Protein AF-A0A846ZTW2-F1 (afdb_monomer)

Nearest PDB structures (foldseek):
  5xd0-assembly2_B  TM=6.427E-01  e=5.963E-10  Paenibacillus sp. X4
  1v5d-assembly2_B  TM=6.962E-01  e=5.654E-09  Bacillus sp. (in: firmicutes)
  8h1l-assembly1_A  TM=4.765E-01  e=1.237E-02  Runella slithyformis
  8h1m-assembly1_A  TM=4.515E-01  e=5.627E-02  Runella slithyformis
  3vxd-assembly5_C  TM=4.114E-01  e=1.112E+00  Streptococcus agalactiae NEM316

Solvent-accessible surface area (backbone atoms only — not comparable to full-atom values): 20580 Å² total; per-residue (Å²): 136,81,83,81,76,52,76,68,56,55,53,50,50,50,50,51,52,52,52,52,50,49,53,51,50,51,50,52,50,51,52,48,53,51,50,52,58,60,70,61,56,66,82,75,74,83,52,52,71,70,59,85,71,81,54,96,75,44,67,51,52,67,44,70,58,40,91,61,55,76,64,55,32,53,54,37,44,53,51,42,52,56,50,48,57,50,45,47,70,77,31,53,40,72,30,84,83,63,67,26,26,43,46,40,41,28,70,45,78,58,90,94,44,78,40,50,27,30,36,38,49,44,36,16,52,48,27,38,52,24,55,64,36,47,90,78,38,67,56,20,54,51,48,29,55,15,28,50,43,40,43,68,74,39,32,12,46,100,34,74,69,43,34,14,34,47,40,31,60,81,43,102,70,46,69,58,33,58,58,39,69,61,28,48,48,41,34,52,52,24,49,50,52,40,47,69,42,23,75,72,70,64,94,58,65,59,88,53,52,50,61,51,29,53,53,46,51,47,55,50,33,69,67,52,49,72,76,57,37,72,62,39,32,41,32,65,34,54,50,58,56,52,35,72,78,42,72,88,57,76,60,75,54,48,28,52,47,66,70,58,49,48,56,51,58,60,40,90,59,39,88,77,65,55,86,50,56,55,36,52,25,50,22,38,32,20,45,9,39,25,22,49,67,66,60,32,66,67,46,41,48,42,50,61,74,33,41,69,59,52,51,54,49,51,53,36,47,76,71,67,75,57,76,56,98,89,38,44,56,52,24,39,59,22,20,40,38,40,39,39,43,58,69,63,42,57,74,60,49,52,54,50,48,52,54,59,70,77,52,79,64,56,90,48,36,30,50,26,46,49,35,36,50,52,26,45,33,44,70,32,41,50,46,117

Sequence (384 aa):
MFPQLDVTETTYLARLIVSILGVVVFFSLAVWLIRRRQAAQPIEAEPVPTKLEMMPGAETLLANLNPLTSHERSERHLALVKTYETWKTERVLHSEDGRSRFVRTGVEKSGLRYQLVATTQTQALAILVSVLMAEHDPQASVQAEALFAAALAHPAYQQPDLSSWKFLPDLPRSPRLDPDAHAEAWLVHSMTMATERWSGINRFNYSEIIPERLRALQTYAKTLAPEMLAQVSFSGYLTSRLRVLDASLDWADLGESREQFFANFAEPGYFKGEPVFSKLGLSLLQLGFLALLNHDPLALNAIRGSEQEVVEFVEGLLINQLTGPEFSRLAMLSSIVPALLALELRELSERVWDALIDSQPDKDDGLGATLRLLGIALLSGTAI

Structure (mmCIF, N/CA/C/O backbone):
data_AF-A0A846ZTW2-F1
#
_entry.id   AF-A0A846ZTW2-F1
#
loop_
_atom_site.group_PDB
_atom_site.id
_atom_site.type_symbol
_atom_site.label_atom_id
_atom_site.label_alt_id
_atom_site.label_comp_id
_atom_site.label_asym_id
_atom_site.label_entity_id
_atom_site.label_seq_id
_atom_site.pdbx_PDB_ins_code
_atom_site.Cartn_x
_atom_site.Cartn_y
_atom_site.Cartn_z
_atom_site.occupancy
_atom_site.B_iso_or_equiv
_atom_site.auth_seq_id
_atom_site.auth_comp_id
_atom_site.auth_asym_id
_atom_site.auth_atom_id
_atom_site.pdbx_PDB_model_num
ATOM 1 N N . MET A 1 1 ? -18.156 -42.446 -66.120 1.00 37.16 1 MET A N 1
ATOM 2 C CA . MET A 1 1 ? -18.280 -41.119 -66.757 1.00 37.16 1 MET A CA 1
ATOM 3 C C . MET A 1 1 ? -17.956 -40.105 -65.672 1.00 37.16 1 MET A C 1
ATOM 5 O O . MET A 1 1 ? -18.748 -39.961 -64.753 1.00 37.16 1 MET A O 1
ATOM 9 N N . PHE A 1 2 ? -16.742 -39.550 -65.665 1.00 42.19 2 PHE A N 1
ATOM 10 C CA . PHE A 1 2 ? -16.366 -38.526 -64.686 1.00 42.19 2 PHE A CA 1
ATOM 11 C C . PHE A 1 2 ? -17.013 -37.200 -65.105 1.00 42.19 2 PHE A C 1
ATOM 13 O O . PHE A 1 2 ? -16.916 -36.861 -66.287 1.00 42.19 2 PHE A O 1
ATOM 20 N N . PRO A 1 3 ? -17.700 -36.481 -64.202 1.00 52.56 3 PRO A N 1
ATOM 21 C CA . PRO A 1 3 ? -18.305 -35.203 -64.544 1.00 52.56 3 PRO A CA 1
ATOM 22 C C . PRO A 1 3 ? -17.194 -34.197 -64.867 1.00 52.56 3 PRO A C 1
ATOM 24 O O . PRO A 1 3 ? -16.269 -34.000 -64.078 1.00 52.56 3 PRO A O 1
ATOM 27 N N . GLN A 1 4 ? -17.261 -33.608 -66.062 1.00 55.91 4 GLN A N 1
ATOM 28 C CA . GLN A 1 4 ? -16.417 -32.485 -66.461 1.00 55.91 4 GLN A CA 1
ATOM 29 C C . GLN A 1 4 ? -16.841 -31.272 -65.628 1.00 55.91 4 GLN A C 1
ATOM 31 O O . GLN A 1 4 ? -17.917 -30.725 -65.845 1.00 55.91 4 GLN A O 1
ATOM 36 N N . LEU A 1 5 ? -16.023 -30.908 -64.639 1.00 54.06 5 LEU A N 1
ATOM 37 C CA . LEU A 1 5 ? -16.195 -29.681 -63.862 1.00 54.06 5 LEU A CA 1
ATOM 38 C C . LEU A 1 5 ? -15.991 -28.469 -64.777 1.00 54.06 5 LEU A C 1
ATOM 40 O O . LEU A 1 5 ? -15.007 -28.408 -65.519 1.00 54.06 5 LEU A O 1
ATOM 44 N N . ASP A 1 6 ? -16.921 -27.520 -64.708 1.00 61.81 6 ASP A N 1
ATOM 45 C CA . ASP A 1 6 ? -16.893 -26.279 -65.476 1.00 61.81 6 ASP A CA 1
ATOM 46 C C . ASP A 1 6 ? -15.660 -25.436 -65.079 1.00 61.81 6 ASP A C 1
ATOM 48 O O . ASP A 1 6 ? -15.224 -25.400 -63.920 1.00 61.81 6 ASP A O 1
ATOM 52 N N . VAL A 1 7 ? -15.039 -24.766 -66.050 1.00 63.09 7 VAL A N 1
ATOM 53 C CA . VAL A 1 7 ? -13.764 -24.037 -65.868 1.00 63.09 7 VAL A CA 1
ATOM 54 C C . VAL A 1 7 ? -13.919 -22.884 -64.859 1.00 63.09 7 VAL A C 1
ATOM 56 O O . VAL A 1 7 ? -12.967 -22.480 -64.186 1.00 63.09 7 VAL A O 1
ATOM 59 N N . THR A 1 8 ? -15.144 -22.391 -64.696 1.00 64.44 8 THR A N 1
ATOM 60 C CA . THR A 1 8 ? -15.562 -21.380 -63.715 1.00 64.44 8 THR A CA 1
ATOM 61 C C . THR A 1 8 ? -15.658 -21.935 -62.285 1.00 64.44 8 THR A C 1
ATOM 63 O O . THR A 1 8 ? -15.230 -21.273 -61.336 1.00 64.44 8 THR A O 1
ATOM 66 N N . GLU A 1 9 ? -16.136 -23.169 -62.106 1.00 64.12 9 GLU A N 1
ATOM 67 C CA . GLU A 1 9 ? -16.219 -23.838 -60.799 1.00 64.12 9 GLU A CA 1
ATOM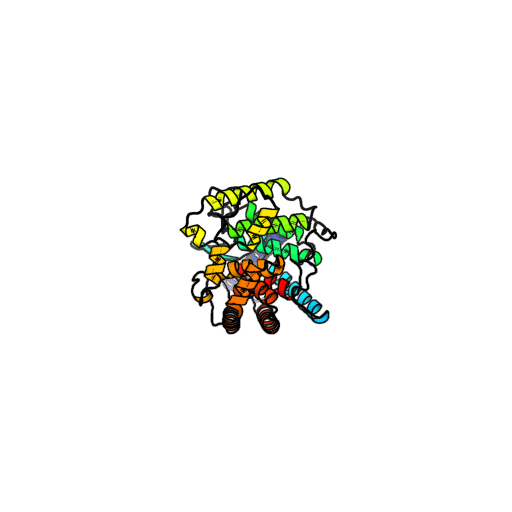 68 C C . GLU A 1 9 ? -14.832 -24.223 -60.276 1.00 64.12 9 GLU A C 1
ATOM 70 O O . GLU A 1 9 ? -14.529 -24.042 -59.096 1.00 64.12 9 GLU A O 1
ATOM 75 N N . THR A 1 10 ? -13.947 -24.682 -61.162 1.00 68.81 10 THR A N 1
ATOM 76 C CA . THR A 1 10 ? -12.558 -25.027 -60.807 1.00 68.81 10 THR A CA 1
ATOM 77 C C . THR A 1 10 ? -11.735 -23.810 -60.376 1.00 68.81 10 THR A C 1
ATOM 79 O O . THR A 1 10 ? -10.952 -23.903 -59.428 1.00 68.81 10 THR A O 1
ATOM 82 N N . THR A 1 11 ? -11.944 -22.642 -60.993 1.00 72.44 11 THR A N 1
ATOM 83 C CA . THR A 1 11 ? -11.303 -21.389 -60.555 1.00 72.44 11 THR A CA 1
ATOM 84 C C . THR A 1 11 ? -11.869 -20.871 -59.233 1.00 72.44 11 THR A C 1
ATOM 86 O O . THR A 1 11 ? -11.110 -20.353 -58.409 1.00 72.44 11 THR A O 1
ATOM 89 N N . TYR A 1 12 ? -13.173 -21.031 -58.991 1.00 74.69 12 TYR A N 1
ATOM 90 C CA . TYR A 1 12 ? -13.787 -20.689 -57.707 1.00 74.69 12 TYR A CA 1
ATOM 91 C C . TYR A 1 12 ? -13.278 -21.596 -56.575 1.00 74.69 12 TYR A C 1
ATOM 93 O O . TYR A 1 12 ? -12.851 -21.100 -55.530 1.00 74.69 12 TYR A O 1
ATOM 101 N N . LEU A 1 13 ? -13.220 -22.910 -56.814 1.00 75.75 13 LEU A N 1
ATOM 102 C CA . LEU A 1 13 ? -12.684 -23.896 -55.874 1.00 75.75 13 LEU A CA 1
ATOM 103 C C . LEU A 1 13 ? -11.208 -23.615 -55.545 1.00 75.75 13 LEU A C 1
ATOM 105 O O . LEU A 1 13 ? -10.821 -23.633 -54.379 1.00 75.75 13 LEU A O 1
ATOM 109 N N . ALA A 1 14 ? -10.392 -23.278 -56.550 1.00 77.19 14 ALA A N 1
ATOM 110 C CA . ALA A 1 14 ? -8.988 -22.922 -56.351 1.00 77.19 14 ALA A CA 1
ATOM 111 C C . ALA A 1 14 ? -8.820 -21.660 -55.485 1.00 77.19 14 ALA A C 1
ATOM 113 O O . ALA A 1 14 ? -7.986 -21.643 -54.579 1.00 77.19 14 ALA A O 1
ATOM 114 N N . ARG A 1 15 ? -9.639 -20.619 -55.701 1.00 78.50 15 ARG A N 1
ATOM 115 C CA . ARG A 1 15 ? -9.636 -19.411 -54.854 1.00 78.50 15 ARG A CA 1
ATOM 116 C C . ARG A 1 15 ? -10.055 -19.717 -53.418 1.00 78.50 15 ARG A C 1
ATOM 118 O O . ARG A 1 15 ? -9.430 -19.204 -52.492 1.00 78.50 15 ARG A O 1
ATOM 125 N N . LEU A 1 16 ? -11.066 -20.566 -53.231 1.00 80.12 16 LEU A N 1
ATOM 126 C CA . LEU A 1 16 ? -11.524 -20.984 -51.907 1.00 80.12 16 LEU A CA 1
ATOM 127 C C . LEU A 1 16 ? -10.418 -21.738 -51.152 1.00 80.12 16 LEU A C 1
ATOM 129 O O . LEU A 1 16 ? -10.117 -21.404 -50.008 1.00 80.12 16 LEU A O 1
ATOM 133 N N . ILE A 1 17 ? -9.762 -22.696 -51.815 1.00 84.56 17 ILE A N 1
ATOM 134 C CA . ILE A 1 17 ? -8.653 -23.473 -51.245 1.00 84.56 17 ILE A CA 1
ATOM 135 C C . ILE A 1 17 ? -7.491 -22.554 -50.859 1.00 84.56 17 ILE A C 1
ATOM 137 O O . ILE A 1 17 ? -7.005 -22.642 -49.736 1.00 84.56 17 ILE A O 1
ATOM 141 N N . VAL A 1 18 ? -7.077 -21.638 -51.742 1.00 85.44 18 VAL A N 1
ATOM 142 C CA . VAL A 1 18 ? -5.988 -20.685 -51.458 1.00 85.44 18 VAL A CA 1
ATOM 143 C C . VAL A 1 18 ? -6.343 -19.760 -50.292 1.00 85.44 18 VAL A C 1
ATOM 145 O O . VAL A 1 18 ? -5.492 -19.497 -49.445 1.00 85.44 18 VAL A O 1
ATOM 148 N N . SER A 1 19 ? -7.596 -19.308 -50.198 1.00 82.12 19 SER A N 1
ATOM 149 C CA . SER A 1 19 ? -8.044 -18.458 -49.093 1.00 82.12 19 SER A CA 1
ATOM 150 C C . SER A 1 19 ? -8.044 -19.207 -47.756 1.00 82.12 19 SER A C 1
ATOM 152 O O . SER A 1 19 ? -7.581 -18.664 -46.755 1.00 82.12 19 SER A O 1
ATOM 154 N N . ILE A 1 20 ? -8.507 -20.462 -47.733 1.00 86.75 20 ILE A N 1
ATOM 155 C CA . ILE A 1 20 ? -8.466 -21.316 -46.535 1.00 86.75 20 ILE A CA 1
ATOM 156 C C . ILE A 1 20 ? -7.014 -21.583 -46.128 1.00 86.75 20 ILE A C 1
ATOM 158 O O . ILE A 1 20 ? -6.668 -21.431 -44.957 1.00 86.75 20 ILE A O 1
ATOM 162 N N . LEU A 1 21 ? -6.146 -21.913 -47.089 1.00 87.69 21 LEU A N 1
ATOM 163 C CA . LEU A 1 21 ? -4.727 -22.149 -46.828 1.00 87.69 21 LEU A CA 1
ATOM 164 C C . LEU A 1 21 ? -4.053 -20.894 -46.258 1.00 87.69 21 LEU A C 1
ATOM 166 O O . LEU A 1 21 ? -3.293 -20.987 -45.299 1.00 87.69 21 LEU A O 1
ATOM 170 N N . GLY A 1 22 ? -4.380 -19.717 -46.801 1.00 85.31 22 GLY A N 1
ATOM 171 C CA . GLY A 1 22 ? -3.909 -18.429 -46.300 1.00 85.31 22 GLY A CA 1
ATOM 172 C C . GLY A 1 22 ? -4.305 -18.194 -44.842 1.00 85.31 22 GLY A C 1
ATOM 173 O O . GLY A 1 22 ? -3.446 -17.877 -44.023 1.00 85.31 22 GLY A O 1
ATOM 174 N N . VAL A 1 23 ? -5.575 -18.422 -44.488 1.00 87.94 23 VAL A N 1
ATOM 175 C CA . VAL A 1 23 ? -6.060 -18.287 -43.102 1.00 87.94 23 VAL A CA 1
ATOM 176 C C . VAL A 1 23 ? -5.354 -19.267 -42.165 1.00 87.94 23 VAL A C 1
ATOM 178 O O . VAL A 1 23 ? -4.924 -18.867 -41.085 1.00 87.94 23 VAL A O 1
ATOM 181 N N . VAL A 1 24 ? -5.171 -20.525 -42.580 1.00 90.38 24 VAL A N 1
ATOM 182 C CA . VAL A 1 24 ? -4.466 -21.539 -41.780 1.00 90.38 24 VAL A CA 1
ATOM 183 C C . VAL A 1 24 ? -3.003 -21.153 -41.569 1.00 90.38 24 VAL A C 1
ATOM 185 O O . VAL A 1 24 ? -2.512 -21.252 -40.446 1.00 90.38 24 VAL A O 1
ATOM 188 N N . VAL A 1 25 ? -2.307 -20.665 -42.600 1.00 90.44 25 VAL A N 1
ATOM 189 C CA . VAL A 1 25 ? -0.918 -20.191 -42.480 1.00 90.44 25 VAL A CA 1
ATOM 190 C C . VAL A 1 25 ? -0.833 -18.993 -41.536 1.00 90.44 25 VAL A C 1
ATOM 192 O O . VAL A 1 25 ? 0.015 -18.997 -40.648 1.00 90.44 25 VAL A O 1
ATOM 195 N N . PHE A 1 26 ? -1.736 -18.014 -41.651 1.00 89.00 26 PHE A N 1
ATOM 196 C CA . PHE A 1 26 ? -1.785 -16.871 -40.733 1.00 89.00 26 PHE A CA 1
ATOM 197 C C . PHE A 1 26 ? -2.049 -17.296 -39.284 1.00 89.00 26 PHE A C 1
ATOM 199 O O . PHE A 1 26 ? -1.345 -16.839 -38.384 1.00 89.00 26 PHE A O 1
ATOM 206 N N . PHE A 1 27 ? -2.998 -18.207 -39.047 1.00 89.12 27 PHE A N 1
ATOM 207 C CA . PHE A 1 27 ? -3.259 -18.760 -37.714 1.00 89.12 27 PHE A CA 1
ATOM 208 C C . PHE A 1 27 ? -2.050 -19.513 -37.162 1.00 89.12 27 PHE A C 1
ATOM 210 O O . PHE A 1 27 ? -1.677 -19.325 -36.007 1.00 89.12 27 PHE A O 1
ATOM 217 N N . SER A 1 28 ? -1.398 -20.321 -37.995 1.00 87.31 28 SER A N 1
ATOM 218 C CA . SER A 1 28 ? -0.196 -21.069 -37.621 1.00 87.31 28 SER A CA 1
ATOM 219 C C . SER A 1 28 ? 0.946 -20.125 -37.243 1.00 87.31 28 SER A C 1
ATOM 221 O O . SER A 1 28 ? 1.618 -20.342 -36.236 1.00 87.31 28 SER A O 1
ATOM 223 N N . LEU A 1 29 ? 1.134 -19.044 -38.009 1.00 87.50 29 LEU A N 1
ATOM 224 C CA . LEU A 1 29 ? 2.147 -18.023 -37.749 1.00 87.50 29 LEU A CA 1
ATOM 225 C C . LEU A 1 29 ? 1.843 -17.245 -36.461 1.00 87.50 29 LEU A C 1
ATOM 227 O O . LEU A 1 29 ? 2.747 -17.004 -35.665 1.00 87.50 29 LEU A O 1
ATOM 231 N N . ALA A 1 30 ? 0.576 -16.896 -36.226 1.00 84.38 30 ALA A N 1
ATOM 232 C CA . ALA A 1 30 ? 0.133 -16.225 -35.008 1.00 84.38 30 ALA A CA 1
ATOM 233 C C . ALA A 1 30 ? 0.348 -17.108 -33.769 1.00 84.38 30 ALA A C 1
ATOM 235 O O . ALA A 1 30 ? 0.945 -16.663 -32.790 1.00 84.38 30 ALA A O 1
ATOM 236 N N . VAL A 1 31 ? -0.052 -18.383 -33.830 1.00 84.69 31 VAL A N 1
ATOM 237 C CA . VAL A 1 31 ? 0.181 -19.362 -32.755 1.00 84.69 31 VAL A CA 1
ATOM 238 C C . VAL A 1 31 ? 1.676 -19.575 -32.523 1.00 84.69 31 VAL A C 1
ATOM 240 O O . VAL A 1 31 ? 2.112 -19.641 -31.374 1.00 84.69 31 VAL A O 1
ATOM 243 N N . TRP A 1 32 ? 2.482 -19.640 -33.585 1.00 87.75 32 TRP A N 1
ATOM 244 C CA . TRP A 1 32 ? 3.934 -19.756 -33.470 1.00 87.75 32 TRP A CA 1
ATOM 245 C C . TRP A 1 32 ? 4.567 -18.521 -32.821 1.00 87.75 32 TRP A C 1
ATOM 247 O O . TRP A 1 32 ? 5.407 -18.674 -31.940 1.00 87.75 32 TRP A O 1
ATOM 257 N N . LEU A 1 33 ? 4.141 -17.307 -33.183 1.00 77.06 33 LEU A N 1
ATOM 258 C CA . LEU A 1 33 ? 4.609 -16.067 -32.554 1.00 77.06 33 LEU A CA 1
ATOM 259 C C . LEU A 1 33 ? 4.233 -16.001 -31.068 1.00 77.06 33 LEU A C 1
ATOM 261 O O . LEU A 1 33 ? 5.073 -15.629 -30.250 1.00 77.06 33 LEU A O 1
ATOM 265 N N . ILE A 1 34 ? 3.015 -16.418 -30.704 1.00 73.38 34 ILE A N 1
ATOM 266 C CA . ILE A 1 34 ? 2.570 -16.511 -29.304 1.00 73.38 34 ILE A CA 1
ATOM 267 C C . ILE A 1 34 ? 3.436 -17.517 -28.539 1.00 73.38 34 ILE A C 1
ATOM 269 O O . ILE A 1 34 ? 4.000 -17.172 -27.502 1.00 73.38 34 ILE A O 1
ATOM 273 N N . ARG A 1 35 ? 3.617 -18.731 -29.076 1.00 69.56 35 ARG A N 1
ATOM 274 C CA . ARG A 1 35 ? 4.446 -19.774 -28.450 1.00 69.56 35 ARG A CA 1
ATOM 275 C C . ARG A 1 35 ? 5.909 -19.370 -28.341 1.00 69.56 35 ARG A C 1
ATOM 277 O O . ARG A 1 35 ? 6.532 -19.638 -27.325 1.00 69.56 35 ARG A O 1
ATOM 284 N N . ARG A 1 36 ? 6.463 -18.701 -29.353 1.00 69.69 36 ARG A N 1
ATOM 285 C CA . ARG A 1 36 ? 7.838 -18.188 -29.328 1.00 69.69 36 ARG A CA 1
ATOM 286 C C . ARG A 1 36 ? 8.014 -17.122 -28.249 1.00 69.69 36 ARG A C 1
ATOM 288 O O . ARG A 1 36 ? 9.043 -17.105 -27.586 1.00 69.69 36 ARG A O 1
ATOM 295 N N . ARG A 1 37 ? 7.013 -16.259 -28.052 1.00 59.53 37 ARG A N 1
ATOM 296 C CA . ARG A 1 37 ? 7.017 -15.244 -26.991 1.00 59.53 37 ARG A CA 1
ATOM 297 C C . ARG A 1 37 ? 6.864 -15.868 -25.599 1.00 59.53 37 ARG A C 1
ATOM 299 O O . ARG A 1 37 ? 7.496 -15.394 -24.668 1.00 59.53 37 ARG A O 1
ATOM 306 N N . GLN A 1 38 ? 6.098 -16.953 -25.476 1.00 54.81 38 GLN A N 1
ATOM 307 C CA . GLN A 1 38 ? 5.980 -17.744 -24.243 1.00 54.81 38 GLN A CA 1
ATOM 308 C C . GLN A 1 38 ? 7.256 -18.545 -23.931 1.00 54.81 38 GLN A C 1
ATOM 310 O O . GLN A 1 38 ? 7.672 -18.602 -22.784 1.00 54.81 38 GLN A O 1
ATOM 315 N N . ALA A 1 39 ? 7.919 -19.118 -24.939 1.00 49.53 39 ALA A N 1
ATOM 316 C CA . ALA A 1 39 ? 9.169 -19.866 -24.771 1.00 49.53 39 ALA A CA 1
ATOM 317 C C . ALA A 1 39 ? 10.380 -18.971 -24.450 1.00 49.53 39 ALA A C 1
ATOM 319 O O . ALA A 1 39 ? 11.386 -19.457 -23.948 1.00 49.53 39 ALA A O 1
ATOM 320 N N . ALA A 1 40 ? 10.286 -17.670 -24.737 1.00 49.94 40 ALA A N 1
ATOM 321 C CA . ALA A 1 40 ? 11.268 -16.662 -24.348 1.00 49.94 40 ALA A CA 1
ATOM 322 C C . ALA A 1 40 ? 11.001 -16.077 -22.949 1.00 49.94 40 ALA A C 1
ATOM 324 O O . ALA A 1 40 ? 11.519 -15.003 -22.641 1.00 49.94 40 ALA A O 1
ATOM 325 N N . GLN A 1 41 ? 10.180 -16.740 -22.120 1.00 49.97 41 GLN A N 1
ATOM 326 C CA . GLN A 1 41 ? 10.023 -16.347 -20.725 1.00 49.97 41 GLN A CA 1
ATOM 327 C C . GLN A 1 41 ? 11.408 -16.312 -20.061 1.00 49.97 41 GLN A C 1
ATOM 329 O O . GLN A 1 41 ? 12.168 -17.279 -20.178 1.00 49.97 41 GLN A O 1
ATOM 334 N N . PRO A 1 42 ? 11.778 -15.184 -19.432 1.00 53.38 42 PRO A N 1
ATOM 335 C CA . PRO A 1 42 ? 13.041 -15.091 -18.728 1.00 53.38 42 PRO A CA 1
ATOM 336 C C . PRO A 1 42 ? 13.090 -16.188 -17.669 1.00 53.38 42 PRO A C 1
ATOM 338 O O . PRO A 1 42 ? 12.079 -16.473 -17.031 1.00 53.38 42 PRO A O 1
ATOM 341 N N . ILE A 1 43 ? 14.263 -16.802 -17.517 1.00 56.56 43 ILE A N 1
ATOM 342 C CA . ILE A 1 43 ? 14.555 -17.732 -16.424 1.00 56.56 43 ILE A CA 1
ATOM 343 C C . ILE A 1 43 ? 14.133 -17.023 -15.133 1.00 56.56 43 ILE A C 1
ATOM 345 O O . ILE A 1 43 ? 14.695 -15.971 -14.813 1.00 56.56 43 ILE A O 1
ATOM 349 N N . GLU A 1 44 ? 13.092 -17.528 -14.467 1.00 61.12 44 GLU A N 1
ATOM 350 C CA . GLU A 1 44 ? 12.624 -16.940 -13.213 1.00 61.12 44 GLU A CA 1
ATOM 351 C C . GLU A 1 44 ? 13.761 -17.016 -12.193 1.00 61.12 44 GLU A C 1
ATOM 353 O O . GLU A 1 44 ? 14.450 -18.034 -12.091 1.00 61.12 44 GLU A O 1
ATOM 358 N N . ALA A 1 45 ? 14.004 -15.903 -11.499 1.00 74.06 45 ALA A N 1
ATOM 359 C CA . ALA A 1 45 ? 15.039 -15.844 -10.481 1.00 74.06 45 ALA A CA 1
ATOM 360 C C . ALA A 1 45 ? 14.738 -16.865 -9.375 1.00 74.06 45 ALA A C 1
ATOM 362 O O . ALA A 1 45 ? 13.577 -17.151 -9.074 1.00 74.06 45 ALA A O 1
ATOM 363 N N . GLU A 1 46 ? 15.788 -17.420 -8.772 1.00 78.19 46 GLU A N 1
ATOM 364 C CA . GLU A 1 46 ? 15.601 -18.327 -7.647 1.00 78.19 46 GLU A CA 1
ATOM 365 C C . GLU A 1 46 ? 15.062 -17.553 -6.437 1.00 78.19 46 GLU A C 1
ATOM 367 O O . GLU A 1 46 ? 15.579 -16.480 -6.109 1.00 78.19 46 GLU A O 1
ATOM 372 N N . PRO A 1 47 ? 14.019 -18.070 -5.770 1.00 82.56 47 PRO A N 1
ATOM 373 C CA . PRO A 1 47 ? 13.441 -17.400 -4.624 1.00 82.56 47 PRO A CA 1
ATOM 374 C C . PRO A 1 47 ? 14.391 -17.432 -3.429 1.00 82.56 47 PRO A C 1
ATOM 376 O O . PRO A 1 47 ? 14.992 -18.459 -3.107 1.00 82.56 47 PRO A O 1
ATOM 379 N N . VAL A 1 48 ? 14.485 -16.304 -2.732 1.00 79.50 48 VAL A N 1
ATOM 380 C CA . VAL A 1 48 ? 15.254 -16.208 -1.489 1.00 79.50 48 VAL A CA 1
ATOM 381 C C . VAL A 1 48 ? 14.410 -16.764 -0.338 1.00 79.50 48 VAL A C 1
ATOM 383 O O . VAL A 1 48 ? 13.266 -16.327 -0.175 1.00 79.50 48 VAL A O 1
ATOM 386 N N . PRO A 1 49 ? 14.938 -17.698 0.476 1.00 77.25 49 PRO A N 1
ATOM 387 C CA . PRO A 1 49 ? 14.207 -18.228 1.615 1.00 77.25 49 PRO A CA 1
ATOM 388 C C . PRO A 1 49 ? 13.974 -17.138 2.661 1.00 77.25 49 PRO A C 1
ATOM 390 O O . PRO A 1 49 ? 14.819 -16.276 2.908 1.00 77.25 49 PRO A O 1
ATOM 393 N N . THR A 1 50 ? 12.816 -17.204 3.299 1.00 73.75 50 THR A N 1
ATOM 394 C CA . THR A 1 50 ? 12.422 -16.296 4.373 1.00 73.75 50 THR A CA 1
ATOM 395 C C . THR A 1 50 ? 13.315 -16.475 5.599 1.00 73.75 50 THR A C 1
ATOM 397 O O . THR A 1 50 ? 13.602 -17.604 6.008 1.00 73.75 50 THR A O 1
ATOM 400 N N . LYS A 1 51 ? 13.726 -15.372 6.236 1.00 66.00 51 LYS A N 1
ATOM 401 C CA . LYS A 1 51 ? 14.382 -15.453 7.543 1.00 66.00 51 LYS A CA 1
ATOM 402 C C . LYS A 1 51 ? 13.336 -15.850 8.598 1.00 66.00 51 LYS A C 1
ATOM 404 O O . LYS A 1 51 ? 12.368 -15.132 8.820 1.00 66.00 51 LYS A O 1
ATOM 409 N N . LEU A 1 52 ? 13.527 -17.013 9.227 1.00 49.69 52 LEU A N 1
ATOM 410 C CA . LEU A 1 52 ? 12.640 -17.571 10.267 1.00 49.69 52 LEU A CA 1
ATOM 411 C C . LEU A 1 52 ? 12.838 -16.936 11.657 1.00 49.69 52 LEU A C 1
ATOM 413 O O . LEU A 1 52 ? 12.084 -17.236 12.580 1.00 49.69 52 LEU A O 1
ATOM 417 N N . GLU A 1 53 ? 13.847 -16.080 11.830 1.00 44.34 53 GLU A N 1
ATOM 418 C CA . GLU A 1 53 ? 14.085 -15.390 13.100 1.00 44.34 53 GLU A CA 1
ATOM 419 C C . GLU A 1 53 ? 13.099 -14.231 13.265 1.00 44.34 53 GLU A C 1
ATOM 421 O O . GLU A 1 53 ? 13.085 -13.298 12.463 1.00 44.34 53 GLU A O 1
ATOM 426 N N . MET A 1 54 ? 12.284 -14.310 14.322 1.00 42.50 54 MET A N 1
ATOM 427 C CA . MET A 1 54 ? 11.372 -13.252 14.756 1.00 42.50 54 MET A CA 1
ATOM 428 C C . MET A 1 54 ? 12.096 -11.907 14.810 1.00 42.50 54 MET A C 1
ATOM 430 O O . MET A 1 54 ? 13.083 -11.743 15.528 1.00 42.50 54 MET A O 1
ATOM 434 N N . MET A 1 55 ? 11.592 -10.948 14.038 1.00 42.88 55 MET A N 1
ATOM 435 C CA . MET A 1 55 ? 12.145 -9.600 13.981 1.00 42.88 55 MET A CA 1
ATOM 436 C C . MET A 1 55 ? 12.001 -8.898 15.343 1.00 42.88 55 MET A C 1
ATOM 438 O O . MET A 1 55 ? 10.983 -9.074 16.016 1.00 42.88 55 MET A O 1
ATOM 442 N N . PRO A 1 56 ? 12.957 -8.059 15.771 1.00 33.78 56 PRO A N 1
ATOM 443 C CA . PRO A 1 56 ? 12.731 -7.133 16.878 1.00 33.78 56 PRO A CA 1
ATOM 444 C C . PRO A 1 56 ? 11.578 -6.185 16.500 1.00 33.78 56 PRO A C 1
ATOM 446 O O . PRO A 1 56 ? 11.662 -5.493 15.491 1.00 33.78 56 PRO A O 1
ATOM 449 N N . GLY A 1 57 ? 10.482 -6.198 17.267 1.00 38.66 57 GLY A N 1
ATOM 450 C CA . GLY A 1 57 ? 9.202 -5.573 16.889 1.00 38.66 57 GLY A CA 1
ATOM 451 C C . GLY A 1 57 ? 8.097 -6.570 16.509 1.00 38.66 57 GLY A C 1
ATOM 452 O O . GLY A 1 57 ? 6.966 -6.161 16.294 1.00 38.66 57 GLY A O 1
ATOM 453 N N . ALA A 1 58 ? 8.380 -7.879 16.508 1.00 36.84 58 ALA A N 1
ATOM 454 C CA . ALA A 1 58 ? 7.412 -8.956 16.271 1.00 36.84 58 ALA A CA 1
ATOM 455 C C . ALA A 1 58 ? 6.327 -9.139 17.348 1.00 36.84 58 ALA A C 1
ATOM 457 O O . ALA A 1 58 ? 5.537 -10.079 17.277 1.00 36.84 58 ALA A O 1
ATOM 458 N N . GLU A 1 59 ? 6.238 -8.242 18.325 1.00 40.88 59 GLU A N 1
ATOM 459 C CA . GLU A 1 59 ? 5.119 -8.219 19.268 1.00 40.88 59 GLU A CA 1
ATOM 460 C C . GLU A 1 59 ? 3.802 -7.871 18.546 1.00 40.88 59 GLU A C 1
ATOM 462 O O . GLU A 1 59 ? 2.771 -8.469 18.845 1.00 40.88 59 GLU A O 1
ATOM 467 N N . THR A 1 60 ? 3.847 -7.041 17.492 1.00 45.16 60 THR A N 1
ATOM 468 C CA . THR A 1 60 ? 2.717 -6.820 16.568 1.00 45.16 60 THR A CA 1
ATOM 469 C C . THR A 1 60 ? 2.466 -8.001 15.631 1.00 45.16 60 THR A C 1
ATOM 471 O O . THR A 1 60 ? 1.340 -8.177 15.173 1.00 45.16 60 THR A O 1
ATOM 474 N N . LEU A 1 61 ? 3.485 -8.839 15.379 1.00 41.09 61 LEU A N 1
ATOM 475 C CA . LEU A 1 61 ? 3.380 -10.036 14.533 1.00 41.09 61 LEU A CA 1
ATOM 476 C C . LEU A 1 61 ? 2.658 -11.210 15.233 1.00 41.09 61 LEU A C 1
ATOM 478 O O . LEU A 1 61 ? 2.231 -12.162 14.582 1.00 41.09 61 LEU A O 1
ATOM 482 N N . LEU A 1 62 ? 2.518 -11.150 16.560 1.00 38.25 62 LEU A N 1
ATOM 483 C CA . LEU A 1 62 ? 1.806 -12.129 17.393 1.00 38.25 62 LEU A CA 1
ATOM 484 C C . LEU A 1 62 ? 0.577 -11.544 18.095 1.00 38.25 62 LEU A C 1
ATOM 486 O O . LEU A 1 62 ? -0.163 -12.285 18.752 1.00 38.25 62 LEU A O 1
ATOM 490 N N . ALA A 1 63 ? 0.353 -10.234 17.976 1.00 48.19 63 ALA A N 1
ATOM 491 C CA . ALA A 1 63 ? -0.865 -9.614 18.454 1.00 48.19 63 ALA A CA 1
ATOM 492 C C . ALA A 1 63 ? -2.041 -10.280 17.738 1.00 48.19 63 ALA A C 1
ATOM 494 O O . ALA A 1 63 ? -2.062 -10.408 16.514 1.00 48.19 63 ALA A O 1
ATOM 495 N N . ASN A 1 64 ? -3.030 -10.731 18.503 1.00 56.06 64 ASN A N 1
ATOM 496 C CA . ASN A 1 64 ? -4.295 -11.178 17.947 1.00 56.06 64 ASN A CA 1
ATOM 497 C C . ASN A 1 64 ? -5.019 -9.919 17.435 1.00 56.06 64 ASN A C 1
ATOM 499 O O . ASN A 1 64 ? -5.908 -9.414 18.110 1.00 56.06 64 ASN A O 1
ATOM 503 N N . LEU A 1 65 ? -4.573 -9.379 16.286 1.00 68.00 65 LEU A N 1
ATOM 504 C CA . LEU A 1 65 ? -5.079 -8.140 15.671 1.00 68.00 65 LEU A CA 1
ATOM 505 C C . LEU A 1 65 ? -6.597 -8.199 15.499 1.00 68.00 65 LEU A C 1
ATOM 507 O O . LEU A 1 65 ? -7.278 -7.182 15.533 1.00 68.00 65 LEU A O 1
ATOM 511 N N . ASN A 1 66 ? -7.105 -9.419 15.341 1.00 74.19 66 ASN A N 1
ATOM 512 C CA . ASN A 1 66 ? -8.505 -9.756 15.391 1.00 74.19 66 ASN A CA 1
ATOM 513 C C . ASN A 1 66 ? -8.676 -11.061 16.192 1.00 74.19 66 ASN A C 1
ATOM 515 O O . ASN A 1 66 ? -8.112 -12.080 15.778 1.00 74.19 66 ASN A O 1
ATOM 519 N N . PRO A 1 67 ? -9.410 -11.076 17.323 1.00 77.75 67 PRO A N 1
ATOM 520 C CA . PRO A 1 67 ? -9.571 -12.258 18.163 1.00 77.75 67 PRO A CA 1
ATOM 521 C C . PRO A 1 67 ? -10.434 -13.341 17.500 1.00 77.75 67 PRO A C 1
ATOM 523 O O . PRO A 1 67 ? -11.625 -13.481 17.774 1.00 77.75 67 PRO A O 1
ATOM 526 N N . LEU A 1 68 ? -9.791 -14.141 16.649 1.00 81.50 68 LEU A N 1
ATOM 527 C CA . LEU A 1 68 ? -10.389 -15.251 15.909 1.00 81.50 68 LEU A CA 1
ATOM 528 C C . LEU A 1 68 ? -10.169 -16.595 16.609 1.00 81.50 68 LEU A C 1
ATOM 530 O O . LEU A 1 68 ? -9.112 -16.860 17.191 1.00 81.50 68 LEU A O 1
ATOM 534 N N . THR A 1 69 ? -11.144 -17.489 16.480 1.00 85.44 69 THR A N 1
ATOM 535 C CA . THR A 1 69 ? -10.974 -18.917 16.760 1.00 85.44 69 THR A CA 1
ATOM 536 C C . THR A 1 69 ? -10.010 -19.550 15.753 1.00 85.44 69 THR A C 1
ATOM 538 O O . THR A 1 69 ? -9.799 -19.045 14.649 1.00 85.44 69 THR A O 1
ATOM 541 N N . SER A 1 70 ? -9.426 -20.702 16.095 1.00 82.38 70 SER A N 1
ATOM 542 C CA . SER A 1 70 ? -8.534 -21.428 15.177 1.00 82.38 70 SER A CA 1
ATOM 543 C C . SER A 1 70 ? -9.220 -21.816 13.862 1.00 82.38 70 SER A C 1
ATOM 545 O O . SER A 1 70 ? -8.570 -21.823 12.820 1.00 82.38 70 SER A O 1
ATOM 547 N N . HIS A 1 71 ? -10.524 -22.111 13.910 1.00 84.94 71 HIS A N 1
ATOM 548 C CA . HIS A 1 71 ? -11.325 -22.418 12.727 1.00 84.94 71 HIS A CA 1
ATOM 549 C C . HIS A 1 71 ? -11.470 -21.190 11.825 1.00 84.94 71 HIS A C 1
ATOM 551 O O . HIS A 1 71 ? -11.053 -21.239 10.670 1.00 84.94 71 HIS A O 1
ATOM 557 N N . GLU A 1 72 ? -11.960 -20.072 12.374 1.00 87.56 72 GLU A N 1
ATOM 558 C CA . GLU A 1 72 ? -12.110 -18.815 11.630 1.00 87.56 72 GLU A CA 1
ATOM 559 C C . GLU A 1 72 ? -10.770 -18.377 11.029 1.00 87.56 72 GLU A C 1
ATOM 561 O O . GLU A 1 72 ? -10.701 -18.036 9.854 1.00 87.56 72 GLU A O 1
ATOM 566 N N . ARG A 1 73 ? -9.670 -18.461 11.789 1.00 85.75 73 ARG A N 1
ATOM 567 C CA . ARG A 1 73 ? -8.335 -18.111 11.285 1.00 85.75 73 ARG A CA 1
ATOM 568 C C . ARG A 1 73 ? -7.933 -18.958 10.078 1.00 85.75 73 ARG A C 1
ATOM 570 O O . ARG A 1 73 ? -7.423 -18.418 9.101 1.00 85.75 73 ARG A O 1
ATOM 577 N N . SER A 1 74 ? -8.175 -20.268 10.126 1.00 86.62 74 SER A N 1
ATOM 578 C CA . SER A 1 74 ? -7.871 -21.165 9.008 1.00 86.62 74 SER A CA 1
ATOM 579 C C . SER A 1 74 ? -8.727 -20.860 7.776 1.00 86.62 74 SER A C 1
ATOM 581 O O . SER A 1 74 ? -8.200 -20.830 6.664 1.00 86.62 74 SER A O 1
ATOM 583 N N . GLU A 1 75 ? -10.029 -20.625 7.951 1.00 92.38 75 GLU A N 1
ATOM 584 C CA . GLU A 1 75 ? -10.936 -20.288 6.846 1.00 92.38 75 GLU A CA 1
ATOM 585 C C . GLU A 1 75 ? -10.576 -18.947 6.205 1.00 92.38 75 GLU A C 1
ATOM 587 O O . GLU A 1 75 ? -10.464 -18.843 4.981 1.00 92.38 75 GLU A O 1
ATOM 592 N N . ARG A 1 76 ? -10.321 -17.928 7.031 1.00 92.56 76 ARG A N 1
ATOM 593 C CA . ARG A 1 76 ? -9.924 -16.602 6.559 1.00 92.56 76 ARG A CA 1
ATOM 594 C C . ARG A 1 76 ? -8.574 -16.619 5.861 1.00 92.56 76 ARG A C 1
ATOM 596 O O . ARG A 1 76 ? -8.421 -15.978 4.825 1.00 92.56 76 ARG A O 1
ATOM 603 N N . HIS A 1 77 ? -7.616 -17.392 6.367 1.00 90.38 77 HIS A N 1
ATOM 604 C CA . HIS A 1 77 ? -6.329 -17.564 5.701 1.00 90.38 77 HIS A CA 1
ATOM 605 C C . HIS A 1 77 ? -6.482 -18.216 4.318 1.00 90.38 77 HIS A C 1
ATOM 607 O O . HIS A 1 77 ? -5.893 -17.745 3.346 1.00 90.38 77 HIS A O 1
ATOM 613 N N . LEU A 1 78 ? -7.324 -19.248 4.189 1.00 92.75 78 LEU A N 1
ATOM 614 C CA . LEU A 1 78 ? -7.599 -19.876 2.893 1.00 92.75 78 LEU A CA 1
ATOM 615 C C . LEU A 1 78 ? -8.249 -18.889 1.906 1.00 92.75 78 LEU A C 1
ATOM 617 O O . LEU A 1 78 ? -7.894 -18.862 0.724 1.00 92.75 78 LEU A O 1
ATOM 621 N N . ALA A 1 79 ? -9.178 -18.060 2.387 1.00 95.38 79 ALA A N 1
ATOM 622 C CA . ALA A 1 79 ? -9.810 -17.017 1.584 1.00 95.38 79 ALA A CA 1
ATOM 623 C C . ALA A 1 79 ? -8.809 -15.934 1.141 1.00 95.38 79 ALA A C 1
ATOM 625 O O . ALA A 1 79 ? -8.822 -15.537 -0.029 1.00 95.38 79 ALA A O 1
ATOM 626 N N . LEU A 1 80 ? -7.904 -15.508 2.032 1.00 95.00 80 LEU A N 1
ATOM 627 C CA . LEU A 1 80 ? -6.807 -14.591 1.711 1.00 95.00 80 LEU A CA 1
ATOM 628 C C . LEU A 1 80 ? -5.926 -15.161 0.598 1.00 95.00 80 LEU A C 1
ATOM 630 O O . LEU A 1 80 ? -5.735 -14.503 -0.421 1.00 95.00 80 LEU A O 1
ATOM 634 N N . VAL A 1 81 ? -5.452 -16.398 0.760 1.00 95.06 81 VAL A N 1
ATOM 635 C CA . VAL A 1 81 ? -4.614 -17.099 -0.223 1.00 95.06 81 VAL A CA 1
ATOM 636 C C . VAL A 1 81 ? -5.287 -17.149 -1.594 1.00 95.06 81 VAL A C 1
ATOM 638 O O . VAL A 1 81 ? -4.703 -16.750 -2.600 1.00 95.06 81 VAL A O 1
ATOM 641 N N . LYS A 1 82 ? -6.554 -17.572 -1.647 1.00 96.00 82 LYS A N 1
ATOM 642 C CA . LYS A 1 82 ? -7.309 -17.637 -2.906 1.00 96.00 82 LYS A CA 1
ATOM 643 C C . LYS A 1 82 ? -7.445 -16.261 -3.565 1.00 96.00 82 LYS A C 1
ATOM 645 O O . LYS A 1 82 ? -7.340 -16.139 -4.790 1.00 96.00 82 LYS A O 1
ATOM 650 N N . THR A 1 83 ? -7.693 -15.229 -2.762 1.00 96.50 83 THR A N 1
ATOM 651 C CA . THR A 1 83 ? -7.832 -13.852 -3.251 1.00 96.50 83 THR A CA 1
ATOM 652 C C . THR A 1 83 ? -6.495 -13.318 -3.761 1.00 96.50 83 THR A C 1
ATOM 654 O O . THR A 1 83 ? -6.463 -12.686 -4.817 1.00 96.50 83 THR A O 1
ATOM 657 N N . TYR A 1 84 ? -5.394 -13.625 -3.070 1.00 97.06 84 TYR A N 1
ATOM 658 C CA . TYR A 1 84 ? -4.037 -13.259 -3.469 1.00 97.06 84 TYR A CA 1
ATOM 659 C C . TYR A 1 84 ? -3.657 -13.863 -4.821 1.00 97.06 84 TYR A C 1
ATOM 661 O O . TYR A 1 84 ? -3.256 -13.128 -5.719 1.00 97.06 84 TYR A O 1
ATOM 669 N N . GLU A 1 85 ? -3.860 -15.167 -5.013 1.00 96.81 85 GLU A N 1
ATOM 670 C CA . GLU A 1 85 ? -3.535 -15.839 -6.280 1.00 96.81 85 GLU A CA 1
ATOM 671 C C . GLU A 1 85 ? -4.353 -15.288 -7.459 1.00 96.81 85 GLU A C 1
ATOM 673 O O . GLU A 1 85 ? -3.836 -15.098 -8.566 1.00 96.81 85 GLU A O 1
ATOM 678 N N . THR A 1 86 ? -5.624 -14.954 -7.210 1.00 95.88 86 THR A N 1
ATOM 679 C CA . THR A 1 86 ? -6.491 -14.308 -8.209 1.00 95.88 86 THR A CA 1
ATOM 680 C C . THR A 1 86 ? -5.959 -12.919 -8.568 1.00 95.88 86 THR A C 1
ATOM 682 O O . THR A 1 86 ? -5.743 -12.619 -9.742 1.00 95.88 86 THR A O 1
ATOM 685 N N . TRP A 1 87 ? -5.677 -12.084 -7.563 1.00 97.06 87 TRP A N 1
ATOM 686 C CA . TRP A 1 87 ? -5.111 -10.747 -7.762 1.00 97.06 87 TRP A CA 1
ATOM 687 C C . TRP A 1 87 ? -3.767 -10.795 -8.492 1.00 97.06 87 TRP A C 1
ATOM 689 O O . TRP A 1 87 ? -3.571 -10.050 -9.451 1.00 97.06 87 TRP A O 1
ATOM 699 N N . LYS A 1 88 ? -2.864 -11.694 -8.092 1.00 96.50 88 LYS A N 1
ATOM 700 C CA . LYS A 1 88 ? -1.541 -11.861 -8.698 1.00 96.50 88 LYS A CA 1
ATOM 701 C C . LYS A 1 88 ? -1.674 -12.184 -10.183 1.00 96.50 88 LYS A C 1
ATOM 703 O O . LYS A 1 88 ? -1.050 -11.525 -11.009 1.00 96.50 88 LYS A O 1
ATOM 708 N N . THR A 1 89 ? -2.553 -13.124 -10.523 1.00 94.44 89 THR A N 1
ATOM 709 C CA . THR A 1 89 ? -2.809 -13.537 -11.910 1.00 94.44 89 THR A CA 1
ATOM 710 C C . THR A 1 89 ? -3.415 -12.416 -12.759 1.00 94.44 89 THR A C 1
ATOM 712 O O . THR A 1 89 ? -3.051 -12.248 -13.922 1.00 94.44 89 THR A O 1
ATOM 715 N N . GLU A 1 90 ? -4.353 -11.647 -12.207 1.00 93.56 90 GLU A N 1
ATOM 716 C CA . GLU A 1 90 ? -5.098 -10.640 -12.971 1.00 93.56 90 GLU A CA 1
ATOM 717 C C . GLU A 1 90 ? -4.406 -9.276 -13.050 1.00 93.56 90 GLU A C 1
ATOM 719 O O . GLU A 1 90 ? -4.622 -8.525 -14.008 1.00 93.56 90 GLU A O 1
ATOM 724 N N . ARG A 1 91 ? -3.627 -8.918 -12.024 1.00 94.81 91 ARG A N 1
ATOM 725 C CA . ARG A 1 91 ? -3.158 -7.543 -11.805 1.00 94.81 91 ARG A CA 1
ATOM 726 C C . ARG A 1 91 ? -1.654 -7.387 -11.923 1.00 94.81 91 ARG A C 1
ATOM 728 O O . ARG A 1 91 ? -1.229 -6.317 -12.358 1.00 94.81 91 ARG A O 1
ATOM 735 N N . VAL A 1 92 ? -0.862 -8.400 -11.571 1.00 96.38 92 VAL A N 1
ATOM 736 C CA . VAL A 1 92 ? 0.603 -8.332 -11.650 1.00 96.38 92 VAL A CA 1
ATOM 737 C C . VAL A 1 92 ? 1.044 -8.761 -13.045 1.00 96.38 92 VAL A C 1
ATOM 739 O O . VAL A 1 92 ? 0.965 -9.927 -13.422 1.00 96.38 92 VAL A O 1
ATOM 742 N N . LEU A 1 93 ? 1.514 -7.797 -13.830 1.00 94.94 93 LEU A N 1
ATOM 743 C CA . LEU A 1 93 ? 1.910 -7.997 -15.219 1.00 94.94 93 LEU A CA 1
ATOM 744 C C . LEU A 1 93 ? 3.416 -7.811 -15.383 1.00 94.94 93 LEU A C 1
ATOM 746 O O . LEU A 1 93 ? 4.058 -7.093 -14.621 1.00 94.94 93 LEU A O 1
ATOM 750 N N . HIS A 1 94 ? 3.983 -8.446 -16.404 1.00 92.06 94 HIS A N 1
ATOM 751 C CA . HIS A 1 94 ? 5.368 -8.209 -16.800 1.00 92.06 94 HIS A CA 1
ATOM 752 C C . HIS A 1 94 ? 5.482 -6.905 -17.596 1.00 92.06 94 HIS A C 1
ATOM 754 O O . HIS A 1 94 ? 4.698 -6.669 -18.517 1.00 92.06 94 HIS A O 1
ATOM 760 N N . SER A 1 95 ? 6.490 -6.098 -17.270 1.00 87.25 95 SER A N 1
ATOM 761 C CA . SER A 1 95 ? 6.914 -4.957 -18.085 1.00 87.25 95 SER A CA 1
ATOM 762 C C . SER A 1 95 ? 7.518 -5.423 -19.417 1.00 87.25 95 SER A C 1
ATOM 764 O O . SER A 1 95 ? 7.900 -6.587 -19.573 1.00 87.25 95 SER A O 1
ATOM 766 N N . GLU A 1 96 ? 7.654 -4.510 -20.386 1.00 82.69 96 GLU A N 1
ATOM 767 C CA . GLU A 1 96 ? 8.248 -4.830 -21.697 1.00 82.69 96 GLU A CA 1
ATOM 768 C C . GLU A 1 96 ? 9.694 -5.348 -21.613 1.00 82.69 96 GLU A C 1
ATOM 770 O O . GLU A 1 96 ? 10.123 -6.119 -22.471 1.00 82.69 96 GLU A O 1
ATOM 775 N N . ASP A 1 97 ? 10.432 -4.971 -20.565 1.00 81.00 97 ASP A N 1
ATOM 776 C CA . ASP A 1 97 ? 11.803 -5.429 -20.308 1.00 81.00 97 ASP A CA 1
ATOM 777 C C . ASP A 1 97 ? 11.898 -6.920 -19.916 1.00 81.00 97 ASP A C 1
ATOM 779 O O . ASP A 1 97 ? 12.997 -7.474 -19.839 1.00 81.00 97 ASP A O 1
ATOM 783 N N . GLY A 1 98 ? 10.760 -7.570 -19.639 1.00 80.31 98 GLY A N 1
ATOM 784 C CA . GLY A 1 98 ? 10.646 -8.955 -19.182 1.00 80.31 98 GLY A CA 1
ATOM 785 C C . GLY A 1 98 ? 11.164 -9.214 -17.763 1.00 80.31 98 GLY A C 1
ATOM 786 O O . GLY A 1 98 ? 10.967 -10.306 -17.238 1.00 80.31 98 GLY A O 1
ATOM 787 N N . ARG A 1 99 ? 11.808 -8.240 -17.120 1.00 83.81 99 ARG A N 1
ATOM 788 C CA . ARG A 1 99 ? 12.489 -8.394 -15.824 1.00 83.81 99 ARG A CA 1
ATOM 789 C C . ARG A 1 99 ? 11.767 -7.675 -14.697 1.00 83.81 99 ARG A C 1
ATOM 791 O O . ARG A 1 99 ? 11.941 -8.033 -13.533 1.00 83.81 99 ARG A O 1
ATOM 798 N N . SER A 1 100 ? 11.012 -6.639 -15.015 1.00 92.62 100 SER A N 1
ATOM 799 C CA . SER A 1 100 ? 10.230 -5.870 -14.058 1.00 92.62 100 SER A CA 1
ATOM 800 C C . SER A 1 100 ? 8.773 -6.322 -14.112 1.00 92.62 100 SER A C 1
ATOM 802 O O . SER A 1 100 ? 8.293 -6.835 -15.129 1.00 92.62 100 SER A O 1
ATOM 804 N N . ARG A 1 101 ? 8.072 -6.170 -12.994 1.00 96.19 101 ARG A N 1
ATOM 805 C CA . ARG A 1 101 ? 6.636 -6.426 -12.886 1.00 96.19 101 ARG A CA 1
ATOM 806 C C . ARG A 1 101 ? 5.951 -5.147 -12.438 1.00 96.19 101 ARG A C 1
ATOM 808 O O . ARG A 1 101 ? 6.551 -4.343 -11.739 1.00 96.19 101 ARG A O 1
ATOM 815 N N . PHE A 1 102 ? 4.703 -4.959 -12.833 1.00 96.94 102 PHE A N 1
ATOM 816 C CA . PHE A 1 102 ? 3.893 -3.839 -12.381 1.00 96.94 102 PHE A CA 1
ATOM 817 C C . PHE A 1 102 ? 2.472 -4.301 -12.090 1.00 96.94 102 PHE A C 1
ATOM 819 O O . PHE A 1 102 ? 1.920 -5.150 -12.790 1.00 96.94 102 PHE A O 1
ATOM 826 N N . VAL A 1 103 ? 1.851 -3.701 -11.080 1.00 97.31 103 VAL A N 1
ATOM 827 C CA . VAL A 1 103 ? 0.400 -3.795 -10.896 1.00 97.31 103 VAL A CA 1
ATOM 828 C C . VAL A 1 103 ? -0.338 -2.865 -11.857 1.00 97.31 103 VAL A C 1
ATOM 830 O O . VAL A 1 103 ? -0.105 -1.656 -11.854 1.00 97.31 103 VAL A O 1
ATOM 833 N N . ARG A 1 104 ? -1.248 -3.420 -12.663 1.00 95.25 104 ARG A N 1
ATOM 834 C CA . ARG A 1 104 ? -2.162 -2.650 -13.518 1.00 95.25 104 ARG A CA 1
ATOM 835 C C . ARG A 1 104 ? -3.195 -1.912 -12.666 1.00 95.25 104 ARG A C 1
ATOM 837 O O . ARG A 1 104 ? -4.002 -2.546 -11.989 1.00 95.25 104 ARG A O 1
ATOM 844 N N . THR A 1 105 ? -3.244 -0.591 -12.802 1.00 93.06 105 THR A N 1
ATOM 845 C CA . THR A 1 105 ? -4.189 0.303 -12.110 1.00 93.06 105 THR A CA 1
ATOM 846 C C . THR A 1 105 ? -5.174 0.993 -13.043 1.00 93.06 105 THR A C 1
ATOM 848 O O . THR A 1 105 ? -5.857 1.911 -12.617 1.00 93.06 105 THR A O 1
ATOM 851 N N . GLY A 1 106 ? -5.211 0.615 -14.319 1.00 91.94 106 GLY A N 1
ATOM 852 C CA . GLY A 1 106 ? -6.169 1.153 -15.275 1.00 91.94 106 GLY A CA 1
ATOM 853 C C . GLY A 1 106 ? -5.619 1.234 -16.686 1.00 91.94 106 GLY A C 1
ATOM 854 O O . GLY A 1 106 ? -4.589 0.629 -17.011 1.00 91.94 106 GLY A O 1
ATOM 855 N N . VAL A 1 107 ? -6.333 1.986 -17.521 1.00 91.69 107 VAL A N 1
ATOM 856 C CA . VAL A 1 107 ? -5.932 2.300 -18.889 1.00 91.69 107 VAL A CA 1
ATOM 857 C C . VAL A 1 107 ? -6.109 3.779 -19.185 1.00 91.69 107 VAL A C 1
ATOM 859 O O . VAL A 1 107 ? -7.107 4.385 -18.806 1.00 91.69 107 VAL A O 1
ATOM 862 N N . GLU A 1 108 ? -5.164 4.351 -19.919 1.00 90.25 108 GLU A N 1
ATOM 863 C CA . GLU A 1 108 ? -5.244 5.722 -20.409 1.00 90.25 108 GLU A CA 1
ATOM 864 C C . GLU A 1 108 ? -5.330 5.726 -21.932 1.00 90.25 108 GLU A C 1
ATOM 866 O O . GLU A 1 108 ? -4.651 4.964 -22.625 1.00 90.25 108 GLU A O 1
ATOM 871 N N . LYS A 1 109 ? -6.201 6.577 -22.476 1.00 86.69 109 LYS A N 1
ATOM 872 C CA . LYS A 1 109 ? -6.347 6.723 -23.922 1.00 86.69 109 LYS A CA 1
ATOM 873 C C . LYS A 1 109 ? -5.407 7.813 -24.420 1.00 86.69 109 LYS A C 1
ATOM 875 O O . LYS A 1 109 ? -5.628 8.992 -24.166 1.00 86.69 109 LYS A O 1
ATOM 880 N N . SER A 1 110 ? -4.420 7.420 -25.217 1.00 77.12 110 SER A N 1
ATOM 881 C CA . SER A 1 110 ? -3.521 8.334 -25.919 1.00 77.12 110 SER A CA 1
ATOM 882 C C . SER A 1 110 ? -3.793 8.259 -27.422 1.00 77.12 110 SER A C 1
ATOM 884 O O . SER A 1 110 ? -3.403 7.316 -28.121 1.00 77.12 110 SER A O 1
ATOM 886 N N . GLY A 1 111 ? -4.557 9.231 -27.929 1.00 81.50 111 GLY A N 1
ATOM 887 C CA . GLY A 1 111 ? -5.032 9.240 -29.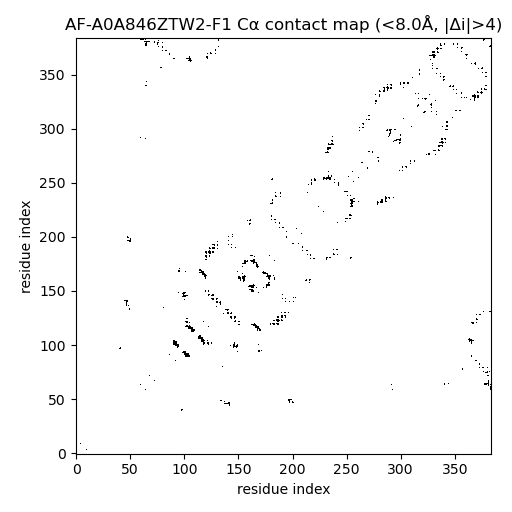314 1.00 81.50 111 GLY A CA 1
ATOM 888 C C . GLY A 1 111 ? -5.914 8.024 -29.634 1.00 81.50 111 GLY A C 1
ATOM 889 O O . GLY A 1 111 ? -7.042 7.922 -29.153 1.00 81.50 111 GLY A O 1
ATOM 890 N N . LEU A 1 112 ? -5.405 7.108 -30.466 1.00 81.06 112 LEU A N 1
ATOM 891 C CA . LEU A 1 112 ? -6.089 5.868 -30.873 1.00 81.06 112 LEU A CA 1
ATOM 892 C C . LEU A 1 112 ? -5.633 4.623 -30.094 1.00 81.06 112 LEU A C 1
ATOM 894 O O . LEU A 1 112 ? -6.125 3.529 -30.365 1.00 81.06 112 LEU A O 1
ATOM 898 N N . ARG A 1 113 ? -4.678 4.757 -29.167 1.00 84.44 113 ARG A N 1
ATOM 899 C CA . ARG A 1 113 ? -4.125 3.633 -28.402 1.00 84.44 113 ARG A CA 1
ATOM 900 C C . ARG A 1 113 ? -4.564 3.708 -26.946 1.00 84.44 113 ARG A C 1
ATOM 902 O O . ARG A 1 113 ? -4.685 4.794 -26.385 1.00 84.44 113 ARG A O 1
ATOM 909 N N . TYR A 1 114 ? -4.781 2.539 -26.360 1.00 88.38 114 TYR A N 1
ATOM 910 C CA . TYR A 1 114 ? -4.972 2.375 -24.925 1.00 88.38 114 TYR A CA 1
ATOM 911 C C . TYR A 1 114 ? -3.652 1.922 -24.328 1.00 88.38 114 TYR A C 1
ATOM 913 O O . TYR A 1 114 ? -3.064 0.968 -24.838 1.00 88.38 114 TYR A O 1
ATOM 921 N N . GLN A 1 115 ? -3.209 2.628 -23.297 1.00 91.75 115 GLN A N 1
ATOM 922 C CA . GLN A 1 115 ? -1.982 2.341 -22.574 1.00 91.75 115 GLN A CA 1
ATOM 923 C C . GLN A 1 115 ? -2.308 1.832 -21.183 1.00 91.75 115 GLN A C 1
ATOM 925 O O . GLN A 1 115 ? -3.251 2.320 -20.559 1.00 91.75 115 GLN A O 1
ATOM 930 N N . LEU A 1 116 ? -1.564 0.839 -20.709 1.00 93.81 116 LEU A N 1
ATOM 931 C CA . LEU A 1 116 ? -1.693 0.369 -19.333 1.00 93.81 116 LEU A CA 1
ATOM 932 C C . LEU A 1 116 ? -1.145 1.431 -18.379 1.00 93.81 116 LEU A C 1
ATOM 934 O O . LEU A 1 116 ? -0.153 2.088 -18.671 1.00 93.81 116 LEU A O 1
ATOM 938 N N . VAL A 1 117 ? -1.792 1.583 -17.228 1.00 94.81 117 VAL A N 1
ATOM 939 C CA . VAL A 1 117 ? -1.372 2.522 -16.184 1.00 94.81 117 VAL A CA 1
ATOM 940 C C . VAL A 1 117 ? -0.915 1.744 -14.959 1.00 94.81 117 VAL A C 1
ATOM 942 O O . VAL A 1 117 ? -1.514 0.725 -14.604 1.00 94.81 117 VAL A O 1
ATOM 945 N N . ALA A 1 118 ? 0.134 2.243 -14.317 1.00 96.31 118 ALA A N 1
ATOM 946 C CA . ALA A 1 118 ? 0.598 1.819 -13.008 1.00 96.31 118 ALA A CA 1
ATOM 947 C C . ALA A 1 118 ? 0.910 3.050 -12.141 1.00 96.31 118 ALA A C 1
ATOM 949 O O . ALA A 1 118 ? 1.278 4.106 -12.659 1.00 96.31 118 ALA A O 1
ATOM 950 N N . THR A 1 119 ? 0.780 2.914 -10.820 1.00 97.19 119 THR A N 1
ATOM 951 C CA . THR A 1 119 ? 1.112 3.979 -9.860 1.00 97.19 119 THR A CA 1
ATOM 952 C C . THR A 1 119 ? 2.099 3.495 -8.812 1.00 97.19 119 THR A C 1
ATOM 954 O O . THR A 1 119 ? 2.052 2.332 -8.400 1.00 97.19 119 THR A O 1
ATOM 957 N N . THR A 1 120 ? 2.961 4.395 -8.338 1.00 98.00 120 THR A N 1
ATOM 958 C CA . THR A 1 120 ? 3.929 4.105 -7.267 1.00 98.00 120 THR A CA 1
ATOM 959 C C . THR A 1 120 ? 3.228 3.660 -5.987 1.00 98.00 120 THR A C 1
ATOM 961 O O . THR A 1 120 ? 3.659 2.691 -5.367 1.00 98.00 120 THR A O 1
ATOM 964 N N . GLN A 1 121 ? 2.089 4.278 -5.648 1.00 97.62 121 GLN A N 1
ATOM 965 C CA . GLN A 1 121 ? 1.278 3.904 -4.484 1.00 97.62 121 GLN A CA 1
ATOM 966 C C . GLN A 1 121 ? 0.860 2.428 -4.540 1.00 97.62 121 GLN A C 1
ATOM 968 O O . GLN A 1 121 ? 0.957 1.715 -3.542 1.00 97.62 121 GLN A O 1
ATOM 973 N N . THR A 1 122 ? 0.429 1.950 -5.711 1.00 97.62 122 THR A N 1
ATOM 974 C CA . THR A 1 122 ? 0.008 0.552 -5.870 1.00 97.62 122 THR A CA 1
ATOM 975 C C . THR A 1 122 ? 1.204 -0.396 -5.892 1.00 97.62 122 THR A C 1
ATOM 977 O O . THR A 1 122 ? 1.120 -1.460 -5.288 1.00 97.62 122 THR A O 1
ATOM 980 N N . GLN A 1 123 ? 2.328 -0.023 -6.524 1.00 98.19 123 GLN A N 1
ATOM 981 C CA . GLN A 1 123 ? 3.547 -0.846 -6.471 1.00 98.19 123 GLN A CA 1
ATOM 982 C C . GLN A 1 123 ? 4.025 -1.036 -5.031 1.00 98.19 123 GLN A C 1
ATOM 984 O O . GLN A 1 123 ? 4.323 -2.158 -4.632 1.00 98.19 123 GLN A O 1
ATOM 989 N N . ALA A 1 124 ? 4.061 0.042 -4.246 1.00 98.56 124 ALA A N 1
ATOM 990 C CA . ALA A 1 124 ? 4.497 -0.003 -2.859 1.00 98.56 124 ALA A CA 1
ATOM 991 C C . ALA A 1 124 ? 3.619 -0.941 -2.018 1.00 98.56 124 ALA A C 1
ATOM 993 O O . ALA A 1 124 ? 4.123 -1.862 -1.381 1.00 98.56 124 ALA A O 1
ATOM 994 N N . LEU A 1 125 ? 2.294 -0.786 -2.096 1.00 98.44 125 LEU A N 1
ATOM 995 C CA . LEU A 1 125 ? 1.359 -1.662 -1.383 1.00 98.44 125 LEU A CA 1
ATOM 996 C C . LEU A 1 125 ? 1.426 -3.117 -1.872 1.00 98.44 125 LEU A C 1
ATOM 998 O O . LEU A 1 125 ? 1.260 -4.039 -1.082 1.00 98.44 125 LEU A O 1
ATOM 1002 N N . ALA A 1 126 ? 1.706 -3.349 -3.153 1.00 98.44 126 ALA A N 1
ATOM 1003 C CA . ALA A 1 126 ? 1.884 -4.691 -3.701 1.00 98.44 126 ALA A CA 1
ATOM 1004 C C . ALA A 1 126 ? 3.178 -5.367 -3.220 1.00 98.44 126 ALA A C 1
ATOM 1006 O O . ALA A 1 126 ? 3.196 -6.581 -3.005 1.00 98.44 126 ALA A O 1
ATOM 1007 N N . ILE A 1 127 ? 4.248 -4.593 -3.012 1.00 98.50 127 ILE A N 1
ATOM 1008 C CA . ILE A 1 127 ? 5.468 -5.071 -2.351 1.00 98.50 127 ILE A CA 1
ATOM 1009 C C . ILE A 1 127 ? 5.135 -5.473 -0.915 1.00 98.50 127 ILE A C 1
ATOM 1011 O O . ILE A 1 127 ? 5.461 -6.590 -0.523 1.00 98.50 127 ILE A O 1
ATOM 1015 N N . LEU A 1 128 ? 4.417 -4.626 -0.169 1.00 97.06 128 LEU A N 1
ATOM 1016 C CA . LEU A 1 128 ? 3.971 -4.953 1.187 1.00 97.06 128 LEU A CA 1
ATOM 1017 C C . LEU A 1 128 ? 3.148 -6.248 1.210 1.00 97.06 128 LEU A C 1
ATOM 1019 O O . LEU A 1 128 ? 3.481 -7.166 1.948 1.00 97.06 128 LEU A O 1
ATOM 1023 N N . VAL A 1 129 ? 2.140 -6.381 0.345 1.00 95.94 129 VAL A N 1
ATOM 1024 C CA . VAL A 1 129 ? 1.345 -7.616 0.211 1.00 95.94 129 VAL A CA 1
ATOM 1025 C C . VAL A 1 129 ? 2.227 -8.830 -0.109 1.00 95.94 129 VAL A C 1
ATOM 1027 O O . VAL A 1 129 ? 1.994 -9.908 0.430 1.00 95.94 129 VAL A O 1
ATOM 1030 N N . SER A 1 130 ? 3.266 -8.673 -0.933 1.00 95.75 130 SER A N 1
ATOM 1031 C CA . SER A 1 130 ? 4.212 -9.763 -1.214 1.00 95.75 130 SER A CA 1
ATOM 1032 C C . SER A 1 130 ? 4.967 -10.185 0.053 1.00 95.75 130 SER A C 1
ATOM 1034 O O . SER A 1 130 ? 5.134 -11.377 0.294 1.00 95.75 130 SER A O 1
ATOM 1036 N N . VAL A 1 131 ? 5.369 -9.232 0.902 1.00 93.56 131 VAL A N 1
ATOM 1037 C CA . VAL A 1 131 ? 5.981 -9.521 2.213 1.00 93.56 131 VAL A CA 1
ATOM 1038 C C . VAL A 1 131 ? 5.009 -10.281 3.122 1.00 93.56 131 VAL A C 1
ATOM 1040 O O . VAL A 1 131 ? 5.403 -11.289 3.713 1.00 93.56 131 VAL A O 1
ATOM 1043 N N . LEU A 1 132 ? 3.737 -9.868 3.180 1.00 90.06 132 LEU A N 1
ATOM 1044 C CA . LEU A 1 132 ? 2.699 -10.544 3.976 1.00 90.06 132 LEU A CA 1
ATOM 1045 C C . LEU A 1 132 ? 2.470 -11.992 3.525 1.00 90.06 132 LEU A C 1
ATOM 1047 O O . LEU A 1 132 ? 2.231 -12.880 4.339 1.00 90.06 132 LEU A O 1
ATOM 1051 N N . MET A 1 133 ? 2.576 -12.242 2.220 1.00 92.00 133 MET A N 1
ATOM 1052 C CA . MET A 1 133 ? 2.339 -13.556 1.622 1.00 92.00 133 MET A CA 1
ATOM 1053 C C . MET A 1 133 ? 3.603 -14.420 1.516 1.00 92.00 133 MET A C 1
ATOM 1055 O O . MET A 1 133 ? 3.546 -15.498 0.931 1.00 92.00 133 MET A O 1
ATOM 1059 N N . ALA A 1 134 ? 4.725 -14.004 2.116 1.00 89.94 134 ALA A N 1
ATOM 1060 C CA . ALA A 1 134 ? 6.026 -14.670 2.004 1.00 89.94 134 ALA A CA 1
ATOM 1061 C C . ALA A 1 134 ? 6.039 -16.153 2.418 1.00 89.94 134 ALA A C 1
ATOM 1063 O O . ALA A 1 134 ? 6.864 -16.920 1.931 1.00 89.94 134 ALA A O 1
ATOM 1064 N N . GLU A 1 135 ? 5.172 -16.559 3.348 1.00 84.81 135 GLU A N 1
ATOM 1065 C CA . GLU A 1 135 ? 5.093 -17.957 3.806 1.00 84.81 135 GLU A CA 1
ATOM 1066 C C . GLU A 1 135 ? 4.279 -18.839 2.861 1.00 84.81 135 GLU A C 1
ATOM 1068 O O . GLU A 1 135 ? 4.444 -20.057 2.853 1.00 84.81 135 GLU A O 1
ATOM 1073 N N . HIS A 1 136 ? 3.404 -18.224 2.066 1.00 88.56 136 HIS A N 1
ATOM 1074 C CA . HIS A 1 136 ? 2.545 -18.925 1.127 1.00 88.56 136 HIS A CA 1
ATOM 1075 C C . HIS A 1 136 ? 3.132 -18.946 -0.283 1.00 88.56 136 HIS A C 1
ATOM 1077 O O . HIS A 1 136 ? 3.122 -19.990 -0.927 1.00 88.56 136 HIS A O 1
ATOM 1083 N N . ASP A 1 137 ? 3.623 -17.801 -0.760 1.00 91.81 137 ASP A N 1
ATOM 1084 C CA . ASP A 1 137 ? 4.113 -17.613 -2.120 1.00 91.81 137 ASP A CA 1
ATOM 1085 C C . ASP A 1 137 ? 5.643 -17.706 -2.159 1.00 91.81 137 ASP A C 1
ATOM 1087 O O . ASP A 1 137 ? 6.329 -16.750 -1.782 1.00 91.81 137 ASP A O 1
ATOM 1091 N N . PRO A 1 138 ? 6.214 -18.811 -2.675 1.00 89.75 138 PRO A N 1
ATOM 1092 C CA . PRO A 1 138 ? 7.659 -18.954 -2.776 1.00 89.75 138 PRO A CA 1
ATOM 1093 C C . PRO A 1 138 ? 8.289 -17.867 -3.653 1.00 89.75 138 PRO A C 1
ATOM 1095 O O . PRO A 1 138 ? 9.442 -17.520 -3.451 1.00 89.75 138 PRO A O 1
ATOM 1098 N N . GLN A 1 139 ? 7.545 -17.308 -4.613 1.00 92.94 139 GLN A N 1
ATOM 1099 C CA . GLN A 1 139 ? 8.017 -16.278 -5.541 1.00 92.94 139 GLN A CA 1
ATOM 1100 C C . GLN A 1 139 ? 7.806 -14.850 -5.013 1.00 92.94 139 GLN A C 1
ATOM 1102 O O . GLN A 1 139 ? 8.050 -13.887 -5.745 1.00 92.94 139 GLN A O 1
ATOM 1107 N N . ALA A 1 140 ? 7.376 -14.685 -3.759 1.00 94.06 140 ALA A N 1
ATOM 1108 C CA . ALA A 1 140 ? 7.101 -13.379 -3.169 1.00 94.06 140 ALA A CA 1
ATOM 1109 C C . ALA A 1 140 ? 8.324 -12.445 -3.164 1.00 94.06 140 ALA A C 1
ATOM 1111 O O . ALA A 1 140 ? 8.189 -11.267 -3.497 1.00 94.06 140 ALA A O 1
ATOM 1112 N N . SER A 1 141 ? 9.520 -12.964 -2.857 1.00 94.88 141 SER A N 1
ATOM 1113 C CA . SER A 1 141 ? 10.765 -12.178 -2.869 1.00 94.88 141 SER A CA 1
ATOM 1114 C C . SER A 1 141 ? 11.095 -11.671 -4.275 1.00 94.88 141 SER A C 1
ATOM 1116 O O . SER A 1 141 ? 11.290 -10.474 -4.483 1.00 94.88 141 SER A O 1
ATOM 1118 N N . VAL A 1 142 ? 11.047 -12.561 -5.268 1.00 94.81 142 VAL A N 1
ATOM 1119 C CA . VAL A 1 142 ? 11.269 -12.231 -6.686 1.00 94.81 142 VAL A CA 1
ATOM 1120 C C . VAL A 1 142 ? 10.237 -11.221 -7.189 1.00 94.81 142 VAL A C 1
ATOM 1122 O O . VAL A 1 142 ? 10.575 -10.288 -7.922 1.00 94.81 142 VAL A O 1
ATOM 1125 N N . GLN A 1 143 ? 8.972 -11.381 -6.793 1.00 95.75 143 GLN A N 1
ATOM 1126 C CA . GLN A 1 143 ? 7.906 -10.443 -7.126 1.00 95.75 143 GLN A CA 1
ATOM 1127 C C . GLN A 1 143 ? 8.162 -9.063 -6.517 1.00 95.75 143 GLN A C 1
ATOM 1129 O O . GLN A 1 143 ? 8.075 -8.079 -7.249 1.00 95.75 143 GLN A O 1
ATOM 1134 N N . ALA A 1 144 ? 8.517 -8.981 -5.233 1.00 97.06 144 ALA A N 1
ATOM 1135 C CA . ALA A 1 144 ? 8.830 -7.722 -4.564 1.00 97.06 144 ALA A CA 1
ATOM 1136 C C . ALA A 1 144 ? 9.967 -6.968 -5.277 1.00 97.06 144 ALA A C 1
ATOM 1138 O O . ALA A 1 144 ? 9.804 -5.800 -5.634 1.00 97.06 144 ALA A O 1
ATOM 1139 N N . GLU A 1 145 ? 11.077 -7.646 -5.591 1.00 97.19 145 GLU A N 1
ATOM 1140 C CA . GLU A 1 145 ? 12.193 -7.031 -6.320 1.00 97.19 145 GLU A CA 1
ATOM 1141 C C . GLU A 1 145 ? 11.800 -6.603 -7.745 1.00 97.19 145 GLU A C 1
ATOM 1143 O O . GLU A 1 145 ? 12.264 -5.576 -8.245 1.00 97.19 145 GLU A O 1
ATOM 1148 N N . ALA A 1 146 ? 10.940 -7.371 -8.422 1.00 96.75 146 ALA A N 1
ATOM 1149 C CA . ALA A 1 146 ? 10.462 -7.043 -9.764 1.00 96.75 146 ALA A CA 1
ATOM 1150 C C . ALA A 1 146 ? 9.486 -5.859 -9.789 1.00 96.75 146 ALA A C 1
ATOM 1152 O O . ALA A 1 146 ? 9.539 -5.068 -10.733 1.00 96.75 146 ALA A O 1
ATOM 1153 N N . LEU A 1 147 ? 8.631 -5.721 -8.772 1.00 98.06 147 LEU A N 1
ATOM 1154 C CA . LEU A 1 147 ? 7.755 -4.561 -8.580 1.00 98.06 147 LEU A CA 1
ATOM 1155 C C . LEU A 1 147 ? 8.581 -3.305 -8.280 1.00 98.06 147 LEU A C 1
ATOM 1157 O O . LEU A 1 147 ? 8.371 -2.255 -8.890 1.00 98.06 147 LEU A O 1
ATOM 1161 N N . PHE A 1 148 ? 9.585 -3.425 -7.409 1.00 97.88 148 PHE A N 1
ATOM 1162 C CA . PHE A 1 148 ? 10.492 -2.321 -7.107 1.00 97.88 148 PHE A CA 1
ATOM 1163 C C . PHE A 1 148 ? 11.306 -1.889 -8.330 1.00 97.88 148 PHE A C 1
ATOM 1165 O O . PHE A 1 148 ? 11.454 -0.697 -8.592 1.00 97.88 148 PHE A O 1
ATOM 1172 N N . ALA A 1 149 ? 11.757 -2.844 -9.147 1.00 96.75 149 ALA A N 1
ATOM 1173 C CA . ALA A 1 149 ? 12.444 -2.552 -10.401 1.00 96.75 149 ALA A CA 1
ATOM 1174 C C . ALA A 1 149 ? 11.608 -1.684 -11.354 1.00 96.75 149 ALA A C 1
ATOM 1176 O O . ALA A 1 149 ? 12.161 -0.802 -12.010 1.00 96.75 149 ALA A O 1
ATOM 1177 N N . ALA A 1 150 ? 10.287 -1.890 -11.410 1.00 95.44 150 ALA A N 1
ATOM 1178 C CA . ALA A 1 150 ? 9.414 -1.042 -12.212 1.00 95.44 150 ALA A CA 1
ATOM 1179 C C . ALA A 1 150 ? 9.357 0.395 -11.676 1.00 95.44 150 ALA A C 1
ATOM 1181 O O . ALA A 1 150 ? 9.364 1.320 -12.482 1.00 95.44 150 ALA A O 1
ATOM 1182 N N . ALA A 1 151 ? 9.360 0.603 -10.356 1.00 95.75 151 ALA A N 1
ATOM 1183 C CA . ALA A 1 151 ? 9.441 1.946 -9.778 1.00 95.75 151 ALA A CA 1
ATOM 1184 C C . ALA A 1 151 ? 10.776 2.632 -10.134 1.00 95.75 151 ALA A C 1
ATOM 1186 O O . ALA A 1 151 ? 10.783 3.760 -10.625 1.00 95.75 151 ALA A O 1
ATOM 1187 N N . LEU A 1 152 ? 11.902 1.915 -10.007 1.00 95.12 152 LEU A N 1
ATOM 1188 C CA . LEU A 1 152 ? 13.231 2.428 -10.373 1.00 95.12 152 LEU A CA 1
ATOM 1189 C C . LEU A 1 152 ? 13.363 2.760 -11.870 1.00 95.12 152 LEU A C 1
ATOM 1191 O O . LEU A 1 152 ? 14.047 3.713 -12.239 1.00 95.12 152 LEU A O 1
ATOM 1195 N N . ALA A 1 153 ? 12.710 1.991 -12.744 1.00 94.12 153 ALA A N 1
ATOM 1196 C CA . ALA A 1 153 ? 12.747 2.210 -14.190 1.00 94.12 153 ALA A CA 1
ATOM 1197 C C . ALA A 1 153 ? 11.996 3.479 -14.641 1.00 94.12 153 ALA A C 1
ATOM 1199 O O . ALA A 1 153 ? 12.208 3.954 -15.760 1.00 94.12 153 ALA A O 1
ATOM 1200 N N . HIS A 1 154 ? 11.143 4.044 -13.781 1.00 95.38 154 HIS A N 1
ATOM 1201 C CA . HIS A 1 154 ? 10.297 5.197 -14.084 1.00 95.38 154 HIS A CA 1
ATOM 1202 C C . HIS A 1 154 ? 10.577 6.360 -13.118 1.00 95.38 154 HIS A C 1
ATOM 1204 O O . HIS A 1 154 ? 9.712 6.719 -12.313 1.00 95.38 154 HIS A O 1
ATOM 1210 N N . PRO A 1 155 ? 11.770 6.983 -13.196 1.00 96.56 155 PRO A N 1
ATOM 1211 C CA . PRO A 1 155 ? 12.157 8.051 -12.284 1.00 96.56 155 PRO A CA 1
ATOM 1212 C C . PRO A 1 155 ? 11.239 9.270 -12.409 1.00 96.56 155 PRO A C 1
ATOM 1214 O O . PRO A 1 155 ? 10.708 9.557 -13.490 1.00 96.56 155 PRO A O 1
ATOM 1217 N N . ALA A 1 156 ? 11.074 9.999 -11.311 1.00 97.44 156 ALA A N 1
ATOM 1218 C CA . ALA A 1 156 ? 10.306 11.234 -11.274 1.00 97.44 156 ALA A CA 1
ATOM 1219 C C . ALA A 1 156 ? 10.985 12.367 -12.061 1.00 97.44 156 ALA A C 1
ATOM 1221 O O . ALA A 1 156 ? 12.185 12.354 -12.366 1.00 97.44 156 ALA A O 1
ATOM 1222 N N . TYR A 1 157 ? 10.195 13.375 -12.422 1.00 95.88 157 TYR A N 1
ATOM 1223 C CA . TYR A 1 157 ? 10.699 14.586 -13.055 1.00 95.88 157 TYR A CA 1
ATOM 1224 C C . TYR A 1 157 ? 11.612 15.350 -12.088 1.00 95.88 157 TYR A C 1
ATOM 1226 O O . TYR A 1 157 ? 11.247 15.600 -10.948 1.00 95.88 157 TYR A O 1
ATOM 1234 N N . GLN A 1 158 ? 12.832 15.671 -12.535 1.00 94.75 158 GLN A N 1
ATOM 1235 C CA . GLN A 1 158 ? 13.878 16.357 -11.750 1.00 94.75 158 GLN A CA 1
ATOM 1236 C C . GLN A 1 158 ? 14.294 15.683 -10.423 1.00 94.75 158 GLN A C 1
ATOM 1238 O O . GLN A 1 158 ? 15.167 16.204 -9.739 1.00 94.75 158 GLN A O 1
ATOM 1243 N N . GLN A 1 159 ? 13.748 14.508 -10.104 1.00 96.56 159 GLN A N 1
ATOM 1244 C CA . GLN A 1 159 ? 14.011 13.741 -8.886 1.00 96.56 159 GLN A CA 1
ATOM 1245 C C . GLN A 1 159 ? 14.363 12.291 -9.273 1.00 96.56 159 GLN A C 1
ATOM 1247 O O . GLN A 1 159 ? 13.517 11.405 -9.165 1.00 96.56 159 GLN A O 1
ATOM 1252 N N . PRO A 1 160 ? 15.575 12.022 -9.802 1.00 95.12 160 PRO A N 1
ATOM 1253 C CA . PRO A 1 160 ? 15.931 10.707 -10.347 1.00 95.12 160 PRO A CA 1
ATOM 1254 C C . PRO A 1 160 ? 15.950 9.585 -9.299 1.00 95.12 160 PRO A C 1
ATOM 1256 O O . PRO A 1 160 ? 15.755 8.425 -9.655 1.00 95.12 160 PRO A O 1
ATOM 1259 N N . ASP A 1 161 ? 16.141 9.940 -8.029 1.00 96.94 161 ASP A N 1
ATOM 1260 C CA . ASP A 1 161 ? 16.164 9.003 -6.903 1.00 96.94 161 ASP A CA 1
ATOM 1261 C C . ASP A 1 161 ? 14.758 8.681 -6.370 1.00 96.94 161 ASP A C 1
ATOM 1263 O O . ASP A 1 161 ? 14.619 7.838 -5.487 1.00 96.94 161 ASP A O 1
ATOM 1267 N N . LEU A 1 162 ? 13.717 9.317 -6.924 1.00 98.19 162 LEU A N 1
ATOM 1268 C CA . LEU A 1 162 ? 12.297 9.060 -6.664 1.00 98.19 162 LEU A CA 1
ATOM 1269 C C . LEU A 1 162 ? 11.607 8.558 -7.941 1.00 98.19 162 LEU A C 1
ATOM 1271 O O . LEU A 1 162 ? 12.160 8.633 -9.038 1.00 98.19 162 LEU A O 1
ATOM 1275 N N . SER A 1 163 ? 10.392 8.030 -7.824 1.00 97.94 163 SER A N 1
ATOM 1276 C CA . SER A 1 163 ? 9.618 7.473 -8.943 1.00 97.94 163 SER A CA 1
ATOM 1277 C C . SER A 1 163 ? 8.477 8.406 -9.334 1.00 97.94 163 SER A C 1
ATOM 1279 O O . SER A 1 163 ? 7.856 9.042 -8.484 1.00 97.94 163 SER A O 1
ATOM 1281 N N . SER A 1 164 ? 8.157 8.459 -10.627 1.00 97.75 164 SER A N 1
ATOM 1282 C CA . SER A 1 164 ? 6.971 9.175 -11.114 1.00 97.75 164 SER A CA 1
ATOM 1283 C C . SER A 1 164 ? 5.715 8.606 -10.453 1.00 97.75 164 SER A C 1
ATOM 1285 O O . SER A 1 164 ? 5.531 7.391 -10.479 1.00 97.75 164 SER A O 1
ATOM 1287 N N . TRP A 1 165 ? 4.823 9.450 -9.915 1.00 96.62 165 TRP A N 1
ATOM 1288 C CA . TRP A 1 165 ? 3.629 8.975 -9.189 1.00 96.62 165 TRP A CA 1
ATOM 1289 C C . TRP A 1 165 ? 2.747 8.021 -10.020 1.00 96.62 165 TRP A C 1
ATOM 1291 O O . TRP A 1 165 ? 2.160 7.072 -9.489 1.00 96.62 165 TRP A O 1
ATOM 1301 N N . LYS A 1 166 ? 2.707 8.249 -11.339 1.00 96.25 166 LYS A N 1
ATOM 1302 C CA . LYS A 1 166 ? 2.055 7.426 -12.363 1.00 96.25 166 LYS A CA 1
ATOM 1303 C C . LYS A 1 166 ? 3.018 7.177 -13.516 1.00 96.25 166 LYS A C 1
ATOM 1305 O O . LYS A 1 166 ? 3.708 8.096 -13.957 1.00 96.25 166 LYS A O 1
ATOM 1310 N N . PHE A 1 167 ? 3.008 5.963 -14.053 1.00 95.00 167 PHE A N 1
ATOM 1311 C CA . PHE A 1 167 ? 3.784 5.602 -15.233 1.00 95.00 167 PHE A CA 1
ATOM 1312 C C . PHE A 1 167 ? 3.033 4.641 -16.163 1.00 95.00 167 PHE A C 1
ATOM 1314 O O . PHE A 1 167 ? 2.062 3.988 -15.776 1.00 95.00 167 PHE A O 1
ATOM 1321 N N . LEU A 1 168 ? 3.489 4.601 -17.416 1.00 93.75 168 LEU A N 1
ATOM 1322 C CA . LEU A 1 168 ? 2.926 3.824 -18.520 1.00 93.75 168 LEU A CA 1
ATOM 1323 C C . LEU A 1 168 ? 3.933 2.733 -18.927 1.00 93.75 168 LEU A C 1
ATOM 1325 O O . LEU A 1 168 ? 4.821 2.999 -19.740 1.00 93.75 168 LEU A O 1
ATOM 1329 N N . PRO A 1 169 ? 3.861 1.532 -18.325 1.00 89.69 169 PRO A N 1
ATOM 1330 C CA . PRO A 1 169 ? 4.883 0.489 -18.459 1.00 89.69 169 PRO A CA 1
ATOM 1331 C C . PRO A 1 169 ? 4.919 -0.190 -19.836 1.00 89.69 169 PRO A C 1
ATOM 1333 O O . PRO A 1 169 ? 5.838 -0.956 -20.118 1.00 89.69 169 PRO A O 1
ATOM 1336 N N . ASP A 1 170 ? 3.920 0.061 -20.679 1.00 84.94 170 ASP A N 1
ATOM 1337 C CA . ASP A 1 170 ? 3.835 -0.398 -22.067 1.00 84.94 170 ASP A CA 1
ATOM 1338 C C . ASP A 1 170 ? 4.377 0.628 -23.075 1.00 84.94 170 ASP A C 1
ATOM 1340 O O . ASP A 1 170 ? 4.314 0.418 -24.288 1.00 84.94 170 ASP A O 1
ATOM 1344 N N . LEU A 1 171 ? 4.903 1.754 -22.587 1.00 83.94 171 LEU A N 1
ATOM 1345 C CA . LEU A 1 171 ? 5.630 2.707 -23.404 1.00 83.94 171 LEU A CA 1
ATOM 1346 C C . LEU A 1 171 ? 7.139 2.552 -23.211 1.00 83.94 171 LEU A C 1
ATOM 1348 O O . LEU A 1 171 ? 7.614 2.501 -22.079 1.00 83.94 171 LEU A O 1
ATOM 1352 N N . PRO A 1 172 ? 7.934 2.654 -24.295 1.00 77.44 172 PRO A N 1
ATOM 1353 C CA . PRO A 1 172 ? 9.392 2.642 -24.188 1.00 77.44 172 PRO A CA 1
ATOM 1354 C C . PRO A 1 172 ? 9.929 3.842 -23.393 1.00 77.44 172 PRO A C 1
ATOM 1356 O O . PRO A 1 172 ? 11.066 3.828 -22.925 1.00 77.44 172 PRO A O 1
ATOM 1359 N N . ARG A 1 173 ? 9.131 4.915 -23.286 1.00 82.69 173 ARG A N 1
ATOM 1360 C CA . ARG A 1 173 ? 9.386 6.083 -22.442 1.00 82.69 173 ARG A CA 1
ATOM 1361 C C . ARG A 1 173 ? 8.065 6.581 -21.866 1.00 82.69 173 ARG A C 1
ATOM 1363 O O . ARG A 1 173 ? 7.330 7.293 -22.548 1.00 82.69 173 ARG A O 1
ATOM 1370 N N . SER A 1 174 ? 7.785 6.219 -20.619 1.00 88.50 174 SER A N 1
ATOM 1371 C CA . SER A 1 174 ? 6.716 6.855 -19.850 1.00 88.50 174 SER A CA 1
ATOM 1372 C C . SER A 1 174 ? 7.025 8.346 -19.640 1.00 88.50 174 SER A C 1
ATOM 1374 O O . SER A 1 174 ? 8.199 8.703 -19.475 1.00 88.50 174 SER A O 1
ATOM 1376 N N . PRO A 1 175 ? 6.007 9.227 -19.602 1.00 90.06 175 PRO A N 1
ATOM 1377 C CA . PRO A 1 175 ? 6.170 10.577 -19.079 1.00 90.06 175 PRO A CA 1
ATOM 1378 C C . PRO A 1 175 ? 6.804 10.538 -17.688 1.00 90.06 175 PRO A C 1
ATOM 1380 O O . PRO A 1 175 ? 6.443 9.690 -16.870 1.00 90.06 175 PRO A O 1
ATOM 1383 N N . ARG A 1 176 ? 7.744 11.454 -17.439 1.00 94.75 176 ARG A N 1
ATOM 1384 C CA . ARG A 1 176 ? 8.266 11.699 -16.095 1.00 94.75 176 ARG A CA 1
ATOM 1385 C C . ARG A 1 176 ? 7.347 12.702 -15.424 1.00 94.75 176 ARG A C 1
ATOM 1387 O O . ARG A 1 176 ? 7.233 13.826 -15.909 1.00 94.75 176 ARG A O 1
ATOM 1394 N N . LEU A 1 177 ? 6.681 12.268 -14.369 1.00 95.94 177 LEU A N 1
ATOM 1395 C CA . LEU A 1 177 ? 5.803 13.096 -13.551 1.00 95.94 177 LEU A CA 1
ATOM 1396 C C . LEU A 1 177 ? 6.485 13.364 -12.213 1.00 95.94 177 LEU A C 1
ATOM 1398 O O . LEU A 1 177 ? 7.467 12.700 -11.873 1.00 95.94 177 LEU A O 1
ATOM 1402 N N . ASP A 1 178 ? 5.975 14.332 -11.463 1.00 96.12 178 ASP A N 1
ATOM 1403 C CA . ASP A 1 178 ? 6.452 14.566 -10.104 1.00 96.12 178 ASP A CA 1
ATOM 1404 C C . ASP A 1 178 ? 6.253 13.310 -9.230 1.00 96.12 178 ASP A C 1
ATOM 1406 O O . ASP A 1 178 ? 5.426 12.443 -9.547 1.00 96.12 178 ASP A O 1
ATOM 1410 N N . PRO A 1 179 ? 7.035 13.144 -8.158 1.00 96.81 179 PRO A N 1
ATOM 1411 C CA . PRO A 1 179 ? 6.792 12.069 -7.215 1.00 96.81 179 PRO A CA 1
ATOM 1412 C C . PRO A 1 179 ? 5.558 12.363 -6.355 1.00 96.81 179 PRO A C 1
ATOM 1414 O O . PRO A 1 179 ? 5.217 13.511 -6.089 1.00 96.81 179 PRO A O 1
ATOM 1417 N N . ASP A 1 180 ? 4.907 11.305 -5.877 1.00 96.25 180 ASP A N 1
ATOM 1418 C CA . ASP A 1 180 ? 3.946 11.398 -4.777 1.00 96.25 180 ASP A CA 1
ATOM 1419 C C . ASP A 1 180 ? 4.695 11.057 -3.486 1.00 96.25 180 ASP A C 1
ATOM 1421 O O . ASP A 1 180 ? 5.216 9.949 -3.332 1.00 96.25 180 ASP A O 1
ATOM 1425 N N . ALA A 1 181 ? 4.784 12.023 -2.571 1.00 96.75 181 ALA A N 1
ATOM 1426 C CA . ALA A 1 181 ? 5.572 11.880 -1.352 1.00 96.75 181 ALA A CA 1
ATOM 1427 C C . ALA A 1 181 ? 5.030 10.780 -0.417 1.00 96.75 181 ALA A C 1
ATOM 1429 O O . ALA A 1 181 ? 5.811 10.058 0.204 1.00 96.75 181 ALA A O 1
ATOM 1430 N N . HIS A 1 182 ? 3.708 10.600 -0.346 1.00 97.06 182 HIS A N 1
ATOM 1431 C CA . HIS A 1 182 ? 3.094 9.542 0.458 1.00 97.06 182 HIS A CA 1
ATOM 1432 C C . HIS A 1 182 ? 3.329 8.163 -0.179 1.00 97.06 182 HIS A C 1
ATOM 1434 O O . HIS A 1 182 ? 3.661 7.199 0.515 1.00 97.06 182 HIS A O 1
ATOM 1440 N N . ALA A 1 183 ? 3.239 8.065 -1.507 1.00 97.81 183 ALA A N 1
ATOM 1441 C CA . ALA A 1 183 ? 3.540 6.835 -2.235 1.00 97.81 183 ALA A CA 1
ATOM 1442 C C . ALA A 1 183 ? 5.016 6.415 -2.109 1.00 97.81 183 ALA A C 1
ATOM 1444 O O . ALA A 1 183 ? 5.309 5.234 -1.924 1.00 97.81 183 ALA A O 1
ATOM 1445 N N . GLU A 1 184 ? 5.949 7.366 -2.184 1.00 98.19 184 GLU A N 1
ATOM 1446 C CA . GLU A 1 184 ? 7.381 7.113 -1.987 1.00 98.19 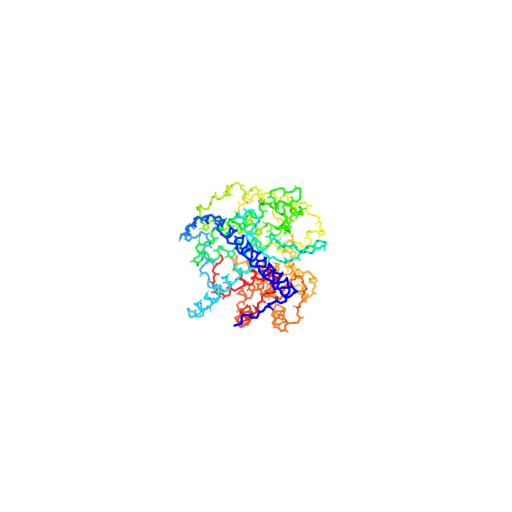184 GLU A CA 1
ATOM 1447 C C . GLU A 1 184 ? 7.696 6.694 -0.545 1.00 98.19 184 GLU A C 1
ATOM 1449 O O . GLU A 1 184 ? 8.483 5.771 -0.333 1.00 98.19 184 GLU A O 1
ATOM 1454 N N . ALA A 1 185 ? 7.035 7.292 0.451 1.00 98.25 185 ALA A N 1
ATOM 1455 C CA . ALA A 1 185 ? 7.153 6.864 1.844 1.00 98.25 185 ALA A CA 1
ATOM 1456 C C . ALA A 1 185 ? 6.707 5.403 2.032 1.00 98.25 185 ALA A C 1
ATOM 1458 O O . ALA A 1 185 ? 7.407 4.618 2.679 1.00 98.25 185 ALA A O 1
ATOM 1459 N N . TRP A 1 186 ? 5.591 5.007 1.409 1.00 98.44 186 TRP A N 1
ATOM 1460 C CA . TRP A 1 186 ? 5.169 3.605 1.352 1.00 98.44 186 TRP A CA 1
ATOM 1461 C C . TRP A 1 186 ? 6.188 2.713 0.647 1.00 98.44 186 TRP A C 1
ATOM 1463 O O . TRP A 1 186 ? 6.425 1.595 1.104 1.00 98.44 186 TRP A O 1
ATOM 1473 N N . LEU A 1 187 ? 6.778 3.173 -0.459 1.00 98.56 187 LEU A N 1
ATOM 1474 C CA . LEU A 1 187 ? 7.745 2.394 -1.230 1.00 98.56 187 LEU A CA 1
ATOM 1475 C C . LEU A 1 187 ? 8.997 2.097 -0.403 1.00 98.56 187 LEU A C 1
ATOM 1477 O O . LEU A 1 187 ? 9.425 0.946 -0.336 1.00 98.56 187 LEU A O 1
ATOM 1481 N N . VAL A 1 188 ? 9.536 3.118 0.271 1.00 98.19 188 VAL A N 1
ATOM 1482 C CA . VAL A 1 188 ? 10.665 2.977 1.197 1.00 98.19 188 VAL A CA 1
ATOM 1483 C C . VAL A 1 188 ? 10.312 1.998 2.312 1.00 98.19 188 VAL A C 1
ATOM 1485 O O . VAL A 1 188 ? 11.028 1.021 2.509 1.00 98.19 188 VAL A O 1
ATOM 1488 N N . HIS A 1 189 ? 9.180 2.204 2.989 1.00 97.19 189 HIS A N 1
ATOM 1489 C CA . HIS A 1 189 ? 8.752 1.342 4.087 1.00 97.19 189 HIS A CA 1
ATOM 1490 C C . HIS A 1 189 ? 8.583 -0.126 3.660 1.00 97.19 189 HIS A C 1
ATOM 1492 O O . HIS A 1 189 ? 9.105 -1.026 4.319 1.00 97.19 189 HIS A O 1
ATOM 1498 N N . SER A 1 190 ? 7.915 -0.369 2.532 1.00 97.44 190 SER A N 1
ATOM 1499 C CA . SER A 1 190 ? 7.649 -1.7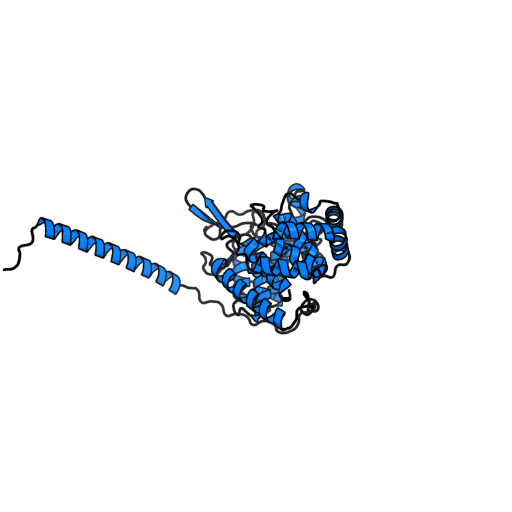22 2.030 1.00 97.44 190 SER A CA 1
ATOM 1500 C C . SER A 1 190 ? 8.936 -2.433 1.608 1.00 97.44 190 SER A C 1
ATOM 1502 O O . SER A 1 190 ? 9.089 -3.630 1.847 1.00 97.44 190 SER A O 1
ATOM 1504 N N . MET A 1 191 ? 9.894 -1.704 1.025 1.00 97.06 191 MET A N 1
ATOM 1505 C CA . MET A 1 191 ? 11.197 -2.266 0.669 1.00 97.06 191 MET A CA 1
ATOM 1506 C C . MET A 1 191 ? 12.084 -2.527 1.879 1.00 97.06 191 MET A C 1
ATOM 1508 O O . MET A 1 191 ? 12.760 -3.552 1.901 1.00 97.06 191 MET A O 1
ATOM 1512 N N . THR A 1 192 ? 12.050 -1.673 2.903 1.00 95.00 192 THR A N 1
ATOM 1513 C CA . THR A 1 192 ? 12.692 -1.977 4.185 1.00 95.00 192 THR A CA 1
ATOM 1514 C C . THR A 1 192 ? 12.165 -3.302 4.730 1.00 95.00 192 THR A C 1
ATOM 1516 O O . THR A 1 192 ? 12.957 -4.214 4.960 1.00 95.00 192 THR A O 1
ATOM 1519 N N . MET A 1 193 ? 10.841 -3.464 4.822 1.00 93.19 193 MET A N 1
ATOM 1520 C CA . MET A 1 193 ? 10.240 -4.716 5.289 1.00 93.19 193 MET A CA 1
ATOM 1521 C C . MET A 1 193 ? 10.650 -5.919 4.431 1.00 93.19 193 MET A C 1
ATOM 1523 O O . MET A 1 193 ? 10.969 -6.979 4.966 1.00 93.19 193 MET A O 1
ATOM 1527 N N . ALA A 1 194 ? 10.708 -5.762 3.105 1.00 94.00 194 ALA A N 1
ATOM 1528 C CA . ALA A 1 194 ? 11.172 -6.817 2.207 1.00 94.00 194 ALA A CA 1
ATOM 1529 C C . ALA A 1 194 ? 12.637 -7.210 2.471 1.00 94.00 194 ALA A C 1
ATOM 1531 O O . ALA A 1 194 ? 12.946 -8.399 2.548 1.00 94.00 194 ALA A O 1
ATOM 1532 N N . THR A 1 195 ? 13.537 -6.238 2.655 1.00 93.31 195 THR A N 1
ATOM 1533 C CA . THR A 1 195 ? 14.962 -6.505 2.938 1.00 93.31 195 THR A CA 1
ATOM 1534 C C . THR A 1 195 ? 15.190 -7.142 4.306 1.00 93.31 195 THR A C 1
ATOM 1536 O O . THR A 1 195 ? 16.101 -7.954 4.464 1.00 93.31 195 THR A O 1
ATOM 1539 N N . GLU A 1 196 ? 14.347 -6.823 5.287 1.00 90.12 196 GLU A N 1
ATOM 1540 C CA . GLU A 1 196 ? 14.385 -7.451 6.605 1.00 90.12 196 GLU A CA 1
ATOM 1541 C C . GLU A 1 196 ? 13.847 -8.893 6.548 1.00 90.12 196 GLU A C 1
ATOM 1543 O O . GLU A 1 196 ? 14.445 -9.806 7.124 1.00 90.12 196 GLU A O 1
ATOM 1548 N N . ARG A 1 197 ? 12.761 -9.123 5.793 1.00 88.81 197 ARG A N 1
ATOM 1549 C CA . ARG A 1 197 ? 12.147 -10.449 5.608 1.00 88.81 197 ARG A CA 1
ATOM 1550 C C . ARG A 1 197 ? 13.039 -11.408 4.819 1.00 88.81 197 ARG A C 1
ATOM 1552 O O . ARG A 1 197 ? 13.100 -12.600 5.139 1.00 88.81 197 ARG A O 1
ATOM 1559 N N . TRP A 1 198 ? 13.739 -10.893 3.809 1.00 91.19 198 TRP A N 1
ATOM 1560 C CA . TRP A 1 198 ? 14.602 -11.662 2.918 1.00 91.19 198 TRP A CA 1
ATOM 1561 C C . TRP A 1 198 ? 16.000 -11.048 2.830 1.00 91.19 198 TRP A C 1
ATOM 1563 O O . TRP A 1 198 ? 16.353 -10.422 1.839 1.00 91.19 198 TRP A O 1
ATOM 1573 N N . SER A 1 199 ? 16.858 -11.302 3.817 1.00 83.25 199 SER A N 1
ATOM 1574 C CA . SER A 1 199 ? 18.222 -10.741 3.850 1.00 83.25 199 SER A CA 1
ATOM 1575 C C . SER A 1 199 ? 19.120 -11.129 2.661 1.00 83.25 199 SER A C 1
ATOM 1577 O O . SER A 1 199 ? 20.206 -10.577 2.510 1.00 83.25 199 SER A O 1
ATOM 1579 N N . GLY A 1 200 ? 18.715 -12.116 1.855 1.00 82.00 200 GLY A N 1
ATOM 1580 C CA . GLY A 1 200 ? 19.438 -12.569 0.664 1.00 82.00 200 GLY A CA 1
ATOM 1581 C C . GLY A 1 200 ? 19.017 -11.900 -0.649 1.00 82.00 200 GLY A C 1
ATOM 1582 O O . GLY A 1 200 ? 19.621 -12.221 -1.671 1.00 82.00 200 GLY A O 1
ATOM 1583 N N . ILE A 1 201 ? 18.009 -11.013 -0.656 1.00 88.50 201 ILE A N 1
ATOM 1584 C CA . ILE A 1 201 ? 17.641 -10.283 -1.879 1.00 88.50 201 ILE A CA 1
ATOM 1585 C C . ILE A 1 201 ? 18.780 -9.352 -2.288 1.00 88.50 201 ILE A C 1
ATOM 1587 O O . ILE A 1 201 ? 19.348 -8.634 -1.465 1.00 88.50 201 ILE A O 1
ATOM 1591 N N . ASN A 1 202 ? 19.157 -9.399 -3.562 1.00 89.12 202 ASN A N 1
ATOM 1592 C CA . ASN A 1 202 ? 20.386 -8.768 -4.039 1.00 89.12 202 ASN A CA 1
ATOM 1593 C C . ASN A 1 202 ? 20.306 -8.292 -5.493 1.00 89.12 202 ASN A C 1
ATOM 1595 O O . ASN A 1 202 ? 21.340 -7.995 -6.095 1.00 89.12 202 ASN A O 1
ATOM 1599 N N . ARG A 1 203 ? 19.099 -8.176 -6.066 1.00 92.31 203 ARG A N 1
ATOM 1600 C CA . ARG A 1 203 ? 18.924 -7.597 -7.405 1.00 92.31 203 ARG A CA 1
ATOM 1601 C C . ARG A 1 203 ? 19.463 -6.168 -7.476 1.00 92.31 203 ARG A C 1
ATOM 1603 O O . ARG A 1 203 ? 19.922 -5.739 -8.535 1.00 92.31 203 ARG A O 1
ATOM 1610 N N . PHE A 1 204 ? 19.405 -5.449 -6.357 1.00 93.50 204 PHE A N 1
ATOM 1611 C CA . PHE A 1 204 ? 19.913 -4.093 -6.201 1.00 93.50 204 PHE A CA 1
ATOM 1612 C C . PHE A 1 204 ? 20.760 -3.954 -4.930 1.00 93.50 204 PHE A C 1
ATOM 1614 O O . PHE A 1 204 ? 20.682 -4.781 -4.022 1.00 93.50 204 PHE A O 1
ATOM 1621 N N . ASN A 1 205 ? 21.542 -2.874 -4.841 1.00 93.62 205 ASN A N 1
ATOM 1622 C CA . ASN A 1 205 ? 22.262 -2.517 -3.620 1.00 93.62 205 ASN A CA 1
ATOM 1623 C C . ASN A 1 205 ? 21.329 -1.769 -2.652 1.00 93.62 205 ASN A C 1
ATOM 1625 O O . ASN A 1 205 ? 21.315 -0.538 -2.595 1.00 93.62 205 ASN A O 1
ATOM 1629 N N . TYR A 1 206 ? 20.502 -2.514 -1.915 1.00 94.69 206 TYR A N 1
ATOM 1630 C CA . TYR A 1 206 ? 19.484 -1.936 -1.030 1.00 94.69 206 TYR A CA 1
ATOM 1631 C C . TYR A 1 206 ? 20.066 -1.094 0.111 1.00 94.69 206 TYR A C 1
ATOM 1633 O O . TYR A 1 206 ? 19.440 -0.114 0.512 1.00 94.69 206 TYR A O 1
ATOM 1641 N N . SER A 1 207 ? 21.275 -1.419 0.584 1.00 92.62 207 SER A N 1
ATOM 1642 C CA . SER A 1 207 ? 21.989 -0.620 1.589 1.00 92.62 207 SER A CA 1
ATOM 1643 C C . SER A 1 207 ? 22.380 0.780 1.110 1.00 92.62 207 SER A C 1
ATOM 1645 O O . SER A 1 207 ? 22.640 1.641 1.944 1.00 92.62 207 SER A O 1
ATOM 1647 N N . GLU A 1 208 ? 22.405 1.024 -0.202 1.00 93.69 208 GLU A N 1
ATOM 1648 C CA . GLU A 1 208 ? 22.652 2.350 -0.787 1.00 93.69 208 GLU A CA 1
ATOM 1649 C C . GLU A 1 208 ? 21.342 3.003 -1.239 1.00 93.69 208 GLU A C 1
ATOM 1651 O O . GLU A 1 208 ? 21.022 4.116 -0.820 1.00 93.69 208 GLU A O 1
ATOM 1656 N N . ILE A 1 209 ? 20.529 2.275 -2.013 1.00 95.62 209 ILE A N 1
ATOM 1657 C CA . ILE A 1 209 ? 19.319 2.826 -2.640 1.00 95.62 209 ILE A CA 1
ATOM 1658 C C . ILE A 1 209 ? 18.275 3.267 -1.612 1.00 95.62 209 ILE A C 1
ATOM 1660 O O . ILE A 1 209 ? 17.638 4.301 -1.811 1.00 95.62 209 ILE A O 1
ATOM 1664 N N . ILE A 1 210 ? 18.060 2.509 -0.529 1.00 95.88 210 ILE A N 1
ATOM 1665 C CA . ILE A 1 210 ? 17.035 2.865 0.465 1.00 95.88 210 ILE A CA 1
ATOM 1666 C C . ILE A 1 210 ? 17.418 4.168 1.195 1.00 95.88 210 ILE A C 1
ATOM 1668 O O . ILE A 1 210 ? 16.596 5.087 1.196 1.00 95.88 210 ILE A O 1
ATOM 1672 N N . PRO A 1 211 ? 18.637 4.322 1.758 1.00 96.12 211 PRO A N 1
ATOM 1673 C CA . PRO A 1 211 ? 19.053 5.590 2.363 1.00 96.12 211 PRO A CA 1
ATOM 1674 C C . PRO A 1 211 ? 19.077 6.782 1.398 1.00 96.12 211 PRO A C 1
ATOM 1676 O O . PRO A 1 211 ? 18.696 7.885 1.789 1.00 96.12 211 PRO A O 1
ATOM 1679 N N . GLU A 1 212 ? 19.516 6.596 0.150 1.00 96.56 212 GLU A N 1
ATOM 1680 C CA . GLU A 1 212 ? 19.512 7.669 -0.857 1.00 96.56 212 GLU A CA 1
ATOM 1681 C C . GLU A 1 212 ? 18.090 8.136 -1.169 1.00 96.56 212 GLU A C 1
ATOM 1683 O O . GLU A 1 212 ? 17.793 9.330 -1.073 1.00 96.56 212 GLU A O 1
ATOM 1688 N N . ARG A 1 213 ? 17.183 7.189 -1.426 1.00 97.50 213 ARG A N 1
ATOM 1689 C CA . ARG A 1 213 ? 15.765 7.467 -1.665 1.00 97.50 213 ARG A CA 1
ATOM 1690 C C . ARG A 1 213 ? 15.096 8.133 -0.465 1.00 97.50 213 ARG A C 1
ATOM 1692 O O . ARG A 1 213 ? 14.330 9.074 -0.645 1.00 97.50 213 ARG A O 1
ATOM 1699 N N . LEU A 1 214 ? 15.418 7.702 0.756 1.00 97.69 214 LEU A N 1
ATOM 1700 C CA . LEU A 1 214 ? 14.919 8.311 1.992 1.00 97.69 214 LEU A CA 1
ATOM 1701 C C . LEU A 1 214 ? 15.313 9.797 2.090 1.00 97.69 214 LEU A C 1
ATOM 1703 O O . LEU A 1 214 ? 14.469 10.646 2.378 1.00 97.69 214 LEU A O 1
ATOM 1707 N N . ARG A 1 215 ? 16.576 10.138 1.801 1.00 98.00 215 ARG A N 1
ATOM 1708 C CA . ARG A 1 215 ? 17.049 11.536 1.802 1.00 98.00 215 ARG A CA 1
ATOM 1709 C C . ARG A 1 215 ? 16.444 12.358 0.666 1.00 98.00 215 ARG A C 1
ATOM 1711 O O . ARG A 1 215 ? 16.097 13.522 0.882 1.00 98.00 215 ARG A O 1
ATOM 1718 N N . ALA A 1 216 ? 16.298 11.768 -0.520 1.00 98.19 216 ALA A N 1
ATOM 1719 C CA . ALA A 1 216 ? 15.650 12.410 -1.658 1.00 98.19 216 ALA A CA 1
ATOM 1720 C C . ALA A 1 216 ? 14.179 12.727 -1.354 1.00 98.19 216 ALA A C 1
ATOM 1722 O O . ALA A 1 216 ? 13.734 13.847 -1.594 1.00 98.19 216 ALA A O 1
ATOM 1723 N N . LEU A 1 217 ? 13.453 11.789 -0.737 1.00 98.06 217 LEU A N 1
ATOM 1724 C CA . LEU A 1 217 ? 12.070 11.980 -0.301 1.00 98.06 217 LEU A CA 1
ATOM 1725 C C . LEU A 1 217 ? 11.958 13.124 0.708 1.00 98.06 217 LEU A C 1
ATOM 1727 O O . LEU A 1 217 ? 11.103 13.993 0.558 1.00 98.06 217 LEU A O 1
ATOM 1731 N N . GLN A 1 218 ? 12.837 13.160 1.710 1.00 97.56 218 GLN A N 1
ATOM 1732 C CA . GLN A 1 218 ? 12.821 14.231 2.703 1.00 97.56 218 GLN A CA 1
ATOM 1733 C C . GLN A 1 218 ? 13.123 15.603 2.090 1.00 97.56 218 GLN A C 1
ATOM 1735 O O . GLN A 1 218 ? 12.470 16.594 2.418 1.00 97.56 218 GLN A O 1
ATOM 1740 N N . THR A 1 219 ? 14.086 15.651 1.168 1.00 97.25 219 THR A N 1
ATOM 1741 C CA . THR A 1 219 ? 14.416 16.873 0.427 1.00 97.25 219 THR A CA 1
ATOM 1742 C C . THR A 1 219 ? 13.224 17.323 -0.411 1.00 97.25 219 THR A C 1
ATOM 1744 O O . THR A 1 219 ? 12.874 18.498 -0.390 1.00 97.25 219 THR A O 1
ATOM 1747 N N . TYR A 1 220 ? 12.567 16.394 -1.107 1.00 96.88 220 TYR A N 1
ATOM 1748 C CA . TYR A 1 220 ? 11.390 16.685 -1.916 1.00 96.88 220 TYR A CA 1
ATOM 1749 C C . TYR A 1 220 ? 10.215 17.196 -1.073 1.00 96.88 220 TYR A C 1
ATOM 1751 O O . TYR A 1 220 ? 9.622 18.212 -1.434 1.00 96.88 220 TYR A O 1
ATOM 1759 N N . ALA A 1 221 ? 9.927 16.571 0.073 1.00 95.06 221 ALA A N 1
ATOM 1760 C CA . ALA A 1 221 ? 8.847 16.984 0.971 1.00 95.06 221 ALA A CA 1
ATOM 1761 C C . ALA A 1 221 ? 8.959 18.468 1.373 1.00 95.06 221 ALA A C 1
ATOM 1763 O O . ALA A 1 221 ? 7.982 19.206 1.301 1.00 95.06 221 ALA A O 1
ATOM 1764 N N . LYS A 1 222 ? 10.180 18.943 1.653 1.00 94.31 222 LYS A N 1
ATOM 1765 C CA . LYS A 1 222 ? 10.477 20.355 1.971 1.00 94.31 222 LYS A CA 1
ATOM 1766 C C . LYS A 1 222 ? 10.248 21.340 0.827 1.00 94.31 222 LYS A C 1
ATOM 1768 O O . LYS A 1 222 ? 10.207 22.546 1.054 1.00 94.31 222 LYS A O 1
ATOM 1773 N N . THR A 1 223 ? 10.178 20.849 -0.407 1.00 93.69 223 THR A N 1
ATOM 1774 C CA . THR A 1 223 ? 9.972 21.678 -1.605 1.00 93.69 223 THR A CA 1
ATOM 1775 C C . THR A 1 223 ? 8.513 21.745 -2.041 1.00 93.69 223 THR A C 1
ATOM 1777 O O . THR A 1 223 ? 8.197 22.505 -2.956 1.00 93.69 223 THR A O 1
ATOM 1780 N N . LEU A 1 224 ? 7.623 20.971 -1.408 1.00 92.62 224 LEU A N 1
ATOM 1781 C CA . LEU A 1 224 ? 6.207 20.958 -1.750 1.00 92.62 224 LEU A CA 1
ATOM 1782 C C . LEU A 1 224 ? 5.568 22.317 -1.463 1.00 92.62 224 LEU A C 1
ATOM 1784 O O . LEU A 1 224 ? 5.669 22.862 -0.364 1.00 92.62 224 LEU A O 1
ATOM 1788 N N . ALA A 1 225 ? 4.866 22.851 -2.461 1.00 90.69 225 ALA A N 1
ATOM 1789 C CA . ALA A 1 225 ? 4.045 24.035 -2.273 1.00 90.69 225 ALA A CA 1
ATOM 1790 C C . ALA A 1 225 ? 2.850 23.721 -1.346 1.00 90.69 225 ALA A C 1
ATOM 1792 O O . ALA A 1 225 ? 2.383 22.575 -1.332 1.00 90.69 225 ALA A O 1
ATOM 1793 N N . PRO A 1 226 ? 2.310 24.705 -0.600 1.00 88.62 226 PRO A N 1
ATOM 1794 C CA . PRO A 1 226 ? 1.207 24.482 0.340 1.00 88.62 226 PRO A CA 1
ATOM 1795 C C . PRO A 1 226 ? -0.012 23.785 -0.280 1.00 88.62 226 PRO A C 1
ATOM 1797 O O . PRO A 1 226 ? -0.626 22.929 0.351 1.00 88.62 226 PRO A O 1
ATOM 1800 N N . GLU A 1 227 ? -0.345 24.105 -1.531 1.00 88.69 227 GLU A N 1
ATOM 1801 C CA . GLU A 1 227 ? -1.440 23.476 -2.267 1.00 88.69 227 GLU A CA 1
ATOM 1802 C C . GLU A 1 227 ? -1.192 21.996 -2.573 1.00 88.69 227 GLU A C 1
ATOM 1804 O O . GLU A 1 227 ? -2.133 21.208 -2.534 1.00 88.69 227 GLU A O 1
ATOM 1809 N N . MET A 1 228 ? 0.057 21.602 -2.840 1.00 87.69 228 MET A N 1
ATOM 1810 C CA . MET A 1 228 ? 0.425 20.200 -3.047 1.00 87.69 228 MET A CA 1
ATOM 1811 C C . MET A 1 228 ? 0.441 19.460 -1.715 1.00 87.69 228 MET A C 1
ATOM 1813 O O . MET A 1 228 ? -0.092 18.359 -1.620 1.00 87.69 228 MET A O 1
ATOM 1817 N N . LEU A 1 229 ? 0.990 20.091 -0.674 1.00 86.44 229 LEU A N 1
ATOM 1818 C CA . LEU A 1 229 ? 1.028 19.548 0.679 1.00 86.44 229 LEU A CA 1
ATOM 1819 C C . LEU A 1 229 ? -0.382 19.249 1.211 1.00 86.44 229 LEU A C 1
ATOM 1821 O O . LEU A 1 229 ? -0.601 18.195 1.798 1.00 86.44 229 LEU A O 1
ATOM 1825 N N . ALA A 1 230 ? -1.358 20.121 0.936 1.00 85.31 230 ALA A N 1
ATOM 1826 C CA . ALA A 1 230 ? -2.755 19.929 1.332 1.00 85.31 230 ALA A CA 1
ATOM 1827 C C . ALA A 1 230 ? -3.433 18.704 0.681 1.00 85.31 230 ALA A C 1
ATOM 1829 O O . ALA A 1 230 ? -4.453 18.228 1.190 1.00 85.31 230 ALA A O 1
ATOM 1830 N N . GLN A 1 231 ? -2.885 18.200 -0.431 1.00 86.81 231 GLN A N 1
ATOM 1831 C CA . GLN A 1 231 ? -3.353 16.990 -1.119 1.00 86.81 231 GLN A CA 1
ATOM 1832 C C . GLN A 1 231 ? -2.663 15.717 -0.612 1.00 86.81 231 GLN A C 1
ATOM 1834 O O . GLN A 1 231 ? -3.155 14.614 -0.848 1.00 86.81 231 GLN A O 1
ATOM 1839 N N . VAL A 1 232 ? -1.534 15.848 0.092 1.00 91.44 232 VAL A N 1
ATOM 1840 C CA . VAL A 1 232 ? -0.820 14.704 0.662 1.00 91.44 232 VAL A CA 1
ATOM 1841 C C . VAL A 1 232 ? -1.666 14.095 1.780 1.00 91.44 232 VAL A C 1
ATOM 1843 O O . VAL A 1 232 ? -2.206 14.791 2.639 1.00 91.44 232 VAL A O 1
ATOM 1846 N N . SER A 1 233 ? -1.790 12.768 1.760 1.00 94.31 233 SER A N 1
ATOM 1847 C CA . SER A 1 233 ? -2.475 12.029 2.824 1.00 94.31 233 SER A CA 1
ATOM 1848 C C . SER A 1 233 ? -1.699 12.128 4.134 1.00 94.31 233 SER A C 1
ATOM 1850 O O . SER A 1 233 ? -0.464 12.150 4.137 1.00 94.31 233 SER A O 1
ATOM 1852 N N . PHE A 1 234 ? -2.413 12.146 5.258 1.00 95.62 234 PHE A N 1
ATOM 1853 C CA . PHE A 1 234 ? -1.787 12.120 6.576 1.00 95.62 234 PHE A CA 1
ATOM 1854 C C . PHE A 1 234 ? -0.828 10.930 6.676 1.00 95.62 234 PHE A C 1
ATOM 1856 O O . PHE A 1 234 ? -1.242 9.800 6.475 1.00 95.62 234 PHE A O 1
ATOM 1863 N N . SER A 1 235 ? 0.447 11.169 6.989 1.00 96.00 235 SER A N 1
ATOM 1864 C CA . SER A 1 235 ? 1.509 10.150 6.923 1.00 96.00 235 SER A CA 1
ATOM 1865 C C . SER A 1 235 ? 2.005 9.715 8.307 1.00 96.00 235 SER A C 1
ATOM 1867 O O . SER A 1 235 ? 3.163 9.335 8.473 1.00 96.00 235 SER A O 1
ATOM 1869 N N . GLY A 1 236 ? 1.170 9.805 9.345 1.00 94.94 236 GLY A N 1
ATOM 1870 C CA . GLY A 1 236 ? 1.612 9.617 10.730 1.00 94.94 236 GLY A CA 1
ATOM 1871 C C . GLY A 1 236 ? 2.251 8.253 11.023 1.00 94.94 236 GLY A C 1
ATOM 1872 O O . GLY A 1 236 ? 3.290 8.193 11.683 1.00 94.94 236 GLY A O 1
ATOM 1873 N N . TYR A 1 237 ? 1.687 7.158 10.502 1.00 95.75 237 TYR A N 1
ATOM 1874 C CA . TYR A 1 237 ? 2.296 5.833 10.657 1.00 95.75 237 TYR A CA 1
ATOM 1875 C C . TYR A 1 237 ? 3.619 5.756 9.892 1.00 95.75 237 TYR A C 1
ATOM 1877 O O . TYR A 1 237 ? 4.646 5.412 10.477 1.00 95.75 237 TYR A O 1
ATOM 1885 N N . LEU A 1 238 ? 3.641 6.160 8.621 1.00 96.25 238 LEU A N 1
ATOM 1886 C CA . LEU A 1 238 ? 4.860 6.132 7.811 1.00 96.25 238 LEU A CA 1
ATOM 1887 C C . LEU A 1 238 ? 5.985 6.979 8.402 1.00 96.25 238 LEU A C 1
ATOM 1889 O O . LEU A 1 238 ? 7.090 6.477 8.560 1.00 96.25 238 LEU A O 1
ATOM 1893 N N . THR A 1 239 ? 5.721 8.222 8.804 1.00 95.50 239 THR A N 1
ATOM 1894 C CA . THR A 1 239 ? 6.732 9.098 9.423 1.00 95.50 239 THR A CA 1
ATOM 1895 C C . THR A 1 239 ? 7.338 8.475 10.683 1.00 95.50 239 THR A C 1
ATOM 1897 O O . THR A 1 239 ? 8.542 8.603 10.907 1.00 95.50 239 THR A O 1
ATOM 1900 N N . SER A 1 240 ? 6.550 7.731 11.473 1.00 93.38 240 SER A N 1
ATOM 1901 C CA . SER A 1 240 ? 7.074 6.975 12.617 1.00 93.38 240 SER A CA 1
ATOM 1902 C C . SER A 1 240 ? 8.062 5.880 12.191 1.00 93.38 240 SER A C 1
ATOM 1904 O O . SER A 1 240 ? 9.100 5.721 12.831 1.00 93.38 240 SER A O 1
ATOM 1906 N N . ARG A 1 241 ? 7.791 5.175 11.082 1.00 93.75 241 ARG A N 1
ATOM 1907 C CA . ARG A 1 241 ? 8.667 4.130 10.528 1.00 93.75 241 ARG A CA 1
ATOM 1908 C C . ARG A 1 241 ? 9.914 4.726 9.878 1.00 93.75 241 ARG A C 1
ATOM 1910 O O . ARG A 1 241 ? 11.012 4.240 10.124 1.00 93.75 241 ARG A O 1
ATOM 1917 N N . LEU A 1 242 ? 9.773 5.805 9.110 1.00 95.25 242 LEU A N 1
ATOM 1918 C CA . LEU A 1 242 ? 10.894 6.479 8.447 1.00 95.25 242 LEU A CA 1
ATOM 1919 C C . LEU A 1 242 ? 11.888 7.075 9.458 1.00 95.25 242 LEU A C 1
ATOM 1921 O O . LEU A 1 242 ? 13.096 7.000 9.243 1.00 95.25 242 LEU A O 1
ATOM 1925 N N . ARG A 1 243 ? 11.409 7.597 10.596 1.00 94.31 243 ARG A N 1
ATOM 1926 C CA . ARG A 1 243 ? 12.272 8.113 11.676 1.00 94.31 243 ARG A CA 1
ATOM 1927 C C . ARG A 1 243 ? 13.142 7.030 12.323 1.00 94.31 243 ARG A C 1
ATOM 1929 O O . ARG A 1 243 ? 14.226 7.340 12.804 1.00 94.31 243 ARG A O 1
ATOM 1936 N N . VAL A 1 244 ? 12.689 5.774 12.339 1.00 92.38 244 VAL A N 1
ATOM 1937 C CA . VAL A 1 244 ? 13.497 4.643 12.833 1.00 92.38 244 VAL A CA 1
ATOM 1938 C C . VAL A 1 244 ? 14.663 4.342 11.884 1.00 92.38 244 VAL A C 1
ATOM 1940 O O . VAL A 1 244 ? 15.726 3.944 12.351 1.00 92.38 244 VAL A O 1
ATOM 1943 N N . LEU A 1 245 ? 14.491 4.569 10.576 1.00 92.56 245 LEU A N 1
ATOM 1944 C CA . LEU A 1 245 ? 15.536 4.326 9.573 1.00 92.56 245 LEU A CA 1
ATOM 1945 C C . LEU A 1 245 ? 16.658 5.361 9.629 1.00 92.56 245 LEU A C 1
ATOM 1947 O O . LEU A 1 245 ? 17.826 5.006 9.492 1.00 92.56 245 LEU A O 1
ATOM 1951 N N . ASP A 1 246 ? 16.314 6.630 9.844 1.00 94.00 246 ASP A N 1
ATOM 1952 C CA . ASP A 1 246 ? 17.287 7.697 10.062 1.00 94.00 246 ASP A CA 1
ATOM 1953 C C . ASP A 1 246 ? 16.694 8.775 10.979 1.00 94.00 246 ASP A C 1
ATOM 1955 O O . ASP A 1 246 ? 15.906 9.627 10.559 1.00 94.00 246 ASP A O 1
ATOM 1959 N N . ALA A 1 247 ? 17.095 8.745 12.252 1.00 93.06 247 ALA A N 1
ATOM 1960 C CA . ALA A 1 247 ? 16.620 9.679 13.270 1.00 93.06 247 ALA A CA 1
ATOM 1961 C C . ALA A 1 247 ? 17.126 11.121 13.065 1.00 93.06 247 ALA A C 1
ATOM 1963 O O . ALA A 1 247 ? 16.643 12.029 13.740 1.00 93.06 247 ALA A O 1
ATOM 1964 N N . SER A 1 248 ? 18.095 11.345 12.166 1.00 94.50 248 SER A N 1
ATOM 1965 C CA . SER A 1 248 ? 18.595 12.688 11.844 1.00 94.50 248 SER A CA 1
ATOM 1966 C C . SER A 1 248 ? 17.701 13.442 10.855 1.00 94.50 248 SER A C 1
ATOM 1968 O O . SER A 1 248 ? 17.822 14.662 10.722 1.00 94.50 248 SER A O 1
ATOM 1970 N N . LEU A 1 249 ? 16.793 12.738 10.171 1.00 94.50 249 LEU A N 1
ATOM 1971 C CA . LEU A 1 249 ? 15.875 13.330 9.208 1.00 94.50 249 LEU A CA 1
ATOM 1972 C C . LEU A 1 249 ? 14.589 13.802 9.891 1.00 94.50 249 LEU A C 1
ATOM 1974 O O . LEU A 1 249 ? 13.894 13.038 10.563 1.00 94.50 249 LEU A O 1
ATOM 1978 N N . ASP A 1 250 ? 14.259 15.073 9.669 1.00 92.94 250 ASP A N 1
ATOM 1979 C CA . ASP A 1 250 ? 12.966 15.642 10.042 1.00 92.94 250 ASP A CA 1
ATOM 1980 C C . ASP A 1 250 ? 11.912 15.360 8.964 1.00 92.94 250 ASP A C 1
ATOM 1982 O O . ASP A 1 250 ? 12.189 15.499 7.770 1.00 92.94 250 ASP A O 1
ATOM 1986 N N . TRP A 1 251 ? 10.719 14.984 9.421 1.00 94.00 251 TRP A N 1
ATOM 1987 C CA . TRP A 1 251 ? 9.566 14.573 8.622 1.00 94.00 251 TRP A CA 1
ATOM 1988 C C . TRP A 1 251 ? 8.344 15.476 8.837 1.00 94.00 251 TRP A C 1
ATOM 1990 O O . TRP A 1 251 ? 7.250 15.114 8.413 1.00 94.00 251 TRP A O 1
ATOM 2000 N N . ALA A 1 252 ? 8.509 16.628 9.496 1.00 89.69 252 ALA A N 1
ATOM 2001 C CA . ALA A 1 252 ? 7.430 17.591 9.717 1.00 89.69 252 ALA A CA 1
ATOM 2002 C C . ALA A 1 252 ? 6.768 18.077 8.412 1.00 89.69 252 ALA A C 1
ATOM 2004 O O . ALA A 1 252 ? 5.575 18.361 8.411 1.00 89.69 252 ALA A O 1
ATOM 2005 N N . ASP A 1 253 ? 7.522 18.116 7.309 1.00 89.31 253 ASP A N 1
ATOM 2006 C CA . ASP A 1 253 ? 7.048 18.564 5.991 1.00 89.31 253 ASP A CA 1
ATOM 2007 C C . ASP A 1 253 ? 6.386 17.447 5.155 1.00 89.31 253 ASP A C 1
ATOM 2009 O O . ASP A 1 253 ? 5.985 17.672 4.013 1.00 89.31 253 ASP A O 1
ATOM 2013 N N . LEU A 1 254 ? 6.283 16.218 5.680 1.00 91.75 254 LEU A N 1
ATOM 2014 C CA . LEU A 1 254 ? 5.639 15.106 4.975 1.00 91.75 254 LEU A CA 1
ATOM 2015 C C . LEU A 1 254 ? 4.134 15.055 5.282 1.00 91.75 254 LEU A C 1
ATOM 2017 O O . LEU A 1 254 ? 3.666 14.233 6.073 1.00 91.75 254 LEU A O 1
ATOM 2021 N N . GLY A 1 255 ? 3.381 15.918 4.602 1.00 86.19 255 GLY A N 1
ATOM 2022 C CA . GLY A 1 255 ? 1.926 16.015 4.724 1.00 86.19 255 GLY A CA 1
ATOM 2023 C C . GLY A 1 255 ? 1.466 16.870 5.906 1.00 86.19 255 GLY A C 1
ATOM 2024 O O . GLY A 1 255 ? 2.184 17.737 6.395 1.00 86.19 255 GLY A O 1
ATOM 2025 N N . GLU A 1 256 ? 0.226 16.652 6.335 1.00 88.31 256 GLU A N 1
ATOM 2026 C CA . GLU A 1 256 ? -0.365 17.353 7.476 1.00 88.31 256 GLU A CA 1
ATOM 2027 C C . GLU A 1 256 ? 0.269 16.910 8.805 1.00 88.31 256 GLU A C 1
ATOM 2029 O O . GLU A 1 256 ? 0.533 15.721 9.016 1.00 88.31 256 GLU A O 1
ATOM 2034 N N . SER A 1 257 ? 0.484 17.858 9.727 1.00 89.81 257 SER A N 1
ATOM 2035 C CA . SER A 1 257 ? 0.984 17.528 11.062 1.00 89.81 257 SER A CA 1
ATOM 2036 C C . SER A 1 257 ? -0.028 16.686 11.835 1.00 89.81 257 SER A C 1
ATOM 2038 O O . SER A 1 257 ? -1.242 16.791 11.659 1.00 89.81 257 SER A O 1
ATOM 2040 N N . ARG A 1 258 ? 0.476 15.857 12.749 1.00 92.62 258 ARG A N 1
ATOM 2041 C CA . ARG A 1 258 ? -0.352 14.996 13.599 1.00 92.62 258 ARG A CA 1
ATOM 2042 C C . ARG A 1 258 ? -1.359 15.795 14.420 1.00 92.62 258 ARG A C 1
ATOM 2044 O O . ARG A 1 258 ? -2.510 15.390 14.532 1.00 92.62 258 ARG A O 1
ATOM 2051 N N . GLU A 1 259 ? -0.924 16.906 15.000 1.00 91.94 259 GLU A N 1
ATOM 2052 C CA . GLU A 1 259 ? -1.762 17.762 15.835 1.00 91.94 259 GLU A CA 1
ATOM 2053 C C . GLU A 1 259 ? -2.911 18.355 15.017 1.00 91.94 259 GLU A C 1
ATOM 2055 O O . GLU A 1 259 ? -4.059 18.314 15.457 1.00 91.94 259 GLU A O 1
ATOM 2060 N N . GLN A 1 260 ? -2.608 18.852 13.814 1.00 91.69 260 GLN A N 1
ATOM 2061 C CA . GLN A 1 260 ? -3.605 19.438 12.926 1.00 91.69 260 GLN A CA 1
ATOM 2062 C C . GLN A 1 260 ? -4.578 18.377 12.403 1.00 91.69 260 GLN A C 1
ATOM 2064 O O . GLN A 1 260 ? -5.789 18.587 12.458 1.00 91.69 260 GLN A O 1
ATOM 2069 N N . PHE A 1 261 ? -4.067 17.220 11.975 1.00 94.50 261 PHE A N 1
ATOM 2070 C CA . PHE A 1 261 ? -4.896 16.121 11.493 1.00 94.50 261 PHE A CA 1
ATOM 2071 C C . PHE A 1 261 ? -5.845 15.609 12.585 1.00 94.50 261 PHE A C 1
ATOM 2073 O O . PHE A 1 261 ? -7.029 15.433 12.324 1.00 94.50 261 PHE A O 1
ATOM 2080 N N . PHE A 1 262 ? -5.374 15.419 13.825 1.00 95.19 262 PHE A N 1
ATOM 2081 C CA . PHE A 1 262 ? -6.236 14.955 14.923 1.00 95.19 262 PHE A CA 1
ATOM 2082 C C . PHE A 1 262 ? -7.279 15.993 15.333 1.00 95.19 262 PHE A C 1
ATOM 2084 O O . PHE A 1 262 ? -8.406 15.612 15.642 1.00 95.19 262 PHE A O 1
ATOM 2091 N N . ALA A 1 263 ? -6.930 17.283 15.318 1.00 92.56 263 ALA A N 1
ATOM 2092 C CA . ALA A 1 263 ? -7.899 18.349 15.548 1.00 92.56 263 ALA A CA 1
ATOM 2093 C C . ALA A 1 263 ? -8.997 18.329 14.475 1.00 92.56 263 ALA A C 1
ATOM 2095 O O . ALA A 1 263 ? -10.173 18.294 14.816 1.00 92.56 263 ALA A O 1
ATOM 2096 N N . ASN A 1 264 ? -8.614 18.255 13.197 1.00 92.06 264 ASN A N 1
ATOM 2097 C CA . ASN A 1 264 ? -9.551 18.195 12.077 1.00 92.06 264 ASN A CA 1
ATOM 2098 C C . ASN A 1 264 ? -10.419 16.928 12.112 1.00 92.06 264 ASN A C 1
ATOM 2100 O O . ASN A 1 264 ? -11.618 17.004 11.874 1.00 92.06 264 ASN A O 1
ATOM 2104 N N . PHE A 1 265 ? -9.829 15.774 12.426 1.00 93.56 265 PHE A N 1
ATOM 2105 C CA . PHE A 1 265 ? -10.534 14.493 12.501 1.00 93.56 265 PHE A CA 1
ATOM 2106 C C . PHE A 1 265 ? -11.609 14.472 13.595 1.00 93.56 265 PHE A C 1
ATOM 2108 O O . PHE A 1 265 ? -12.626 13.808 13.431 1.00 93.56 265 PHE A O 1
ATOM 2115 N N . ALA A 1 266 ? -11.389 15.195 14.696 1.00 90.00 266 ALA A N 1
ATOM 2116 C CA . ALA A 1 266 ? -12.337 15.294 15.803 1.00 90.00 266 ALA A CA 1
ATOM 2117 C C . ALA A 1 266 ? -13.500 16.272 15.541 1.00 90.00 266 ALA A C 1
ATOM 2119 O O . ALA A 1 266 ? -14.440 16.317 16.338 1.00 90.00 266 ALA A O 1
ATOM 2120 N N . GLU A 1 267 ? -13.446 17.072 14.471 1.00 90.94 267 GLU A N 1
ATOM 2121 C CA . GLU A 1 267 ? -14.528 17.992 14.116 1.00 90.94 267 GLU A CA 1
ATOM 2122 C C . GLU A 1 267 ? -15.736 17.227 13.545 1.00 90.94 267 GLU A C 1
ATOM 2124 O O . GLU A 1 267 ? -15.570 16.394 12.644 1.00 90.94 267 GLU A O 1
ATOM 2129 N N . PRO A 1 268 ? -16.970 17.536 13.992 1.00 88.25 268 PRO A N 1
ATOM 2130 C CA . PRO A 1 268 ? -18.160 16.869 13.488 1.00 88.25 268 PRO A CA 1
ATOM 2131 C C . PRO A 1 268 ? -18.310 16.993 11.970 1.00 88.25 268 PRO A C 1
ATOM 2133 O O . PRO A 1 268 ? -18.312 18.094 11.412 1.00 88.25 268 PRO A O 1
ATOM 2136 N N . GLY A 1 269 ? -18.513 15.863 11.292 1.00 86.06 269 GLY A N 1
ATOM 2137 C CA . GLY A 1 269 ? -18.690 15.834 9.842 1.00 86.06 269 GLY A CA 1
ATOM 2138 C C . GLY A 1 269 ? -17.390 15.806 9.037 1.00 86.06 269 GLY A C 1
ATOM 2139 O O . GLY A 1 269 ? -17.457 15.986 7.818 1.00 86.06 269 GLY A O 1
ATOM 2140 N N . TYR A 1 270 ? -16.244 15.518 9.663 1.00 89.06 270 TYR A N 1
ATOM 2141 C CA . TYR A 1 270 ? -14.958 15.306 8.987 1.00 89.06 270 TYR A CA 1
ATOM 2142 C C . TYR A 1 270 ? -15.080 14.400 7.745 1.00 89.06 270 TYR A C 1
ATOM 2144 O O . TYR A 1 270 ? -14.669 14.775 6.646 1.00 89.06 270 TYR A O 1
ATOM 2152 N N . PHE A 1 271 ? -15.759 13.253 7.877 1.00 86.19 271 PHE A N 1
ATOM 2153 C CA . PHE A 1 271 ? -15.964 12.285 6.786 1.00 86.19 271 PHE A CA 1
ATOM 2154 C C . PHE A 1 271 ? -16.754 12.837 5.590 1.00 86.19 271 PHE A C 1
ATOM 2156 O O . PHE A 1 271 ? -16.623 12.333 4.477 1.00 86.19 271 PHE A O 1
ATOM 2163 N N . LYS A 1 272 ? -17.594 13.855 5.809 1.00 83.75 272 LYS A N 1
ATOM 2164 C CA . LYS A 1 272 ? -18.359 14.542 4.754 1.00 83.75 272 LYS A CA 1
ATOM 2165 C C . LYS A 1 272 ? -17.613 15.760 4.206 1.00 83.75 272 LYS A C 1
ATOM 2167 O O . LYS A 1 272 ? -17.951 16.234 3.124 1.00 83.75 272 LYS A O 1
ATOM 2172 N N . GLY A 1 273 ? -16.656 16.285 4.972 1.00 80.31 273 GLY A N 1
ATOM 2173 C CA . GLY A 1 273 ? -15.915 17.505 4.679 1.00 80.31 273 GLY A CA 1
ATOM 2174 C C . GLY A 1 273 ? -14.695 17.313 3.781 1.00 80.31 273 GLY A C 1
ATOM 2175 O O . GLY A 1 273 ? -14.297 18.279 3.139 1.00 80.31 273 GLY A O 1
ATOM 2176 N N . GLU A 1 274 ? -14.118 16.108 3.700 1.00 83.50 274 GLU A N 1
ATOM 2177 C CA . GLU A 1 274 ? -12.975 15.813 2.819 1.00 83.50 274 GLU A CA 1
ATOM 2178 C C . GLU A 1 274 ? -13.455 15.425 1.403 1.00 83.50 274 GLU A C 1
ATOM 2180 O O . GLU A 1 274 ? -13.969 14.319 1.210 1.00 83.50 274 GLU A O 1
ATOM 2185 N N . PRO A 1 275 ? -13.314 16.307 0.391 1.00 80.88 275 PRO A N 1
ATOM 2186 C CA . PRO A 1 275 ? -13.775 16.024 -0.967 1.00 80.88 275 PRO A CA 1
ATOM 2187 C C . PRO A 1 275 ? -12.899 15.001 -1.704 1.00 80.88 275 PRO A C 1
ATOM 2189 O O . PRO A 1 275 ? -13.346 14.424 -2.698 1.00 80.88 275 PRO A O 1
ATOM 2192 N N . VAL A 1 276 ? -11.656 14.779 -1.258 1.00 87.88 276 VAL A N 1
ATOM 2193 C CA . VAL A 1 276 ? -10.706 13.880 -1.918 1.00 87.88 276 VAL A CA 1
ATOM 2194 C C . VAL A 1 276 ? -10.736 12.510 -1.245 1.00 87.88 276 VAL A C 1
ATOM 2196 O O . VAL A 1 276 ? -10.016 12.232 -0.287 1.00 87.88 276 VAL A O 1
ATOM 2199 N N . PHE A 1 277 ? -11.561 11.605 -1.777 1.00 88.75 277 PHE A N 1
ATOM 2200 C CA . PHE A 1 277 ? -11.768 10.271 -1.197 1.00 88.75 277 PHE A CA 1
ATOM 2201 C C . PHE A 1 277 ? -10.490 9.431 -1.065 1.00 88.75 277 PHE A C 1
ATOM 2203 O O . PHE A 1 277 ? -10.370 8.663 -0.113 1.00 88.75 277 PHE A O 1
ATOM 2210 N N . SER A 1 278 ? -9.534 9.564 -1.988 1.00 90.56 278 SER A N 1
ATOM 2211 C CA . SER A 1 278 ? -8.247 8.864 -1.889 1.00 90.56 278 SER A CA 1
ATOM 2212 C C . SER A 1 278 ? -7.428 9.357 -0.699 1.00 90.56 278 SER A C 1
ATOM 2214 O O . SER A 1 278 ? -6.899 8.541 0.055 1.00 90.56 278 SER A O 1
ATOM 2216 N N . LYS A 1 279 ? -7.395 10.675 -0.477 1.00 92.44 279 LYS A N 1
ATOM 2217 C CA . LYS A 1 279 ? -6.758 11.291 0.685 1.00 92.44 279 LYS A CA 1
ATOM 2218 C C . LYS A 1 279 ? -7.435 10.851 1.977 1.00 92.44 279 LYS A C 1
ATOM 2220 O O . LYS A 1 279 ? -6.736 10.438 2.899 1.00 92.44 279 LYS A O 1
ATOM 2225 N N . LEU A 1 280 ? -8.770 10.867 2.030 1.00 93.31 280 LEU A N 1
ATOM 2226 C CA . LEU A 1 280 ? -9.532 10.366 3.177 1.00 93.31 280 LEU A CA 1
ATOM 2227 C C . LEU A 1 280 ? -9.174 8.904 3.479 1.00 93.31 280 LEU A C 1
ATOM 2229 O O . LEU A 1 280 ? -8.740 8.590 4.584 1.00 93.31 280 LEU A O 1
ATOM 2233 N N . GLY A 1 281 ? -9.293 8.013 2.492 1.00 95.06 281 GLY A N 1
ATOM 2234 C CA . GLY A 1 281 ? -9.040 6.585 2.675 1.00 95.06 281 GLY A CA 1
ATOM 2235 C C . GLY A 1 281 ? -7.601 6.278 3.091 1.00 95.06 281 GLY A C 1
ATOM 2236 O O . GLY A 1 281 ? -7.368 5.509 4.022 1.00 95.06 281 GLY A O 1
ATOM 2237 N N . LEU A 1 282 ? -6.607 6.885 2.446 1.00 96.19 282 LEU A N 1
ATOM 2238 C CA . LEU A 1 282 ? -5.206 6.662 2.809 1.00 96.19 282 LEU A CA 1
ATOM 2239 C C . LEU A 1 282 ? -4.851 7.292 4.165 1.00 96.19 282 LEU A C 1
ATOM 2241 O O . LEU A 1 282 ? -4.082 6.697 4.915 1.00 96.19 282 LEU A O 1
ATOM 2245 N N . SER A 1 283 ? -5.464 8.417 4.539 1.00 96.50 283 SER A N 1
ATOM 2246 C CA . SER A 1 283 ? -5.292 9.013 5.873 1.00 96.50 283 SER A CA 1
ATOM 2247 C C . SER A 1 283 ? -5.913 8.147 6.974 1.00 96.50 283 SER A C 1
ATOM 2249 O O . SER A 1 283 ? -5.303 7.963 8.027 1.00 96.50 283 SER A O 1
ATOM 2251 N N . LEU A 1 284 ? -7.084 7.547 6.723 1.00 96.88 284 LEU A N 1
ATOM 2252 C CA . LEU A 1 284 ? -7.719 6.590 7.638 1.00 96.88 284 LEU A CA 1
ATOM 2253 C C . LEU A 1 284 ? -6.865 5.334 7.832 1.00 96.88 284 LEU A C 1
ATOM 2255 O O . LEU A 1 284 ? -6.724 4.867 8.961 1.00 96.88 284 LEU A O 1
ATOM 2259 N N . LEU A 1 285 ? -6.240 4.835 6.760 1.00 97.69 285 LEU A N 1
ATOM 2260 C CA . LEU A 1 285 ? -5.296 3.718 6.838 1.00 97.69 285 LEU A CA 1
ATOM 2261 C C . LEU A 1 285 ? -4.118 4.058 7.765 1.00 97.69 285 LEU A C 1
ATOM 2263 O O . LEU A 1 285 ? -3.739 3.257 8.616 1.00 97.69 285 LEU A O 1
ATOM 2267 N N . GLN A 1 286 ? -3.571 5.268 7.641 1.00 97.56 286 GLN A N 1
ATOM 2268 C CA . GLN A 1 286 ? -2.430 5.745 8.430 1.00 97.56 286 GLN A CA 1
ATOM 2269 C C . GLN A 1 286 ? -2.792 5.958 9.902 1.00 97.56 286 GLN A C 1
ATOM 2271 O O . GLN A 1 286 ? -2.052 5.529 10.788 1.00 97.56 286 GLN A O 1
ATOM 2276 N N . LEU A 1 287 ? -3.945 6.576 10.172 1.00 97.56 287 LEU A N 1
ATOM 2277 C CA . LEU A 1 287 ? -4.484 6.746 11.521 1.00 97.56 287 LEU A CA 1
ATOM 2278 C C . LEU A 1 287 ? -4.764 5.391 12.184 1.00 97.56 287 LEU A C 1
ATOM 2280 O O . LEU A 1 287 ? -4.365 5.160 13.326 1.00 97.56 287 LEU A O 1
ATOM 2284 N N . GLY A 1 288 ? -5.402 4.480 11.449 1.00 96.62 288 GLY A N 1
ATOM 2285 C CA . GLY A 1 288 ? -5.698 3.134 11.914 1.00 96.62 288 GLY A CA 1
ATOM 2286 C C . GLY A 1 288 ? -4.429 2.338 12.227 1.00 96.62 288 GLY A C 1
ATOM 2287 O O . GLY A 1 288 ? -4.363 1.708 13.275 1.00 96.62 288 GLY A O 1
ATOM 2288 N N . PHE A 1 289 ? -3.395 2.394 11.381 1.00 95.44 289 PHE A N 1
ATOM 2289 C CA . PHE A 1 289 ? -2.115 1.733 11.664 1.00 95.44 289 PHE A CA 1
ATOM 2290 C C . PHE A 1 289 ? -1.360 2.341 12.843 1.00 95.44 289 PHE A C 1
ATOM 2292 O O . PHE A 1 289 ? -0.751 1.595 13.611 1.00 95.44 289 PHE A O 1
ATOM 2299 N N . LEU A 1 290 ? -1.436 3.657 13.055 1.00 94.19 290 LEU A N 1
ATOM 2300 C CA . LEU A 1 290 ? -0.910 4.259 14.281 1.00 94.19 290 LEU A CA 1
ATOM 2301 C C . LEU A 1 290 ? -1.586 3.691 15.534 1.00 94.19 290 LEU A C 1
ATOM 2303 O O . LEU A 1 290 ? -0.900 3.345 16.494 1.00 94.19 290 LEU A O 1
ATOM 2307 N N . ALA A 1 291 ? -2.913 3.585 15.532 1.00 94.69 291 ALA A N 1
ATOM 2308 C CA . ALA A 1 291 ? -3.650 3.063 16.678 1.00 94.69 291 ALA A CA 1
ATOM 2309 C C . ALA A 1 291 ? -3.436 1.551 16.869 1.00 94.69 291 ALA A C 1
ATOM 2311 O O . ALA A 1 291 ? -3.181 1.102 17.984 1.00 94.69 291 ALA A O 1
ATOM 2312 N N . LEU A 1 292 ? -3.514 0.773 15.786 1.00 91.94 292 LEU A N 1
ATOM 2313 C CA . LEU A 1 292 ? -3.477 -0.688 15.826 1.00 91.94 292 LEU A CA 1
ATOM 2314 C C . LEU A 1 292 ? -2.062 -1.244 16.006 1.00 91.94 292 LEU A C 1
ATOM 2316 O O . LEU A 1 292 ? -1.854 -2.095 16.864 1.00 91.94 292 LEU A O 1
ATOM 2320 N N . LEU A 1 293 ? -1.104 -0.796 15.187 1.00 89.06 293 LEU A N 1
ATOM 2321 C CA . LEU A 1 293 ? 0.236 -1.391 15.117 1.00 89.06 293 LEU A CA 1
ATOM 2322 C C . LEU A 1 293 ? 1.233 -0.671 16.025 1.00 89.06 293 LEU A C 1
ATOM 2324 O O . LEU A 1 293 ? 2.049 -1.311 16.676 1.00 89.06 293 LEU A O 1
ATOM 2328 N N . ASN A 1 294 ? 1.171 0.659 16.106 1.00 89.44 294 ASN A N 1
ATOM 2329 C CA . ASN A 1 294 ? 2.062 1.407 16.999 1.00 89.44 294 ASN A CA 1
ATOM 2330 C C . ASN A 1 294 ? 1.503 1.549 18.423 1.00 89.44 294 ASN A C 1
ATOM 2332 O O . ASN A 1 294 ? 2.186 2.114 19.277 1.00 89.44 294 ASN A O 1
ATOM 2336 N N . HIS A 1 295 ? 0.272 1.085 18.671 1.00 89.38 295 HIS A N 1
ATOM 2337 C CA . HIS A 1 295 ? -0.447 1.279 19.931 1.00 89.38 295 HIS A CA 1
ATOM 2338 C C . HIS A 1 295 ? -0.453 2.750 20.390 1.00 89.38 295 HIS A C 1
ATOM 2340 O O . HIS A 1 295 ? -0.352 3.041 21.583 1.00 89.38 295 HIS A O 1
ATOM 2346 N N . ASP A 1 296 ? -0.540 3.696 19.441 1.00 93.19 296 ASP A N 1
ATOM 2347 C CA . ASP A 1 296 ? -0.485 5.123 19.751 1.00 93.19 296 ASP A CA 1
ATOM 2348 C C . ASP A 1 296 ? -1.778 5.562 20.469 1.00 93.19 296 ASP A C 1
ATOM 2350 O O . ASP A 1 296 ? -2.866 5.513 19.880 1.00 93.19 296 ASP A O 1
ATOM 2354 N N . PRO A 1 297 ? -1.690 6.029 21.730 1.00 94.06 297 PRO A N 1
ATOM 2355 C CA . PRO A 1 297 ? -2.872 6.344 22.521 1.00 94.06 297 PRO A CA 1
ATOM 2356 C C . PRO A 1 297 ? -3.615 7.583 22.017 1.00 94.06 297 PRO A C 1
ATOM 2358 O O . PRO A 1 297 ? -4.826 7.669 22.201 1.00 94.06 297 PRO A O 1
ATOM 2361 N N . LEU A 1 298 ? -2.937 8.549 21.383 1.00 95.56 298 LEU A N 1
ATOM 2362 C CA . LEU A 1 298 ? -3.629 9.728 20.854 1.00 95.56 298 LEU A CA 1
ATOM 2363 C C . LEU A 1 298 ? -4.380 9.378 19.569 1.00 95.56 298 LEU A C 1
ATOM 2365 O O . LEU A 1 298 ? -5.501 9.844 19.401 1.00 95.56 298 LEU A O 1
ATOM 2369 N N . ALA A 1 299 ? -3.801 8.537 18.705 1.00 96.06 299 ALA A N 1
ATOM 2370 C CA . ALA A 1 299 ? -4.503 8.022 17.530 1.00 96.06 299 ALA A CA 1
ATOM 2371 C C . ALA A 1 299 ? -5.749 7.227 17.951 1.00 96.06 299 ALA A C 1
ATOM 2373 O O . ALA A 1 299 ? -6.844 7.491 17.460 1.00 96.06 299 ALA A O 1
ATOM 2374 N N . LEU A 1 300 ? -5.609 6.322 18.927 1.00 95.25 300 LEU A N 1
ATOM 2375 C CA . LEU A 1 300 ? -6.737 5.558 19.463 1.00 95.25 300 LEU A CA 1
ATOM 2376 C C . LEU A 1 300 ? -7.815 6.464 20.078 1.00 95.25 300 LEU A C 1
ATOM 2378 O O . LEU A 1 300 ? -9.002 6.254 19.839 1.00 95.25 300 LEU A O 1
ATOM 2382 N N . ASN A 1 301 ? -7.424 7.487 20.840 1.00 95.75 301 ASN A N 1
ATOM 2383 C CA . ASN A 1 301 ? -8.370 8.444 21.417 1.00 95.75 301 ASN A CA 1
ATOM 2384 C C . ASN A 1 301 ? -9.081 9.284 20.350 1.00 95.75 301 ASN A C 1
ATOM 2386 O O . ASN A 1 301 ? -10.274 9.536 20.496 1.00 95.75 301 ASN A O 1
ATOM 2390 N N . ALA A 1 302 ? -8.389 9.688 19.280 1.00 95.31 302 ALA A N 1
ATOM 2391 C CA . ALA A 1 302 ? -9.000 10.411 18.166 1.00 95.31 302 ALA A CA 1
ATOM 2392 C C . ALA A 1 302 ? -10.063 9.552 17.459 1.00 95.31 302 ALA A C 1
ATOM 2394 O O . ALA A 1 302 ? -11.178 10.019 17.229 1.00 95.31 302 ALA A O 1
ATOM 2395 N N . ILE A 1 303 ? -9.751 8.276 17.195 1.00 95.94 303 ILE A N 1
ATOM 2396 C CA . ILE A 1 303 ? -10.700 7.323 16.601 1.00 95.94 303 ILE A CA 1
ATOM 2397 C C . ILE A 1 303 ? -11.898 7.094 17.539 1.00 95.94 303 ILE A C 1
ATOM 2399 O O . ILE A 1 303 ? -13.035 7.181 17.088 1.00 95.94 303 ILE A O 1
ATOM 2403 N N . ARG A 1 304 ? -11.668 6.870 18.843 1.00 96.00 304 ARG A N 1
ATOM 2404 C CA . ARG A 1 304 ? -12.740 6.697 19.847 1.00 96.00 304 ARG A CA 1
ATOM 2405 C C . ARG A 1 304 ? -13.635 7.925 19.978 1.00 96.00 304 ARG A C 1
ATOM 2407 O O . ARG A 1 304 ? -14.845 7.790 20.110 1.00 96.00 304 ARG A O 1
ATOM 2414 N N . GLY A 1 305 ? -13.052 9.122 19.918 1.00 94.50 305 GLY A N 1
ATOM 2415 C CA . GLY A 1 305 ? -13.804 10.378 19.941 1.00 94.50 305 GLY A CA 1
ATOM 2416 C C . GLY A 1 305 ? -14.789 10.513 18.776 1.00 94.50 305 GLY A C 1
ATOM 2417 O O . GLY A 1 305 ? -15.812 11.172 18.932 1.00 94.50 305 GLY A O 1
ATOM 2418 N N . SER A 1 306 ? -14.514 9.835 17.658 1.00 94.75 306 SER A N 1
ATOM 2419 C CA . SER A 1 306 ? -15.319 9.868 16.430 1.00 94.75 306 SER A CA 1
ATOM 2420 C C . SER A 1 306 ? -15.954 8.510 16.100 1.00 94.75 306 SER A C 1
ATOM 2422 O O . SER A 1 306 ? -16.333 8.269 14.956 1.00 94.75 306 SER A O 1
ATOM 2424 N N . GLU A 1 307 ? -16.068 7.603 17.080 1.00 95.31 307 GLU A N 1
ATOM 2425 C CA . GLU A 1 307 ? -16.498 6.212 16.865 1.00 95.31 307 GLU A CA 1
ATOM 2426 C C . GLU A 1 307 ? -17.863 6.124 16.174 1.00 95.31 307 GLU A C 1
ATOM 2428 O O . GLU A 1 307 ? -18.023 5.370 15.216 1.00 95.31 307 GLU A O 1
ATOM 2433 N N . GLN A 1 308 ? -18.835 6.934 16.605 1.00 94.81 308 GLN A N 1
ATOM 2434 C CA . GLN A 1 308 ? -20.162 6.946 15.992 1.00 94.81 308 GLN A CA 1
ATOM 2435 C C . GLN A 1 308 ? -20.103 7.353 14.511 1.00 94.81 308 GLN A C 1
ATOM 2437 O O . GLN A 1 308 ? -20.738 6.708 13.680 1.00 94.81 308 GLN A O 1
ATOM 2442 N N . GLU A 1 309 ? -19.318 8.376 14.162 1.00 94.12 309 GLU A N 1
ATOM 2443 C CA . GLU A 1 309 ? -19.163 8.806 12.767 1.00 94.12 309 GLU A CA 1
ATOM 2444 C C . GLU A 1 309 ? -18.437 7.754 11.925 1.00 94.12 309 GLU A C 1
ATOM 2446 O O . GLU A 1 309 ? -18.826 7.513 10.784 1.00 94.12 309 GLU A O 1
ATOM 2451 N N . VAL A 1 310 ? -17.433 7.076 12.497 1.00 95.25 310 VAL A N 1
ATOM 2452 C CA . VAL A 1 310 ? -16.759 5.933 11.863 1.00 95.25 310 VAL A CA 1
ATOM 2453 C C . VAL A 1 310 ? -17.768 4.827 11.554 1.00 95.25 310 VAL A C 1
ATOM 2455 O O . VAL A 1 310 ? -17.816 4.347 10.422 1.00 95.25 310 VAL A O 1
ATOM 2458 N N . VAL A 1 311 ? -18.595 4.438 12.528 1.00 96.19 311 VAL A N 1
ATOM 2459 C CA . VAL A 1 311 ? -19.622 3.402 12.346 1.00 96.19 311 VAL A CA 1
ATOM 2460 C C . VAL A 1 311 ? -20.622 3.822 11.272 1.00 96.19 311 VAL A C 1
ATOM 2462 O O . VAL A 1 311 ? -20.831 3.077 10.319 1.00 96.19 311 VAL A O 1
ATOM 2465 N N . GLU A 1 312 ? -21.194 5.025 11.365 1.00 94.50 312 GLU A N 1
ATOM 2466 C CA . GLU A 1 312 ? -22.153 5.544 10.380 1.00 94.50 312 GLU A CA 1
ATOM 2467 C C . GLU A 1 312 ? -21.559 5.592 8.963 1.00 94.50 312 GLU A C 1
ATOM 2469 O O . GLU A 1 312 ? -22.226 5.233 7.988 1.00 94.50 312 GLU A O 1
ATOM 2474 N N . PHE A 1 313 ? -20.292 5.989 8.841 1.00 93.75 313 PHE A N 1
ATOM 2475 C CA . PHE A 1 313 ? -19.580 6.026 7.569 1.00 93.75 313 PHE A CA 1
ATOM 2476 C C . PHE A 1 313 ? -19.403 4.625 6.968 1.00 93.75 313 PHE A C 1
ATOM 2478 O O . PHE A 1 313 ? -19.703 4.421 5.788 1.00 93.75 313 PHE A O 1
ATOM 2485 N N . VAL A 1 314 ? -18.976 3.640 7.766 1.00 95.56 314 VAL A N 1
ATOM 2486 C CA . VAL A 1 314 ? -18.817 2.248 7.306 1.00 95.56 314 VAL A CA 1
ATOM 2487 C C . VAL A 1 314 ? -20.156 1.619 6.951 1.00 95.56 314 VAL A C 1
ATOM 2489 O O . VAL A 1 314 ? -20.262 0.969 5.913 1.00 95.56 314 VAL A O 1
ATOM 2492 N N . GLU A 1 315 ? -21.195 1.846 7.750 1.00 95.19 315 GLU A N 1
ATOM 2493 C CA . GLU A 1 315 ? -22.553 1.396 7.437 1.00 95.19 315 GLU A CA 1
ATOM 2494 C C . GLU A 1 315 ? -23.028 1.958 6.093 1.00 95.19 315 GLU A C 1
ATOM 2496 O O . GLU A 1 315 ? -23.518 1.209 5.245 1.00 95.19 315 GLU A O 1
ATOM 2501 N N . GLY A 1 316 ? -22.795 3.253 5.848 1.00 92.50 316 GLY A N 1
ATOM 2502 C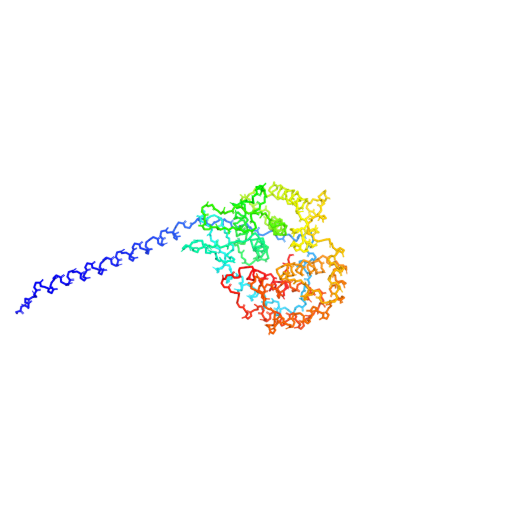 CA . GLY A 1 316 ? -23.081 3.905 4.570 1.00 92.50 316 GLY A CA 1
ATOM 2503 C C . GLY A 1 316 ? -22.322 3.289 3.388 1.00 92.50 316 GLY A C 1
ATOM 2504 O O . GLY A 1 316 ? -22.889 3.126 2.300 1.00 92.50 316 GLY A O 1
ATOM 2505 N N . LEU A 1 317 ? -21.061 2.894 3.593 1.00 91.94 317 LEU A N 1
ATOM 2506 C CA . LEU A 1 317 ? -20.275 2.168 2.592 1.00 91.94 317 LEU A CA 1
ATOM 2507 C C . LEU A 1 317 ? -20.852 0.773 2.324 1.00 91.94 317 LEU A C 1
ATOM 2509 O O . LEU A 1 317 ? -20.986 0.399 1.161 1.00 91.94 317 LEU A O 1
ATOM 2513 N N . LEU A 1 318 ? -21.243 0.020 3.357 1.00 93.31 318 LEU A N 1
ATOM 2514 C CA . LEU A 1 318 ? -21.786 -1.339 3.217 1.00 93.31 318 LEU A CA 1
ATOM 2515 C C . LEU A 1 318 ? -23.101 -1.380 2.418 1.00 93.31 318 LEU A C 1
ATOM 2517 O O . LEU A 1 318 ? -23.358 -2.358 1.716 1.00 93.31 318 LEU A O 1
ATOM 2521 N N . ILE A 1 319 ? -23.907 -0.315 2.466 1.00 89.19 319 ILE A N 1
ATOM 2522 C CA . ILE A 1 319 ? -25.171 -0.196 1.712 1.00 89.19 319 ILE A CA 1
ATOM 2523 C C . ILE A 1 319 ? -25.053 0.612 0.406 1.00 89.19 319 ILE A C 1
ATOM 2525 O O . ILE A 1 319 ? -26.069 0.964 -0.191 1.00 89.19 319 ILE A O 1
ATOM 2529 N N . ASN A 1 320 ? -23.831 0.871 -0.074 1.00 77.44 320 ASN A N 1
ATOM 2530 C CA . ASN A 1 320 ? -23.531 1.538 -1.354 1.00 77.44 320 ASN A CA 1
ATOM 2531 C C . ASN A 1 320 ? -23.978 3.000 -1.481 1.00 77.44 320 ASN A C 1
ATOM 2533 O O . ASN A 1 320 ? -24.243 3.463 -2.589 1.00 77.44 320 ASN A O 1
ATOM 2537 N N . GLN A 1 321 ? -24.048 3.752 -0.384 1.00 64.06 321 GLN A N 1
ATOM 2538 C CA . GLN A 1 321 ? -24.467 5.160 -0.431 1.00 64.06 321 GLN A CA 1
ATOM 2539 C C . GLN A 1 321 ? -23.332 6.142 -0.762 1.00 64.06 321 GLN A C 1
ATOM 2541 O O . GLN A 1 321 ? -23.601 7.292 -1.102 1.00 64.06 321 GLN A O 1
ATOM 2546 N N . LEU A 1 322 ? -22.071 5.703 -0.700 1.00 60.66 322 LEU A N 1
ATOM 2547 C CA . LEU A 1 322 ? -20.887 6.546 -0.880 1.00 60.66 322 LEU A CA 1
ATOM 2548 C C . LEU A 1 322 ? -19.972 5.938 -1.956 1.00 60.66 32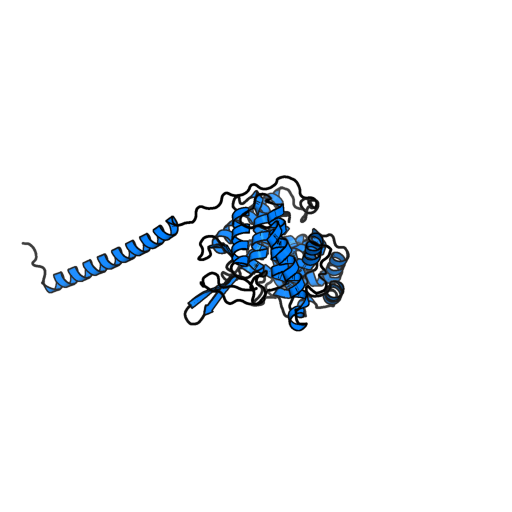2 LEU A C 1
ATOM 2550 O O . LEU A 1 322 ? -19.157 5.064 -1.667 1.00 60.66 322 LEU A O 1
ATOM 2554 N N . THR A 1 323 ? -20.117 6.374 -3.212 1.00 55.28 323 THR A N 1
ATOM 2555 C CA . THR A 1 323 ? -19.234 5.966 -4.320 1.00 55.28 323 THR A CA 1
ATOM 2556 C C . THR A 1 323 ? -18.647 7.187 -5.022 1.00 55.28 323 THR A C 1
ATOM 2558 O O . THR A 1 323 ? -19.384 7.955 -5.641 1.00 55.28 323 THR A O 1
ATOM 2561 N N . GLY A 1 324 ? -17.325 7.349 -4.949 1.00 58.03 324 GLY A N 1
ATOM 2562 C CA . GLY A 1 324 ? -16.565 8.277 -5.787 1.00 58.03 324 GLY A CA 1
ATOM 2563 C C . GLY A 1 324 ? -15.921 7.543 -6.975 1.00 58.03 324 GLY A C 1
ATOM 2564 O O . GLY A 1 324 ? -15.601 6.362 -6.845 1.00 58.03 324 GLY A O 1
ATOM 2565 N N . PRO A 1 325 ? -15.717 8.203 -8.131 1.00 59.16 325 PRO A N 1
ATOM 2566 C CA . PRO A 1 325 ? -15.153 7.562 -9.324 1.00 59.16 325 PRO A CA 1
ATOM 2567 C C . PRO A 1 325 ? -13.647 7.256 -9.226 1.00 59.16 325 PRO A C 1
ATOM 2569 O O . PRO A 1 325 ? -13.165 6.406 -9.966 1.00 59.16 325 PRO A O 1
ATOM 2572 N N . GLU A 1 326 ? -12.901 7.929 -8.342 1.00 67.56 326 GLU A N 1
ATOM 2573 C CA . GLU A 1 326 ? -11.429 7.827 -8.276 1.00 67.56 326 GLU A CA 1
ATOM 2574 C C . GLU A 1 326 ? -10.904 6.896 -7.172 1.00 67.56 326 GLU A C 1
ATOM 2576 O O . GLU A 1 326 ? -9.785 6.397 -7.269 1.00 67.56 326 GLU A O 1
ATOM 2581 N N . PHE A 1 327 ? -11.700 6.638 -6.129 1.00 86.25 327 PHE A N 1
ATOM 2582 C CA . PHE A 1 327 ? -11.329 5.759 -5.021 1.00 86.25 327 PHE A CA 1
ATOM 2583 C C . PHE A 1 327 ? -12.506 4.851 -4.682 1.00 86.25 327 PHE A C 1
ATOM 2585 O O . PHE A 1 327 ? -13.572 5.317 -4.273 1.00 86.25 327 PHE A O 1
ATOM 2592 N N . SER A 1 328 ? -12.330 3.552 -4.912 1.00 90.50 328 SER A N 1
ATOM 2593 C CA . SER A 1 328 ? -13.442 2.612 -4.857 1.00 90.50 328 SER A CA 1
ATOM 2594 C C . SER A 1 328 ? -13.935 2.372 -3.433 1.00 90.50 328 SER A C 1
ATOM 2596 O O . SER A 1 328 ? -13.211 2.518 -2.444 1.00 90.50 328 SER A O 1
ATOM 2598 N N . ARG A 1 329 ? -15.184 1.911 -3.328 1.00 91.62 329 ARG A N 1
ATOM 2599 C CA . ARG A 1 329 ? -15.773 1.448 -2.065 1.00 91.62 329 ARG A CA 1
ATOM 2600 C C . ARG A 1 329 ? -14.892 0.400 -1.380 1.00 91.62 329 ARG A C 1
ATOM 2602 O O . ARG A 1 329 ? -14.741 0.433 -0.165 1.00 91.62 329 ARG A O 1
ATOM 2609 N N . LEU A 1 330 ? -14.305 -0.518 -2.154 1.00 91.88 330 LEU A N 1
ATOM 2610 C CA . LEU A 1 330 ? -13.430 -1.565 -1.624 1.00 91.88 330 LEU A CA 1
ATOM 2611 C C . LEU A 1 330 ? -12.135 -0.984 -1.078 1.00 91.88 330 LEU A C 1
ATOM 2613 O O . LEU A 1 330 ? -11.711 -1.391 -0.000 1.00 91.88 330 LEU A O 1
ATOM 2617 N N . ALA A 1 331 ? -11.544 -0.013 -1.773 1.00 95.00 331 ALA A N 1
ATOM 2618 C CA . ALA A 1 331 ? -10.383 0.701 -1.268 1.00 95.00 331 ALA A CA 1
ATOM 2619 C C . ALA A 1 331 ? -10.697 1.370 0.081 1.00 95.00 331 ALA A C 1
ATOM 2621 O O . ALA A 1 331 ? -9.964 1.168 1.044 1.00 95.00 331 ALA A O 1
ATOM 2622 N N . MET A 1 332 ? -11.835 2.067 0.186 1.00 95.38 332 MET A N 1
ATOM 2623 C CA . MET A 1 332 ? -12.257 2.747 1.416 1.00 95.38 332 MET A CA 1
ATOM 2624 C C . MET A 1 332 ? -12.547 1.783 2.574 1.00 95.38 332 MET A C 1
ATOM 2626 O O . MET A 1 332 ? -12.025 1.971 3.672 1.00 95.38 332 MET A O 1
ATOM 2630 N N . LEU A 1 333 ? -13.328 0.725 2.327 1.00 96.12 333 LEU A N 1
ATOM 2631 C CA . LEU A 1 333 ? -13.603 -0.315 3.324 1.00 96.12 333 LEU A CA 1
ATOM 2632 C C . LEU A 1 333 ? -12.312 -0.968 3.823 1.00 96.12 333 LEU A C 1
ATOM 2634 O O . LEU A 1 333 ? -12.181 -1.223 5.012 1.00 96.12 333 LEU A O 1
ATOM 2638 N N . SER A 1 334 ? -11.345 -1.202 2.937 1.00 97.00 334 SER A N 1
ATOM 2639 C CA . SER A 1 334 ? -10.065 -1.811 3.309 1.00 97.00 334 SER A CA 1
ATOM 2640 C C . SER A 1 334 ? -9.181 -0.855 4.108 1.00 97.00 334 SER A C 1
ATOM 2642 O O . SER A 1 334 ? -8.543 -1.259 5.075 1.00 97.00 334 SER A O 1
ATOM 2644 N N . SER A 1 335 ? -9.178 0.423 3.728 1.00 97.38 335 SER A N 1
ATOM 2645 C CA . SER A 1 335 ? -8.446 1.494 4.399 1.00 97.38 335 SER A CA 1
ATOM 2646 C C . SER A 1 335 ? -8.871 1.710 5.851 1.00 97.38 335 SER A C 1
ATOM 2648 O O . SER A 1 335 ? -8.039 2.080 6.672 1.00 97.38 335 SER A O 1
ATOM 2650 N N . ILE A 1 336 ? -10.145 1.487 6.185 1.00 96.56 336 ILE A N 1
ATOM 2651 C CA . ILE A 1 336 ? -10.658 1.723 7.542 1.00 96.56 336 ILE A CA 1
ATOM 2652 C C . ILE A 1 336 ? -10.552 0.499 8.462 1.00 96.56 336 ILE A C 1
ATOM 2654 O O . ILE A 1 336 ? -10.666 0.644 9.678 1.00 96.56 336 ILE A O 1
ATOM 2658 N N . VAL A 1 337 ? -10.260 -0.692 7.919 1.00 97.25 337 VAL A N 1
ATOM 2659 C CA . VAL A 1 337 ? -10.088 -1.937 8.696 1.00 97.25 337 VAL A CA 1
ATOM 2660 C C . VAL A 1 337 ? -9.197 -1.764 9.931 1.00 97.25 337 VAL A C 1
ATOM 2662 O O . VAL A 1 337 ? -9.624 -2.192 11.003 1.00 97.25 337 VAL A O 1
ATOM 2665 N N . PRO A 1 338 ? -8.002 -1.141 9.864 1.00 96.12 338 PRO A N 1
ATOM 2666 C CA . PRO A 1 338 ? -7.158 -1.068 11.049 1.00 96.12 338 PRO A CA 1
ATOM 2667 C C . PRO A 1 338 ? -7.791 -0.248 12.182 1.00 96.12 338 PRO A C 1
ATOM 2669 O O . PRO A 1 338 ? -7.605 -0.579 13.349 1.00 96.12 338 PRO A O 1
ATOM 2672 N N . ALA A 1 339 ? -8.577 0.785 11.854 1.00 96.19 339 ALA A N 1
ATOM 2673 C CA . ALA A 1 339 ? -9.316 1.562 12.846 1.00 96.19 339 ALA A CA 1
ATOM 2674 C C . ALA A 1 339 ? -10.449 0.739 13.483 1.00 96.19 339 ALA A C 1
ATOM 2676 O O . ALA A 1 339 ? -10.634 0.798 14.695 1.00 96.19 339 ALA A O 1
ATOM 2677 N N . LEU A 1 340 ? -11.161 -0.075 12.692 1.00 96.56 340 LEU A N 1
ATOM 2678 C CA . LEU A 1 340 ?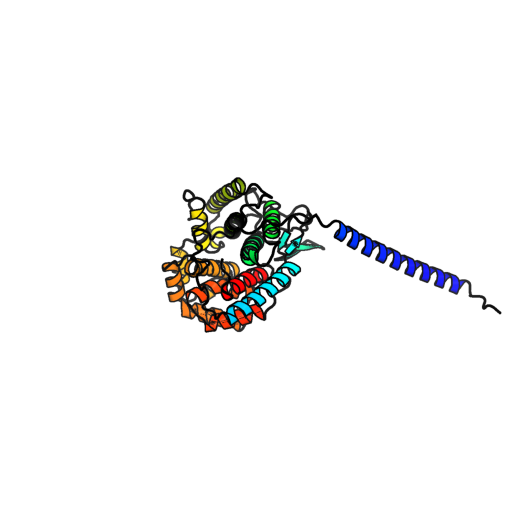 -12.199 -0.982 13.203 1.00 96.56 340 LEU A CA 1
ATOM 2679 C C . LEU A 1 340 ? -11.630 -2.027 14.166 1.00 96.56 340 LEU A C 1
ATOM 2681 O O . LEU A 1 340 ? -12.222 -2.287 15.212 1.00 96.56 340 LEU A O 1
ATOM 2685 N N . LEU A 1 341 ? -10.464 -2.584 13.828 1.00 94.38 341 LEU A N 1
ATOM 2686 C CA . LEU A 1 341 ? -9.745 -3.519 14.689 1.00 94.38 341 LEU A CA 1
ATOM 2687 C C . LEU A 1 341 ? -9.247 -2.836 15.971 1.00 94.38 341 LEU A C 1
ATOM 2689 O O . LEU A 1 341 ? -9.404 -3.396 17.049 1.00 94.38 341 LEU A O 1
ATOM 2693 N N . ALA A 1 342 ? -8.722 -1.608 15.881 1.00 93.25 342 ALA A N 1
ATOM 2694 C CA . ALA A 1 342 ? -8.282 -0.837 17.049 1.00 93.25 342 ALA A CA 1
ATOM 2695 C C . ALA A 1 342 ? -9.435 -0.453 18.000 1.00 93.25 342 ALA A C 1
ATOM 2697 O O . ALA A 1 342 ? -9.222 -0.317 19.205 1.00 93.25 342 ALA A O 1
ATOM 2698 N N . LEU A 1 343 ? -10.648 -0.277 17.467 1.00 94.00 343 LEU A N 1
ATOM 2699 C CA . LEU A 1 343 ? -11.874 -0.061 18.243 1.00 94.00 343 LEU A CA 1
ATOM 2700 C C . LEU A 1 343 ? -12.529 -1.361 18.735 1.00 94.00 343 LEU A C 1
ATOM 2702 O O . LEU A 1 343 ? -13.505 -1.296 19.475 1.00 94.00 343 LEU A O 1
ATOM 2706 N N . GLU A 1 344 ? -12.026 -2.527 18.325 1.00 92.88 344 GLU A N 1
ATOM 2707 C CA . GLU A 1 344 ? -12.599 -3.838 18.654 1.00 92.88 344 GLU A CA 1
ATOM 2708 C C . GLU A 1 344 ? -14.069 -4.003 18.196 1.00 92.88 344 GLU A C 1
ATOM 2710 O O . GLU A 1 344 ? -14.851 -4.753 18.786 1.00 92.88 344 GLU A O 1
ATOM 2715 N N . LEU A 1 345 ? -14.460 -3.344 17.095 1.00 93.56 345 LEU A N 1
ATOM 2716 C CA . LEU A 1 345 ? -15.814 -3.411 16.528 1.00 93.56 345 LEU A CA 1
ATOM 2717 C C . LEU A 1 345 ? -16.033 -4.723 15.760 1.00 93.56 345 LEU A C 1
ATOM 2719 O O . LEU A 1 345 ? -16.053 -4.749 14.525 1.00 93.56 345 LEU A O 1
ATOM 2723 N N . ARG A 1 346 ? -16.182 -5.833 16.493 1.00 90.69 346 ARG A N 1
ATOM 2724 C CA . ARG A 1 346 ? -16.216 -7.191 15.923 1.00 90.69 346 ARG A CA 1
ATOM 2725 C C . ARG A 1 346 ? -17.323 -7.384 14.888 1.00 90.69 346 ARG A C 1
ATOM 2727 O O . ARG A 1 346 ? -17.024 -7.785 13.773 1.00 90.69 346 ARG A O 1
ATOM 2734 N N . GLU A 1 347 ? -18.576 -7.082 15.223 1.00 94.00 347 GLU A N 1
ATOM 2735 C CA . GLU A 1 347 ? -19.715 -7.302 14.310 1.00 94.00 347 GLU A CA 1
ATOM 2736 C C . GLU A 1 347 ? -19.581 -6.503 13.008 1.00 94.00 347 GLU A C 1
ATOM 2738 O O . GLU A 1 347 ? -19.858 -7.010 11.921 1.00 94.00 347 GLU A O 1
ATOM 2743 N N . LEU A 1 348 ? -19.102 -5.261 13.105 1.00 96.06 348 LEU A N 1
ATOM 2744 C CA . LEU A 1 348 ? -18.857 -4.426 11.935 1.00 96.06 348 LEU A CA 1
ATOM 2745 C C . LEU A 1 348 ? -17.687 -4.969 11.104 1.00 96.06 348 LEU A C 1
ATOM 2747 O O . LEU A 1 348 ? -17.779 -5.025 9.882 1.00 96.06 348 LEU A O 1
ATOM 2751 N N . SER A 1 349 ? -16.623 -5.440 11.759 1.00 95.50 349 SER A N 1
ATOM 2752 C CA . SER A 1 349 ? -15.471 -6.071 11.102 1.00 95.50 349 SER A CA 1
ATOM 2753 C C . SER A 1 349 ? -15.848 -7.361 10.363 1.00 95.50 349 SER A C 1
ATOM 2755 O O . SER A 1 349 ? -15.332 -7.597 9.273 1.00 95.50 349 SER A O 1
ATOM 2757 N N . GLU A 1 350 ? -16.771 -8.168 10.902 1.00 95.19 350 GLU A N 1
ATOM 2758 C CA . GLU A 1 350 ? -17.339 -9.343 10.214 1.00 95.19 350 GLU A CA 1
ATOM 2759 C C . GLU A 1 350 ? -18.093 -8.938 8.941 1.00 95.19 350 GLU A C 1
ATOM 2761 O O . GLU A 1 350 ? -17.861 -9.480 7.865 1.00 95.19 350 GLU A O 1
ATOM 2766 N N . ARG A 1 351 ? -18.945 -7.913 9.016 1.00 97.00 351 ARG A N 1
ATOM 2767 C CA . ARG A 1 351 ? -19.695 -7.443 7.840 1.00 97.00 351 ARG A CA 1
ATOM 2768 C C . ARG A 1 351 ? -18.791 -6.832 6.772 1.00 97.00 351 ARG A C 1
ATOM 2770 O O . ARG A 1 351 ? -19.053 -6.979 5.578 1.00 97.00 351 ARG A O 1
ATOM 2777 N N . VAL A 1 352 ? -17.727 -6.146 7.189 1.00 97.12 352 VAL A N 1
ATOM 2778 C CA . VAL A 1 352 ? -16.689 -5.648 6.278 1.00 97.12 352 VAL A CA 1
ATOM 2779 C C . VAL A 1 352 ? -15.926 -6.812 5.648 1.00 97.12 352 VAL A C 1
ATOM 2781 O O . VAL A 1 352 ? -15.694 -6.781 4.442 1.00 97.12 352 VAL A O 1
ATOM 2784 N N . TRP A 1 353 ? -15.588 -7.852 6.417 1.00 96.50 353 TRP A N 1
ATOM 2785 C CA . TRP A 1 353 ? -14.996 -9.083 5.890 1.00 96.50 353 TRP A CA 1
ATOM 2786 C C . TRP A 1 353 ? -15.861 -9.685 4.776 1.00 96.50 353 TRP A C 1
ATOM 2788 O O . TRP A 1 353 ? -15.363 -9.859 3.663 1.00 96.50 353 TRP A O 1
ATOM 2798 N N . ASP A 1 354 ? -17.151 -9.909 5.033 1.00 96.31 354 ASP A N 1
ATOM 2799 C CA . ASP A 1 354 ? -18.081 -10.472 4.047 1.00 96.31 354 ASP A CA 1
ATOM 2800 C C . ASP A 1 354 ? -18.141 -9.603 2.781 1.00 96.31 354 ASP A C 1
ATOM 2802 O O . ASP A 1 354 ? -17.974 -10.091 1.661 1.00 96.31 354 ASP A O 1
ATOM 2806 N N . ALA A 1 355 ? -18.261 -8.281 2.948 1.00 95.81 355 ALA A N 1
ATOM 2807 C CA . ALA A 1 355 ? -18.285 -7.346 1.828 1.00 95.81 355 ALA A CA 1
AT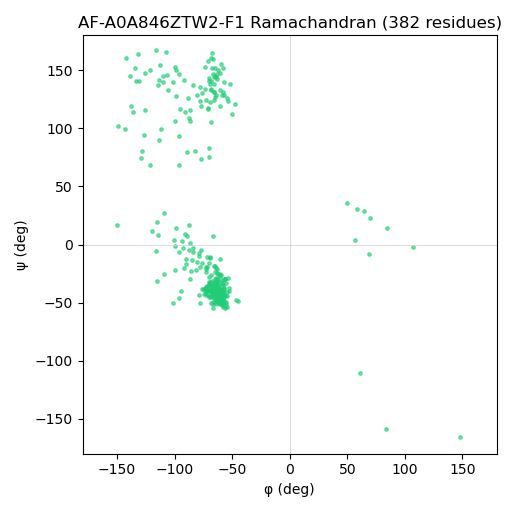OM 2808 C C . ALA A 1 355 ? -16.996 -7.385 0.987 1.00 95.81 355 ALA A C 1
ATOM 2810 O O . ALA A 1 355 ? -17.063 -7.280 -0.243 1.00 95.81 355 ALA A O 1
ATOM 2811 N N . LEU A 1 356 ? -15.827 -7.528 1.621 1.00 96.50 356 LEU A N 1
ATOM 2812 C CA . LEU A 1 356 ? -14.545 -7.642 0.927 1.00 96.50 356 LEU A CA 1
ATOM 2813 C C . LEU A 1 356 ? -14.389 -9.002 0.239 1.00 96.50 356 LEU A C 1
ATOM 2815 O O . LEU A 1 356 ? -13.826 -9.047 -0.853 1.00 96.50 356 LEU A O 1
ATOM 2819 N N . ILE A 1 357 ? -14.876 -10.101 0.812 1.00 96.00 357 ILE A N 1
ATOM 2820 C CA . ILE A 1 357 ? -14.790 -11.428 0.186 1.00 96.00 357 ILE A CA 1
ATOM 2821 C C . ILE A 1 357 ? -15.730 -11.547 -1.018 1.00 96.00 357 ILE A C 1
ATOM 2823 O O . ILE A 1 357 ? -15.291 -12.001 -2.079 1.00 96.00 357 ILE A O 1
ATOM 2827 N N . ASP A 1 358 ? -16.965 -11.067 -0.895 1.00 93.19 358 ASP A N 1
ATOM 2828 C CA . ASP A 1 358 ? -18.002 -11.239 -1.919 1.00 93.19 358 ASP A CA 1
ATOM 2829 C C . ASP A 1 358 ? -17.854 -10.289 -3.115 1.00 93.19 358 ASP A C 1
ATOM 2831 O O . ASP A 1 358 ? -18.382 -10.541 -4.202 1.00 93.19 358 ASP A O 1
ATOM 2835 N N . SER A 1 359 ? -17.117 -9.192 -2.945 1.00 89.88 359 SER A N 1
ATOM 2836 C CA . SER A 1 359 ? -16.935 -8.192 -3.996 1.00 89.88 359 SER A CA 1
ATOM 2837 C C . SER A 1 359 ? -15.695 -8.456 -4.846 1.00 89.88 359 SER A C 1
ATOM 2839 O O . SER A 1 359 ? -14.624 -8.777 -4.333 1.00 89.88 359 SER A O 1
ATOM 2841 N N . GLN A 1 360 ? -15.803 -8.216 -6.154 1.00 88.81 360 GLN A N 1
ATOM 2842 C CA . GLN A 1 360 ? -14.651 -8.173 -7.053 1.00 88.81 360 GLN A CA 1
ATOM 2843 C C . GLN A 1 360 ? -14.334 -6.725 -7.448 1.00 88.81 360 GLN A C 1
ATOM 2845 O O . GLN A 1 360 ? -15.254 -5.992 -7.812 1.00 88.81 360 GLN A O 1
ATOM 2850 N N . PRO A 1 361 ? -13.061 -6.297 -7.381 1.00 90.00 361 PRO A N 1
ATOM 2851 C CA . PRO A 1 361 ? -12.650 -4.987 -7.868 1.00 90.00 361 PRO A CA 1
ATOM 2852 C C . PRO A 1 361 ? -12.833 -4.866 -9.380 1.00 90.00 361 PRO A C 1
ATOM 2854 O O . PRO A 1 361 ? -12.557 -5.812 -10.125 1.00 90.00 361 PRO A O 1
ATOM 2857 N N . ASP A 1 362 ? -13.188 -3.672 -9.847 1.00 89.50 362 ASP A N 1
ATOM 2858 C CA . ASP A 1 362 ? -13.258 -3.382 -11.277 1.00 89.50 362 ASP A CA 1
ATOM 2859 C C . ASP A 1 362 ? -11.910 -3.623 -11.963 1.00 89.50 362 ASP A C 1
ATOM 2861 O O . ASP A 1 362 ? -10.836 -3.496 -11.365 1.00 89.50 362 ASP A O 1
ATOM 2865 N N . LYS A 1 363 ? -11.942 -3.958 -13.257 1.00 87.12 363 LYS A N 1
ATOM 2866 C CA . LYS A 1 363 ? -10.736 -4.282 -14.044 1.00 87.12 363 LYS A CA 1
ATOM 2867 C C . LYS A 1 363 ? -9.682 -3.169 -14.031 1.00 87.12 363 LYS A C 1
ATOM 2869 O O . LYS A 1 363 ? -8.488 -3.449 -14.136 1.00 87.12 363 LYS A O 1
ATOM 2874 N N . ASP A 1 364 ? -10.129 -1.927 -13.904 1.00 88.25 364 ASP A N 1
ATOM 2875 C CA . ASP A 1 364 ? -9.269 -0.750 -13.857 1.00 88.25 364 ASP A CA 1
ATOM 2876 C C . ASP A 1 364 ? -9.053 -0.230 -12.422 1.00 88.25 364 ASP A C 1
ATOM 2878 O O . ASP A 1 364 ? -8.330 0.732 -12.234 1.00 88.25 364 ASP A O 1
ATOM 2882 N N . ASP A 1 365 ? -9.573 -0.908 -11.394 1.00 91.19 365 ASP A N 1
ATOM 2883 C CA . ASP A 1 365 ? -9.335 -0.582 -9.980 1.00 91.19 365 ASP A CA 1
ATOM 2884 C C . ASP A 1 365 ? -8.201 -1.433 -9.379 1.00 91.19 365 ASP A C 1
ATOM 2886 O O . ASP A 1 365 ? -8.409 -2.336 -8.566 1.00 91.19 365 ASP A O 1
ATOM 2890 N N . GLY A 1 366 ? -6.966 -1.197 -9.831 1.00 94.25 366 GLY A N 1
ATOM 2891 C CA . GLY A 1 366 ? -5.795 -1.914 -9.302 1.00 94.25 366 GLY A CA 1
ATOM 2892 C C . GLY A 1 366 ? -5.449 -1.541 -7.860 1.00 94.25 366 GLY A C 1
ATOM 2893 O O . GLY A 1 366 ? -5.006 -2.398 -7.091 1.00 94.25 366 GLY A O 1
ATOM 2894 N N . LEU A 1 367 ? -5.675 -0.280 -7.480 1.00 95.31 367 LEU A N 1
ATOM 2895 C CA . LEU A 1 367 ? -5.428 0.196 -6.121 1.00 95.31 367 LEU A CA 1
ATOM 2896 C C . LEU A 1 367 ? -6.410 -0.441 -5.135 1.00 95.31 367 LEU A C 1
ATOM 2898 O O . LEU A 1 367 ? -5.970 -1.032 -4.151 1.00 95.31 367 LEU A O 1
ATOM 2902 N N . GLY A 1 368 ? -7.715 -0.402 -5.416 1.00 95.38 368 GLY A N 1
ATOM 2903 C CA . GLY A 1 368 ? -8.728 -1.038 -4.579 1.00 95.38 368 GLY A CA 1
ATOM 2904 C C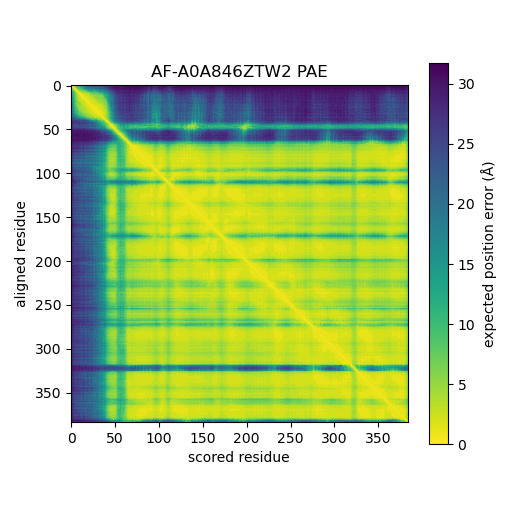 . GLY A 1 368 ? -8.579 -2.553 -4.524 1.00 95.38 368 GLY A C 1
ATOM 2905 O O . GLY A 1 368 ? -8.738 -3.130 -3.452 1.00 95.38 368 GLY A O 1
ATOM 2906 N N . ALA A 1 369 ? -8.160 -3.205 -5.615 1.00 96.38 369 ALA A N 1
ATOM 2907 C CA . ALA A 1 369 ? -7.823 -4.629 -5.591 1.00 96.38 369 ALA A CA 1
ATOM 2908 C C . ALA A 1 369 ? -6.652 -4.963 -4.654 1.00 96.38 369 ALA A C 1
ATOM 2910 O O . ALA A 1 369 ? -6.668 -5.997 -3.989 1.00 96.38 369 ALA A O 1
ATOM 2911 N N . THR A 1 370 ? -5.649 -4.087 -4.592 1.00 97.94 370 THR A N 1
ATOM 2912 C CA . THR A 1 370 ? -4.454 -4.280 -3.758 1.00 97.94 370 THR A CA 1
ATOM 2913 C C . THR A 1 370 ? -4.745 -3.943 -2.293 1.00 97.94 370 THR A C 1
ATOM 2915 O O . THR A 1 370 ? -4.399 -4.715 -1.403 1.00 97.94 370 THR A O 1
ATOM 2918 N N . LEU A 1 371 ? -5.462 -2.846 -2.026 1.00 97.56 371 LEU A N 1
ATOM 2919 C CA . LEU A 1 371 ? -5.935 -2.492 -0.683 1.00 97.56 371 LEU A CA 1
ATOM 2920 C C . LEU A 1 371 ? -6.889 -3.547 -0.121 1.00 97.56 371 LEU A C 1
ATOM 2922 O O . LEU A 1 371 ? -6.783 -3.881 1.053 1.00 97.56 371 LEU A O 1
ATOM 2926 N N . ARG A 1 372 ? -7.750 -4.141 -0.957 1.00 96.81 372 ARG A N 1
ATOM 2927 C CA . ARG A 1 372 ? -8.607 -5.270 -0.572 1.00 96.81 372 ARG A CA 1
ATOM 2928 C C . ARG A 1 372 ? -7.808 -6.425 0.020 1.00 96.81 372 ARG A C 1
ATOM 2930 O O . ARG A 1 372 ? -8.217 -6.963 1.043 1.00 96.81 372 ARG A O 1
ATOM 2937 N N . LEU A 1 373 ? -6.675 -6.793 -0.581 1.00 96.50 373 LEU A N 1
ATOM 2938 C CA . LEU A 1 373 ? -5.812 -7.832 -0.015 1.00 96.50 373 LEU A CA 1
ATOM 2939 C C . LEU A 1 373 ? -5.250 -7.436 1.345 1.00 96.50 373 LEU A C 1
ATOM 2941 O O . LEU A 1 373 ? -5.254 -8.259 2.252 1.00 96.50 373 LEU A O 1
ATOM 2945 N N . LEU A 1 374 ? -4.817 -6.184 1.499 1.00 95.88 374 LEU A N 1
ATOM 2946 C CA . LEU A 1 374 ? -4.324 -5.674 2.777 1.00 95.88 374 LEU A CA 1
ATOM 2947 C C . LEU A 1 374 ? -5.417 -5.708 3.862 1.00 95.88 374 LEU A C 1
ATOM 2949 O O . LEU A 1 374 ? -5.169 -6.182 4.967 1.00 95.88 374 LEU A O 1
ATOM 2953 N N . GLY A 1 375 ? -6.638 -5.273 3.537 1.00 95.75 375 GLY A N 1
ATOM 2954 C CA . GLY A 1 375 ? -7.786 -5.322 4.446 1.00 95.75 375 GLY A CA 1
ATOM 2955 C C . GLY A 1 375 ? -8.168 -6.753 4.841 1.00 95.75 375 GLY A C 1
ATOM 2956 O O . GLY A 1 375 ? -8.366 -7.036 6.021 1.00 95.75 375 GLY A O 1
ATOM 2957 N N . ILE A 1 376 ? -8.208 -7.677 3.874 1.00 95.56 376 ILE A N 1
ATOM 2958 C CA . ILE A 1 376 ? -8.454 -9.106 4.128 1.00 95.56 376 ILE A CA 1
ATOM 2959 C C . ILE A 1 376 ? -7.341 -9.696 5.000 1.00 95.56 376 ILE A C 1
ATOM 2961 O O . ILE A 1 376 ? -7.653 -10.420 5.940 1.00 95.56 376 ILE A O 1
ATOM 2965 N N . ALA A 1 377 ? -6.072 -9.369 4.739 1.00 92.69 377 ALA A N 1
ATOM 2966 C CA . ALA A 1 377 ? -4.938 -9.858 5.523 1.00 92.69 377 ALA A CA 1
ATOM 2967 C C . ALA A 1 377 ? -5.029 -9.426 6.995 1.00 92.69 377 ALA A C 1
ATOM 2969 O O . ALA A 1 377 ? -4.873 -10.239 7.904 1.00 92.69 377 ALA A O 1
ATOM 2970 N N . LEU A 1 378 ? -5.372 -8.162 7.243 1.00 91.75 378 LEU A N 1
ATOM 2971 C CA . LEU A 1 378 ? -5.612 -7.659 8.596 1.00 91.75 378 LEU A CA 1
ATOM 2972 C C . LEU A 1 378 ? -6.769 -8.390 9.284 1.00 91.75 378 LEU A C 1
ATOM 2974 O O . LEU A 1 378 ? -6.638 -8.854 10.416 1.00 91.75 378 LEU A O 1
ATOM 2978 N N . LEU A 1 379 ? -7.897 -8.541 8.588 1.00 93.31 379 LEU A N 1
ATOM 2979 C CA . LEU A 1 379 ? -9.076 -9.216 9.129 1.00 93.31 379 LEU A CA 1
ATOM 2980 C C . LEU A 1 379 ? -8.860 -10.722 9.327 1.00 93.31 379 LEU A C 1
ATOM 2982 O O . LEU A 1 379 ? -9.506 -11.298 10.203 1.00 93.31 379 LEU A O 1
ATOM 2986 N N . SER A 1 380 ? -7.963 -11.370 8.577 1.00 89.06 380 SER A N 1
ATOM 2987 C CA . SER A 1 380 ? -7.567 -12.766 8.805 1.00 89.06 380 SER A CA 1
ATOM 2988 C C . SER A 1 380 ? -6.604 -12.939 9.980 1.00 89.06 380 SER A C 1
ATOM 2990 O O . SER A 1 380 ? -6.275 -14.073 10.332 1.00 89.06 380 SER A O 1
ATOM 2992 N N . GLY A 1 381 ? -6.162 -11.839 10.599 1.00 78.00 381 GLY A N 1
ATOM 2993 C CA . GLY A 1 381 ? -5.131 -11.853 11.632 1.00 78.00 381 GLY A CA 1
ATOM 2994 C C . GLY A 1 381 ? -3.751 -12.194 11.069 1.00 78.00 381 GLY A C 1
ATOM 2995 O O . GLY A 1 381 ? -2.903 -12.692 11.807 1.00 78.00 381 GLY A O 1
ATOM 2996 N N . THR A 1 382 ? -3.537 -11.979 9.767 1.00 70.31 382 THR A N 1
ATOM 2997 C CA . THR A 1 382 ? -2.209 -12.076 9.168 1.00 70.31 382 THR A CA 1
ATOM 2998 C C . THR A 1 382 ? -1.405 -10.872 9.620 1.00 70.31 382 THR A C 1
ATOM 3000 O O . THR A 1 382 ? -1.815 -9.723 9.473 1.00 70.31 382 THR A O 1
ATOM 3003 N N . ALA A 1 383 ? -0.268 -11.173 10.217 1.00 60.62 383 ALA A N 1
ATOM 3004 C CA . ALA A 1 383 ? 0.626 -10.193 10.776 1.00 60.62 383 ALA A CA 1
ATOM 3005 C C . ALA A 1 383 ? 1.286 -9.322 9.692 1.00 60.62 383 ALA A C 1
ATOM 3007 O O . ALA A 1 383 ? 1.652 -9.848 8.639 1.00 60.62 383 ALA A O 1
ATOM 3008 N N . ILE A 1 384 ? 1.431 -8.019 9.977 1.00 57.22 384 ILE A N 1
ATOM 3009 C CA . ILE A 1 384 ? 2.143 -7.036 9.141 1.00 57.22 384 ILE A CA 1
ATOM 3010 C C . ILE A 1 384 ? 3.583 -6.882 9.603 1.00 57.22 384 ILE A C 1
ATOM 3012 O O . ILE A 1 384 ? 3.788 -6.643 10.816 1.00 57.22 384 ILE A O 1
#

Foldseek 3Di:
DDDDDDPVVVVVVVVVVVVVVVVVVVVVVVVVVVVVVVVPQPDQDQFFAWDPDQDPLCVLQPPLLAPDDPVLLVVLVVLLLVLVVVLCVQFWAAFPVSQAIFGFQAWDDDPPDIFTKGFLLLLLLLLLLLLLCVVPDSCSLSNNVRSLVVQLVAAADVLNLGGARMFGRHDPHTDHHHHQLLSLLSNLLSVVSSCNGRVPDPPDPCVPSSVVSLVSSLVVLVVDDPVSLQQQADQQQSQVSSCVVPVVGDCPSRHDDPVVVLVLLLDPCSVVPDPDLVSVLQNLLNLLCCCSSVVPVSSLVSLVSCVVVLLVVLVCLLVPNDQDPPAGSLSNLLSNLSSCSSVNVNVSLVSSLVVLSVDDDDSNRSNSSSSSSNSSCSSSSRRD

pLDDT: mean 87.64, std 13.63, range [33.78, 98.56]

Radius of gyration: 24.84 Å; Cα contacts (8 Å, |Δi|>4): 561; chains: 1; bounding box: 48×66×89 Å

Mean predicted aligned error: 8.84 Å

Secondary structure (DSSP, 8-state):
------HHHHHHHHHHHHHHHHHHHHHHHHHHHHHHHHHT---PPPPPPPP-SPPTTTHHHHS-SS---HHHHHHHHHHHHHHHHHHHHHHEEE-TTSS-EEE--EEEEETTEEEEEEEHHHHHHHHHHHHHTTTT-TTHHHHHHHHHHHHHHSEETTEEEEE-SEE-TTSSS----PPPHHHHHHHHHHHHHHHHH-TT--SS-HHHHHHHHHHHHHHHHTT--HHHHTTSPP-HHHHHHHHHH-TTS--TTSSS-HHHHHHHHTSTTHHHH---HHHHHHHHHHHHHHHHTS--HHHHHHHHHTHHHHHHHHHHHHTT----SSS-HHHHHHHHHHHHHHTT-HHHHHHHHHHHHH----TT-HHHHHHHHHHHHHHTT---